Protein AF-0000000081068276 (afdb_homodimer)

Foldseek 3Di:
DDDCPPPPPPDDDDDDPPPPPPPPPPPPPPPPPCPVPPVPPPPPDDDFDWDAFDPPRAIATWDAPVVLVVVPWDFGDADPVRRTTGTAAEDEFPEEDQDFFHKYWYPPPVDWAQDFDKGKYKYWYNDQQFWKKKKFWQWWAFDFDDFLLEPDFKWKWKDKPVDDDTFIHGGTQHGFMFMDTYDGDTIIMMIIIGGHGRPDITITIMTMGTDGPPDPPDDDPQAGAEAEDQKDKDFDGQFDPDWFRRHHAPDWGKHFYDDDPQFQKKKKDFPWAAFFFAQPDDADKDFACVVAPAWWKFWDAADPVRHDDDGGTIHHGHDDMGMGRDPDGMIITHHHSGHDPRGTGHRTTMMIMHTHGD/DDPPDCPPPPDDDDPPDPPPPPPDPPPPPPPPPCVVPPVPPPVPPDDFDWDAFDPPRAIATWDAPVVLVVVPWDFGDADPVRRTTGTAAEDEFPEEDQDFFHKYWYPPPVDWAQDFDKGKYKYWYNDQQFWKKKKFWQWWAFDFDDFLLEPDFKWKWKDKPVDDPTFIHGGTQHGFMFMDTYDGDTIIMMIIIGGHGRPDITITMMTMGTDGPPDPPDDPPQAGAEAEDQKDKDFDGQFDPDWFARHHAPDWGKHFYDDDPQFQKKKKDFPWAAFFFAQPDDADKDFACVVAPAWWKFWDAADPVRHDDGGGTIHHGHDDMGMGRDPDGMIITHHHSGHDPRGTGHRTTMMIMHTHGD

Structure (mmCIF, N/CA/C/O backbone):
data_AF-0000000081068276-model_v1
#
loop_
_entity.id
_entity.type
_entity.pdbx_description
1 polymer 'CUB domain-containing protein'
#
loop_
_atom_site.group_PDB
_atom_site.id
_atom_site.type_symbol
_atom_site.label_atom_id
_atom_site.label_alt_id
_atom_site.label_comp_id
_atom_site.label_asym_id
_atom_site.label_entity_id
_atom_site.label_seq_id
_atom_site.pdbx_PDB_ins_code
_atom_site.Cartn_x
_atom_site.Cartn_y
_atom_site.Cartn_z
_atom_site.occupancy
_atom_site.B_iso_or_equiv
_atom_site.auth_seq_id
_atom_site.auth_comp_id
_atom_site.auth_asym_id
_atom_site.auth_atom_id
_atom_site.pdbx_PDB_model_num
ATOM 1 N N . MET A 1 1 ? 150.875 10.547 0.98 1 24.5 1 MET A N 1
ATOM 2 C CA . MET A 1 1 ? 150.25 11.836 1.148 1 24.5 1 MET A CA 1
ATOM 3 C C . MET A 1 1 ? 148.75 11.648 1.406 1 24.5 1 MET A C 1
ATOM 5 O O . MET A 1 1 ? 147.875 11.484 0.467 1 24.5 1 MET A O 1
ATOM 9 N N . SER A 1 2 ? 148.125 10.672 2.242 1 27.42 2 SER A N 1
ATOM 10 C CA . SER A 1 2 ? 147.125 9.594 2.189 1 27.42 2 SER A CA 1
ATOM 11 C C . SER A 1 2 ? 145.75 10.094 2.582 1 27.42 2 SER A C 1
ATOM 13 O O . SER A 1 2 ? 145.5 10.719 3.629 1 27.42 2 SER A O 1
ATOM 15 N N . CYS A 1 3 ? 144.75 10.383 1.639 1 28.75 3 CYS A N 1
ATOM 16 C CA . CYS A 1 3 ? 143.625 11.273 1.545 1 28.75 3 CYS A CA 1
ATOM 17 C C . CYS A 1 3 ? 142.5 10.805 2.455 1 28.75 3 CYS A C 1
ATOM 19 O O . CYS A 1 3 ? 142 9.672 2.342 1 28.75 3 CYS A O 1
ATOM 21 N N . VAL A 1 4 ? 142.375 11.305 3.719 1 28.2 4 VAL A N 1
ATOM 22 C CA . VAL A 1 4 ? 141.75 10.875 4.992 1 28.2 4 VAL A CA 1
ATOM 23 C C . VAL A 1 4 ? 140.25 10.938 4.918 1 28.2 4 VAL A C 1
ATOM 25 O O . VAL A 1 4 ? 139.625 12.016 4.824 1 28.2 4 VAL A O 1
ATOM 28 N N . LEU A 1 5 ? 139.5 9.969 4.172 1 25.59 5 LEU A N 1
ATOM 29 C CA . LEU A 1 5 ? 138.125 9.82 3.611 1 25.59 5 LEU A CA 1
ATOM 30 C C . LEU A 1 5 ? 137.125 9.789 4.715 1 25.59 5 LEU A C 1
ATOM 32 O O . LEU A 1 5 ? 137 8.836 5.492 1 25.59 5 LEU A O 1
ATOM 36 N N . GLU A 1 6 ? 136.875 10.938 5.465 1 26.67 6 GLU A N 1
ATOM 37 C CA . GLU A 1 6 ? 136.25 10.977 6.762 1 26.67 6 GLU A CA 1
ATOM 38 C C . GLU A 1 6 ? 134.75 10.648 6.625 1 26.67 6 GLU A C 1
ATOM 40 O O . GLU A 1 6 ? 134 11.266 5.828 1 26.67 6 GLU A O 1
ATOM 45 N N . SER A 1 7 ? 134.25 9.398 6.758 1 26.72 7 SER A N 1
ATOM 46 C CA . SER A 1 7 ? 133 8.648 6.445 1 26.72 7 SER A CA 1
ATOM 47 C C . SER A 1 7 ? 131.875 9.148 7.258 1 26.72 7 SER A C 1
ATOM 49 O O . SER A 1 7 ? 131.875 9.016 8.484 1 26.72 7 SER A O 1
ATOM 51 N N . SER A 1 8 ? 131.25 10.375 6.863 1 25.45 8 SER A N 1
ATOM 52 C CA . SER A 1 8 ? 130.25 11.273 7.531 1 25.45 8 SER A CA 1
ATOM 53 C C . SER A 1 8 ? 129 10.586 7.824 1 25.45 8 SER A C 1
ATOM 55 O O . SER A 1 8 ? 128.375 10.055 6.918 1 25.45 8 SER A O 1
ATOM 57 N N . LEU A 1 9 ? 128.75 10.008 9.016 1 26.67 9 LEU A N 1
ATOM 58 C CA . LEU A 1 9 ? 127.688 9.125 9.625 1 26.67 9 LEU A CA 1
ATOM 59 C C . LEU A 1 9 ? 126.312 9.773 9.641 1 26.67 9 LEU A C 1
ATOM 61 O O . LEU A 1 9 ? 126.125 10.742 10.367 1 26.67 9 LEU A O 1
ATOM 65 N N . ALA A 1 10 ? 125.625 9.914 8.438 1 26.08 10 ALA A N 1
ATOM 66 C CA . ALA A 1 10 ? 124.438 10.672 8.078 1 26.08 10 ALA A CA 1
ATOM 67 C C . ALA A 1 10 ? 123.25 10.203 8.875 1 26.08 10 ALA A C 1
ATOM 69 O O . ALA A 1 10 ? 122.875 9.016 8.891 1 26.08 10 ALA A O 1
ATOM 70 N N . ILE A 1 11 ? 122.875 10.883 9.969 1 30 11 ILE A N 1
ATOM 71 C CA . ILE A 1 11 ? 121.875 10.516 11 1 30 11 ILE A CA 1
ATOM 72 C C . ILE A 1 11 ? 120.5 10.438 10.398 1 30 11 ILE A C 1
ATOM 74 O O . ILE A 1 11 ? 120.125 11.312 9.617 1 30 11 ILE A O 1
ATOM 78 N N . PRO A 1 12 ? 119.688 9.258 10.445 1 30.5 12 PRO A N 1
ATOM 79 C CA . PRO A 1 12 ? 118.562 8.875 9.617 1 30.5 12 PRO A CA 1
ATOM 80 C C . PRO A 1 12 ? 117.312 9.75 9.875 1 30.5 12 PRO A C 1
ATOM 82 O O . PRO A 1 12 ? 117.125 10.227 11 1 30.5 12 PRO A O 1
ATOM 85 N N . PRO A 1 13 ? 116.875 10.633 8.969 1 29.12 13 PRO A N 1
ATOM 86 C CA . PRO A 1 13 ? 115.938 11.758 9.18 1 29.12 13 PRO A CA 1
ATOM 87 C C . PRO A 1 13 ? 114.562 11.32 9.742 1 29.12 13 PRO A C 1
ATOM 89 O O . PRO A 1 13 ? 114.188 10.172 9.555 1 29.12 13 PRO A O 1
ATOM 92 N N . PRO A 1 14 ? 114.062 11.906 10.789 1 27.25 14 PRO A N 1
ATOM 93 C CA . PRO A 1 14 ? 112.938 11.477 11.609 1 27.25 14 PRO A CA 1
ATOM 94 C C . PRO A 1 14 ? 111.625 11.328 10.805 1 27.25 14 PRO A C 1
ATOM 96 O O . PRO A 1 14 ? 111.438 12.047 9.828 1 27.25 14 PRO A O 1
ATOM 99 N N . ARG A 1 15 ? 110.938 10.156 10.641 1 25.23 15 ARG A N 1
ATOM 100 C CA . ARG A 1 15 ? 109.875 9.695 9.812 1 25.23 15 ARG A CA 1
ATOM 101 C C . ARG A 1 15 ? 108.625 10.531 10.062 1 25.23 15 ARG A C 1
ATOM 103 O O . ARG A 1 15 ? 108.25 10.812 11.211 1 25.23 15 ARG A O 1
ATOM 110 N N . HIS A 1 16 ? 108.25 11.484 9.227 1 23.62 16 HIS A N 1
ATOM 111 C CA . HIS A 1 16 ? 107.188 12.445 9.234 1 23.62 16 HIS A CA 1
ATOM 112 C C . HIS A 1 16 ? 105.812 11.742 9.367 1 23.62 16 HIS A C 1
ATOM 114 O O . HIS A 1 16 ? 105.562 10.789 8.641 1 23.62 16 HIS A O 1
ATOM 120 N N . HIS A 1 17 ? 105.25 11.555 10.578 1 25.14 17 HIS A N 1
ATOM 121 C CA . HIS A 1 17 ? 104 10.867 10.906 1 25.14 17 HIS A CA 1
ATOM 122 C C . HIS A 1 17 ? 102.812 11.43 10.109 1 25.14 17 HIS A C 1
ATOM 124 O O . HIS A 1 17 ? 102.5 12.625 10.211 1 25.14 17 HIS A O 1
ATOM 130 N N . LEU A 1 18 ? 102.625 11.086 8.844 1 24.8 18 LEU A N 1
ATOM 131 C CA . LEU A 1 18 ? 101.625 11.648 7.965 1 24.8 18 LEU A CA 1
ATOM 132 C C . LEU A 1 18 ? 100.25 11.461 8.562 1 24.8 18 LEU A C 1
ATOM 134 O O . LEU A 1 18 ? 99.875 10.352 8.953 1 24.8 18 LEU A O 1
ATOM 138 N N . THR A 1 19 ? 99.75 12.445 9.344 1 23.39 19 THR A N 1
ATOM 139 C CA . THR A 1 19 ? 98.438 12.453 9.977 1 23.39 19 THR A CA 1
ATOM 140 C C . THR A 1 19 ? 97.312 12.211 8.945 1 23.39 19 THR A C 1
ATOM 142 O O . THR A 1 19 ? 97.188 12.945 7.957 1 23.39 19 THR A O 1
ATOM 145 N N . ALA A 1 20 ? 96.938 10.945 8.656 1 25.69 20 ALA A N 1
ATOM 146 C CA . ALA A 1 20 ? 95.938 10.453 7.668 1 25.69 20 ALA A CA 1
ATOM 147 C C . ALA A 1 20 ? 94.625 11.133 7.832 1 25.69 20 ALA A C 1
ATOM 149 O O . ALA A 1 20 ? 93.938 11.031 8.883 1 25.69 20 ALA A O 1
ATOM 150 N N . THR A 1 21 ? 94.438 12.375 7.285 1 25.52 21 THR A N 1
ATOM 151 C CA . THR A 1 21 ? 93.188 13.102 7.336 1 25.52 21 THR A CA 1
ATOM 152 C C . THR A 1 21 ? 92.062 12.242 6.785 1 25.52 21 THR A C 1
ATOM 154 O O . THR A 1 21 ? 92.125 11.75 5.656 1 25.52 21 THR A O 1
ATOM 157 N N . ASN A 1 22 ? 91.375 11.422 7.582 1 26.22 22 ASN A N 1
ATOM 158 C CA . ASN A 1 22 ? 90.312 10.492 7.238 1 26.22 22 ASN A CA 1
ATOM 159 C C . ASN A 1 22 ? 89.25 11.164 6.418 1 26.22 22 ASN A C 1
ATOM 161 O O . ASN A 1 22 ? 88.688 12.164 6.844 1 26.22 22 ASN A O 1
ATOM 165 N N . PRO A 1 23 ? 89.375 11.109 5.082 1 28.41 23 PRO A N 1
ATOM 166 C CA . PRO A 1 23 ? 88.438 11.836 4.234 1 28.41 23 PRO A CA 1
ATOM 167 C C . PRO A 1 23 ? 86.938 11.562 4.602 1 28.41 23 PRO A C 1
ATOM 169 O O . PRO A 1 23 ? 86.625 10.469 5.055 1 28.41 23 PRO A O 1
ATOM 172 N N . THR A 1 24 ? 86.312 12.5 5.262 1 29.14 24 THR A N 1
ATOM 173 C CA . THR A 1 24 ? 84.875 12.43 5.66 1 29.14 24 THR A CA 1
ATOM 174 C C . THR A 1 24 ? 84.062 11.922 4.512 1 29.14 24 THR A C 1
ATOM 176 O O . THR A 1 24 ? 84.125 12.445 3.396 1 29.14 24 THR A O 1
ATOM 179 N N . PRO A 1 25 ? 83.688 10.594 4.473 1 30.2 25 PRO A N 1
ATOM 180 C CA . PRO A 1 25 ? 82.938 9.984 3.365 1 30.2 25 PRO A CA 1
ATOM 181 C C . PRO A 1 25 ? 81.75 10.852 2.895 1 30.2 25 PRO A C 1
ATOM 183 O O . PRO A 1 25 ? 81.125 11.578 3.695 1 30.2 25 PRO A O 1
ATOM 186 N N . GLY A 1 26 ? 81.875 11.438 1.692 1 28.42 26 GLY A N 1
ATOM 187 C CA . GLY A 1 26 ? 80.875 12.25 1.02 1 28.42 26 GLY A CA 1
ATOM 188 C C . GLY A 1 26 ? 79.438 11.68 1.106 1 28.42 26 GLY A C 1
ATOM 189 O O . GLY A 1 26 ? 79.25 10.477 0.946 1 28.42 26 GLY A O 1
ATOM 190 N N . ILE A 1 27 ? 78.625 12.188 1.985 1 29 27 ILE A N 1
ATOM 191 C CA . ILE A 1 27 ? 77.25 11.844 2.113 1 29 27 ILE A CA 1
ATOM 192 C C . ILE A 1 27 ? 76.562 11.797 0.731 1 29 27 ILE A C 1
ATOM 194 O O . ILE A 1 27 ? 76.625 12.789 -0.001 1 29 27 ILE A O 1
ATOM 198 N N . ARG A 1 28 ? 76.688 10.656 -0.015 1 27.94 28 ARG A N 1
ATOM 199 C CA . ARG A 1 28 ? 76 10.477 -1.28 1 27.94 28 ARG A CA 1
ATOM 200 C C . ARG A 1 28 ? 74.562 11.023 -1.197 1 27.94 28 ARG A C 1
ATOM 202 O O . ARG A 1 28 ? 73.875 10.781 -0.218 1 27.94 28 ARG A O 1
ATOM 209 N N . ASP A 1 29 ? 74.312 12.141 -1.756 1 30.14 29 ASP A N 1
ATOM 210 C CA . ASP A 1 29 ? 73 12.695 -1.988 1 30.14 29 ASP A CA 1
ATOM 211 C C . ASP A 1 29 ? 72.062 11.625 -2.512 1 30.14 29 ASP A C 1
ATOM 213 O O . ASP A 1 29 ? 72.312 10.969 -3.518 1 30.14 29 ASP A O 1
ATOM 217 N N . PRO A 1 30 ? 71.312 10.844 -1.732 1 27.66 30 PRO A N 1
ATOM 218 C CA . PRO A 1 30 ? 70.438 9.859 -2.336 1 27.66 30 PRO A CA 1
ATOM 219 C C . PRO A 1 30 ? 69.625 10.422 -3.512 1 27.66 30 PRO A C 1
ATOM 221 O O . PRO A 1 30 ? 68.938 11.438 -3.365 1 27.66 30 PRO A O 1
ATOM 224 N N . LYS A 1 31 ? 70.125 10.547 -4.711 1 29.19 31 LYS A N 1
ATOM 225 C CA . LYS A 1 31 ? 69.375 10.797 -5.906 1 29.19 31 LYS A CA 1
ATOM 226 C C . LYS A 1 31 ? 68 10.102 -5.82 1 29.19 31 LYS A C 1
ATOM 228 O O . LYS A 1 31 ? 67.938 8.938 -5.414 1 29.19 31 LYS A O 1
ATOM 233 N N . PHE A 1 32 ? 67 10.906 -5.738 1 30.03 32 PHE A N 1
ATOM 234 C CA . PHE A 1 32 ? 65.562 10.586 -5.867 1 30.03 32 PHE A CA 1
ATOM 235 C C . PHE A 1 32 ? 65.375 9.539 -6.949 1 30.03 32 PHE A C 1
ATOM 237 O O . PHE A 1 32 ? 65.75 9.734 -8.102 1 30.03 32 PHE A O 1
ATOM 244 N N . LEU A 1 33 ? 65.625 8.289 -6.703 1 32.12 33 LEU A N 1
ATOM 245 C CA . LEU A 1 33 ? 65.062 7.301 -7.605 1 32.12 33 LEU A CA 1
ATOM 246 C C . LEU A 1 33 ? 63.719 7.801 -8.18 1 32.12 33 LEU A C 1
ATOM 248 O O . LEU A 1 33 ? 62.781 8.008 -7.445 1 32.12 33 LEU A O 1
ATOM 252 N N . ASN A 1 34 ? 63.812 8.68 -9.203 1 31.53 34 ASN A N 1
ATOM 253 C CA . ASN A 1 34 ? 62.656 8.844 -10.086 1 31.53 34 ASN A CA 1
ATOM 254 C C . ASN A 1 34 ? 62.031 7.5 -10.422 1 31.53 34 ASN A C 1
ATOM 256 O O . ASN A 1 34 ? 62.469 6.816 -11.352 1 31.53 34 ASN A O 1
ATOM 260 N N . LEU A 1 35 ? 61.844 6.648 -9.469 1 33.12 35 LEU A N 1
ATOM 261 C CA . LEU A 1 35 ? 61 5.52 -9.844 1 33.12 35 LEU A CA 1
ATOM 262 C C . LEU A 1 35 ? 59.781 5.992 -10.633 1 33.12 35 LEU A C 1
ATOM 264 O O . LEU A 1 35 ? 58.906 6.664 -10.094 1 33.12 35 LEU A O 1
ATOM 268 N N . PRO A 1 36 ? 60.031 6.309 -11.914 1 38.34 36 PRO A N 1
ATOM 269 C CA . PRO A 1 36 ? 58.875 6.672 -12.75 1 38.34 36 PRO A CA 1
ATOM 270 C C . PRO A 1 36 ? 57.625 5.852 -12.438 1 38.34 36 PRO A C 1
ATOM 272 O O . PRO A 1 36 ? 56.5 6.297 -12.703 1 38.34 36 PRO A O 1
ATOM 275 N N . PHE A 1 37 ? 57.906 4.527 -12.406 1 36.84 37 PHE A N 1
ATOM 276 C CA . PHE A 1 37 ? 56.719 3.709 -12.586 1 36.84 37 PHE A CA 1
ATOM 277 C C . PHE A 1 37 ? 55.875 3.693 -11.312 1 36.84 37 PHE A C 1
ATOM 279 O O . PHE A 1 37 ? 55.812 2.674 -10.625 1 36.84 37 PHE A O 1
ATOM 286 N N . LEU A 1 38 ? 56 4.586 -10.445 1 38.81 38 LEU A N 1
ATOM 287 C CA . LEU A 1 38 ? 54.781 4.508 -9.625 1 38.81 38 LEU A CA 1
ATOM 288 C C . LEU A 1 38 ? 53.531 4.344 -10.484 1 38.81 38 LEU A C 1
ATOM 290 O O . LEU A 1 38 ? 53.062 5.309 -11.086 1 38.81 38 LEU A O 1
ATOM 294 N N . GLN A 1 39 ? 53.469 3.172 -11.195 1 35.78 39 GLN A N 1
ATOM 295 C CA . GLN A 1 39 ? 52.156 2.836 -11.727 1 35.78 39 GLN A CA 1
ATOM 296 C C . GLN A 1 39 ? 51.031 3.236 -10.758 1 35.78 39 GLN A C 1
ATOM 298 O O . GLN A 1 39 ? 51.031 2.805 -9.602 1 35.78 39 GLN A O 1
ATOM 303 N N . THR A 1 40 ? 50.562 4.355 -10.703 1 39.41 40 THR A N 1
ATOM 304 C CA . THR A 1 40 ? 49.281 4.68 -10.07 1 39.41 40 THR A CA 1
ATOM 305 C C . THR A 1 40 ? 48.312 3.521 -10.219 1 39.41 40 THR A C 1
ATOM 307 O O . THR A 1 40 ? 47.875 3.197 -11.328 1 39.41 40 THR A O 1
ATOM 310 N N . PHE A 1 41 ? 48.469 2.496 -9.445 1 44.03 41 PHE A N 1
ATOM 311 C CA . PHE A 1 41 ? 47.375 1.562 -9.359 1 44.03 41 PHE A CA 1
ATOM 312 C C . PHE A 1 41 ? 46.031 2.307 -9.18 1 44.03 41 PHE A C 1
ATOM 314 O O . PHE A 1 41 ? 45.844 3.012 -8.188 1 44.03 41 PHE A O 1
ATOM 321 N N . VAL A 1 42 ? 45.562 2.9 -10.195 1 41.78 42 VAL A N 1
ATOM 322 C CA . VAL A 1 42 ? 44.188 3.334 -10.141 1 41.78 42 VAL A CA 1
ATOM 323 C C . VAL A 1 42 ? 43.281 2.139 -9.844 1 41.78 42 VAL A C 1
ATOM 325 O O . VAL A 1 42 ? 43.188 1.205 -10.641 1 41.78 42 VAL A O 1
ATOM 328 N N . THR A 1 43 ? 43.125 1.781 -8.648 1 52.34 43 THR A N 1
ATOM 329 C CA . THR A 1 43 ? 42.062 0.834 -8.328 1 52.34 43 THR A CA 1
ATOM 330 C C . THR A 1 43 ? 40.719 1.322 -8.867 1 52.34 43 THR A C 1
ATOM 332 O O . THR A 1 43 ? 40.219 2.367 -8.445 1 52.34 43 THR A O 1
ATOM 335 N N . VAL A 1 44 ? 40.469 1.004 -10.125 1 54.12 44 VAL A N 1
ATOM 336 C CA . VAL A 1 44 ? 39.125 1.332 -10.664 1 54.12 44 VAL A CA 1
ATOM 337 C C . VAL A 1 44 ? 38.062 0.563 -9.898 1 54.12 44 VAL A C 1
ATOM 339 O O . VAL A 1 44 ? 38.062 -0.669 -9.867 1 54.12 44 VAL A O 1
ATOM 342 N N . HIS A 1 45 ? 37.469 1.169 -8.969 1 66.06 45 HIS A N 1
ATOM 343 C CA . HIS A 1 45 ? 36.281 0.606 -8.312 1 66.06 45 HIS A CA 1
ATOM 344 C C . HIS A 1 45 ? 35.094 0.536 -9.266 1 66.06 45 HIS A C 1
ATOM 346 O O . HIS A 1 45 ? 34.688 1.557 -9.82 1 66.06 45 HIS A O 1
ATOM 352 N N . VAL A 1 46 ? 34.812 -0.724 -9.727 1 67.62 46 VAL A N 1
ATOM 353 C CA . VAL A 1 46 ? 33.656 -0.937 -10.57 1 67.62 46 VAL A CA 1
ATOM 354 C C . VAL A 1 46 ? 32.406 -0.996 -9.711 1 67.62 46 VAL A C 1
ATOM 356 O O . VAL A 1 46 ? 32.312 -1.821 -8.797 1 67.62 46 VAL A O 1
ATOM 359 N N . GLU A 1 47 ? 31.609 -0.045 -9.883 1 71.31 47 GLU A N 1
ATOM 360 C CA . GLU A 1 47 ? 30.344 -0.042 -9.156 1 71.31 47 GLU A CA 1
ATOM 361 C C . GLU A 1 47 ? 29.406 -1.125 -9.68 1 71.31 47 GLU A C 1
ATOM 363 O O . GLU A 1 47 ? 29.266 -1.3 -10.891 1 71.31 47 GLU A O 1
ATOM 368 N N . PRO A 1 48 ? 28.922 -1.927 -8.75 1 75.69 48 PRO A N 1
ATOM 369 C CA . PRO A 1 48 ? 28 -2.992 -9.172 1 75.69 48 PRO A CA 1
ATOM 370 C C . PRO A 1 48 ? 26.703 -2.455 -9.766 1 75.69 48 PRO A C 1
ATOM 372 O O . PRO A 1 48 ? 25.859 -1.922 -9.039 1 75.69 48 PRO A O 1
ATOM 375 N N . GLU A 1 49 ? 26.766 -2.301 -11.125 1 79.31 49 GLU A N 1
ATOM 376 C CA . GLU A 1 49 ? 25.562 -1.874 -11.852 1 79.31 49 GLU A CA 1
ATOM 377 C C . GLU A 1 49 ? 25.031 -2.992 -12.734 1 79.31 49 GLU A C 1
ATOM 379 O O . GLU A 1 49 ? 25.766 -3.916 -13.094 1 79.31 49 GLU A O 1
ATOM 384 N N . SER A 1 50 ? 23.828 -2.859 -12.938 1 84.31 50 SER A N 1
ATOM 385 C CA . SER A 1 50 ? 23.234 -3.846 -13.828 1 84.31 50 SER A CA 1
ATOM 386 C C . SER A 1 50 ? 23.797 -3.742 -15.242 1 84.31 50 SER A C 1
ATOM 388 O O . SER A 1 50 ? 24.141 -2.648 -15.703 1 84.31 50 SER A O 1
ATOM 390 N N . CYS A 1 51 ? 24.078 -4.812 -15.859 1 86.12 51 CYS A N 1
ATOM 391 C CA . CYS A 1 51 ? 24.547 -4.887 -17.234 1 86.12 51 CYS A CA 1
ATOM 392 C C . CYS A 1 51 ? 23.875 -6.031 -17.984 1 86.12 51 CYS A C 1
ATOM 394 O O . CYS A 1 51 ? 23.141 -6.82 -17.391 1 86.12 51 CYS A O 1
ATOM 396 N N . THR A 1 52 ? 24.031 -5.945 -19.234 1 88.31 52 THR A N 1
ATOM 397 C CA . THR A 1 52 ? 23.469 -7 -20.078 1 88.31 52 THR A CA 1
ATOM 398 C C . THR A 1 52 ? 24.578 -7.773 -20.781 1 88.31 52 THR A C 1
ATOM 400 O O . THR A 1 52 ? 25.5 -7.176 -21.344 1 88.31 52 THR A O 1
ATOM 403 N N . THR A 1 53 ? 24.484 -9.039 -20.641 1 87.19 53 THR A N 1
ATOM 404 C CA . THR A 1 53 ? 25.469 -9.883 -21.312 1 87.19 53 THR A CA 1
ATOM 405 C C . THR A 1 53 ? 25.344 -9.773 -22.828 1 87.19 53 THR A C 1
ATOM 407 O O . THR A 1 53 ? 24.25 -9.586 -23.359 1 87.19 53 THR A O 1
ATOM 410 N N . THR A 1 54 ? 26.406 -9.898 -23.438 1 84.94 54 THR A N 1
ATOM 411 C CA . THR A 1 54 ? 26.453 -9.727 -24.891 1 84.94 54 THR A CA 1
ATOM 412 C C . THR A 1 54 ? 25.922 -10.969 -25.594 1 84.94 54 THR A C 1
ATOM 414 O O . THR A 1 54 ? 25.297 -10.867 -26.641 1 84.94 54 THR A O 1
ATOM 417 N N . THR A 1 55 ? 26.156 -12.117 -25.062 1 80.38 55 THR A N 1
ATOM 418 C CA . THR A 1 55 ? 25.875 -13.375 -25.75 1 80.38 55 THR A CA 1
ATOM 419 C C . THR A 1 55 ? 24.391 -13.711 -25.672 1 80.38 55 THR A C 1
ATOM 421 O O . THR A 1 55 ? 23.781 -14.094 -26.672 1 80.38 55 THR A O 1
ATOM 424 N N . ASP A 1 56 ? 23.812 -13.57 -24.469 1 78.69 56 ASP A N 1
ATOM 425 C CA . ASP A 1 56 ? 22.469 -14.102 -24.281 1 78.69 56 ASP A CA 1
ATOM 426 C C . ASP A 1 56 ? 21.5 -13.016 -23.797 1 78.69 56 ASP A C 1
ATOM 428 O O . ASP A 1 56 ? 20.312 -13.273 -23.578 1 78.69 56 ASP A O 1
ATOM 432 N N . GLY A 1 57 ? 21.953 -11.852 -23.641 1 81.38 57 GLY A N 1
ATOM 433 C CA . GLY A 1 57 ? 21.109 -10.734 -23.281 1 81.38 57 GLY A CA 1
ATOM 434 C C . GLY A 1 57 ? 20.578 -10.828 -21.859 1 81.38 57 GLY A C 1
ATOM 435 O O . GLY A 1 57 ? 19.516 -10.273 -21.547 1 81.38 57 GLY A O 1
ATOM 436 N N . LEU A 1 58 ? 21.281 -11.547 -21.094 1 84.75 58 LEU A N 1
ATOM 437 C CA . LEU A 1 58 ? 20.859 -11.703 -19.703 1 84.75 58 LEU A CA 1
ATOM 438 C C . LEU A 1 58 ? 21.391 -10.555 -18.844 1 84.75 58 LEU A C 1
ATOM 440 O O . LEU A 1 58 ? 22.359 -9.883 -19.219 1 84.75 58 LEU A O 1
ATOM 444 N N . ILE A 1 59 ? 20.672 -10.383 -17.797 1 86.62 59 ILE A N 1
ATOM 445 C CA . ILE A 1 59 ? 21.047 -9.289 -16.906 1 86.62 59 ILE A CA 1
ATOM 446 C C . ILE A 1 59 ? 22.078 -9.781 -15.891 1 86.62 59 ILE A C 1
ATOM 448 O O . ILE A 1 59 ? 21.844 -10.781 -15.211 1 86.62 59 ILE A O 1
ATOM 452 N N . GLY A 1 60 ? 23.188 -9.055 -15.859 1 88.5 60 GLY A N 1
ATOM 453 C CA . GLY A 1 60 ? 24.219 -9.344 -14.891 1 88.5 60 GLY A CA 1
ATOM 454 C C . GLY A 1 60 ? 24.641 -8.133 -14.07 1 88.5 60 GLY A C 1
ATOM 455 O O . GLY A 1 60 ? 23.859 -7.18 -13.938 1 88.5 60 GLY A O 1
ATOM 456 N N . VAL A 1 61 ? 25.766 -8.367 -13.43 1 87.38 61 VAL A N 1
ATOM 457 C CA . VAL A 1 61 ? 26.297 -7.301 -12.594 1 87.38 61 VAL A CA 1
ATOM 458 C C . VAL A 1 61 ? 27.719 -6.945 -13.039 1 87.38 61 VAL A C 1
ATOM 460 O O . VAL A 1 61 ? 28.547 -7.832 -13.258 1 87.38 61 VAL A O 1
ATOM 463 N N . CYS A 1 62 ? 27.891 -5.645 -13.211 1 89 62 CYS A N 1
ATOM 464 C CA . CYS A 1 62 ? 29.234 -5.207 -13.578 1 89 62 CYS A CA 1
ATOM 465 C C . CYS A 1 62 ? 30.219 -5.426 -12.438 1 89 62 CYS A C 1
ATOM 467 O O . CYS A 1 62 ? 29.953 -5.039 -11.297 1 89 62 CYS A O 1
ATOM 469 N N . SER A 1 63 ? 31.234 -6.07 -12.734 1 87.56 63 SER A N 1
ATOM 470 C CA . SER A 1 63 ? 32.281 -6.375 -11.742 1 87.56 63 SER A CA 1
ATOM 471 C C . SER A 1 63 ? 33.625 -6.574 -12.406 1 87.56 63 SER A C 1
ATOM 473 O O . SER A 1 63 ? 33.719 -6.602 -13.633 1 87.56 63 SER A O 1
ATOM 475 N N . SER A 1 64 ? 34.594 -6.613 -11.508 1 87.06 64 SER A N 1
ATOM 476 C CA . SER A 1 64 ? 35.875 -6.992 -12.055 1 87.06 64 SER A CA 1
ATOM 477 C C . SER A 1 64 ? 35.906 -8.461 -12.445 1 87.06 64 SER A C 1
ATOM 479 O O . SER A 1 64 ? 35.188 -9.281 -11.867 1 87.06 64 SER A O 1
ATOM 481 N N . SER A 1 65 ? 36.781 -8.703 -13.445 1 86.06 65 SER A N 1
ATOM 482 C CA . SER A 1 65 ? 36.875 -10.086 -13.898 1 86.06 65 SER A CA 1
ATOM 483 C C . SER A 1 65 ? 37.312 -11.016 -12.766 1 86.06 65 SER A C 1
ATOM 485 O O . SER A 1 65 ? 36.781 -12.125 -12.648 1 86.06 65 SER A O 1
ATOM 487 N N . LEU A 1 66 ? 38.156 -10.492 -11.922 1 86.25 66 LEU A N 1
ATOM 488 C CA . LEU A 1 66 ? 38.625 -11.297 -10.805 1 86.25 66 LEU A CA 1
ATOM 489 C C . LEU A 1 66 ? 37.5 -11.547 -9.797 1 86.25 66 LEU A C 1
ATOM 491 O O . LEU A 1 66 ? 37.281 -12.688 -9.359 1 86.25 66 LEU A O 1
ATOM 495 N N . ASP A 1 67 ? 36.844 -10.562 -9.523 1 85.5 67 ASP A N 1
ATOM 496 C CA . ASP A 1 67 ? 35.75 -10.695 -8.562 1 85.5 67 ASP A CA 1
ATOM 497 C C . ASP A 1 67 ? 34.656 -11.594 -9.102 1 85.5 67 ASP A C 1
ATOM 499 O O . ASP A 1 67 ? 34.062 -12.398 -8.367 1 85.5 67 ASP A O 1
ATOM 503 N N . CYS A 1 68 ? 34.375 -11.422 -10.359 1 88 68 CYS A N 1
ATOM 504 C CA . CYS A 1 68 ? 33.344 -12.25 -11.016 1 88 68 CYS A CA 1
ATOM 505 C C . CYS A 1 68 ? 33.719 -13.734 -10.914 1 88 68 CYS A C 1
ATOM 507 O O . CYS A 1 68 ? 32.875 -14.539 -10.477 1 88 68 CYS A O 1
ATOM 509 N N . SER A 1 69 ? 34.938 -14 -11.156 1 87.19 69 SER A N 1
ATOM 510 C CA . SER A 1 69 ? 35.406 -15.391 -11.125 1 87.19 69 SER A CA 1
ATOM 511 C C . SER A 1 69 ? 35.406 -15.938 -9.703 1 87.19 69 SER A C 1
ATOM 513 O O . SER A 1 69 ? 35.031 -17.078 -9.469 1 87.19 69 SER A O 1
ATOM 515 N N . ASN A 1 70 ? 35.812 -15.125 -8.805 1 84.12 70 ASN A N 1
ATOM 516 C CA . ASN A 1 70 ? 35.906 -15.547 -7.414 1 84.12 70 ASN A CA 1
ATOM 517 C C . ASN A 1 70 ? 34.531 -15.875 -6.832 1 84.12 70 ASN A C 1
ATOM 519 O O . ASN A 1 70 ? 34.406 -16.719 -5.949 1 84.12 70 ASN A O 1
ATOM 523 N N . GLN A 1 71 ? 33.625 -15.297 -7.469 1 81.81 71 GLN A N 1
ATOM 524 C CA . GLN A 1 71 ? 32.281 -15.492 -6.93 1 81.81 71 GLN A CA 1
ATOM 525 C C . GLN A 1 71 ? 31.484 -16.5 -7.758 1 81.81 71 GLN A C 1
ATOM 527 O O . GLN A 1 71 ? 30.281 -16.672 -7.566 1 81.81 71 GLN A O 1
ATOM 532 N N . GLY A 1 72 ? 32.156 -17.078 -8.656 1 81 72 GLY A N 1
ATOM 533 C CA . GLY A 1 72 ? 31.562 -18.156 -9.43 1 81 72 GLY A CA 1
ATOM 534 C C . GLY A 1 72 ? 30.703 -17.672 -10.578 1 81 72 GLY A C 1
ATOM 535 O O . GLY A 1 72 ? 29.797 -18.359 -11.031 1 81 72 GLY A O 1
ATOM 536 N N . GLY A 1 73 ? 31.062 -16.469 -11.055 1 88.38 73 GLY A N 1
ATOM 537 C CA . GLY A 1 73 ? 30.281 -15.898 -12.148 1 88.38 73 GLY A CA 1
ATOM 538 C C . GLY A 1 73 ? 30.906 -16.141 -13.508 1 88.38 73 GLY A C 1
ATOM 539 O O . GLY A 1 73 ? 32.062 -16.562 -13.602 1 88.38 73 GLY A O 1
ATOM 540 N N . ARG A 1 74 ? 30.031 -15.969 -14.453 1 88.31 74 ARG A N 1
ATOM 541 C CA . ARG A 1 74 ? 30.5 -16.016 -15.836 1 88.31 74 ARG A CA 1
ATOM 542 C C . ARG A 1 74 ? 30.578 -14.617 -16.438 1 88.31 74 ARG A C 1
ATOM 544 O O . ARG A 1 74 ? 29.609 -13.859 -16.406 1 88.31 74 ARG A O 1
ATOM 551 N N . SER A 1 75 ? 31.75 -14.344 -16.953 1 89.31 75 SER A N 1
ATOM 552 C CA . SER A 1 75 ? 31.922 -13.031 -17.578 1 89.31 75 SER A CA 1
ATOM 553 C C . SER A 1 75 ? 31.453 -13.047 -19.031 1 89.31 75 SER A C 1
ATOM 555 O O . SER A 1 75 ? 31.688 -14.008 -19.766 1 89.31 75 SER A O 1
ATOM 557 N N . ASP A 1 76 ? 30.641 -12.047 -19.297 1 89.12 76 ASP A N 1
ATOM 558 C CA . ASP A 1 76 ? 30.172 -11.938 -20.672 1 89.12 76 ASP A CA 1
ATOM 559 C C . ASP A 1 76 ? 30.016 -10.469 -21.078 1 89.12 76 ASP A C 1
ATOM 561 O O . ASP A 1 76 ? 29 -9.836 -20.75 1 89.12 76 ASP A O 1
ATOM 565 N N . GLY A 1 77 ? 30.953 -9.984 -21.859 1 89.38 77 GLY A N 1
ATOM 566 C CA . GLY A 1 77 ? 30.922 -8.594 -22.281 1 89.38 77 GLY A CA 1
ATOM 567 C C . GLY A 1 77 ? 31.688 -7.676 -21.344 1 89.38 77 GLY A C 1
ATOM 568 O O . GLY A 1 77 ? 32.344 -8.141 -20.406 1 89.38 77 GLY A O 1
ATOM 569 N N . THR A 1 78 ? 31.734 -6.352 -21.672 1 87.38 78 THR A N 1
ATOM 570 C CA . THR A 1 78 ? 32.438 -5.363 -20.859 1 87.38 78 THR A CA 1
ATOM 571 C C . THR A 1 78 ? 31.469 -4.305 -20.344 1 87.38 78 THR A C 1
ATOM 573 O O . THR A 1 78 ? 30.375 -4.125 -20.906 1 87.38 78 THR A O 1
ATOM 576 N N . CYS A 1 79 ? 31.703 -3.867 -19.203 1 87.69 79 CYS A N 1
ATOM 577 C CA . CYS A 1 79 ? 30.938 -2.773 -18.609 1 87.69 79 CYS A CA 1
ATOM 578 C C . CYS A 1 79 ? 31.859 -1.736 -17.984 1 87.69 79 CYS A C 1
ATOM 580 O O . CYS A 1 79 ? 33.094 -1.861 -18.047 1 87.69 79 CYS A O 1
ATOM 582 N N . SER A 1 80 ? 31.203 -0.628 -17.469 1 85.38 80 SER A N 1
ATOM 583 C CA . SER A 1 80 ? 31.953 0.452 -16.828 1 85.38 80 SER A CA 1
ATOM 584 C C . SER A 1 80 ? 33.062 0.959 -17.734 1 85.38 80 SER A C 1
ATOM 586 O O . SER A 1 80 ? 34.25 1.014 -17.328 1 85.38 80 SER A O 1
ATOM 588 N N . ASN A 1 81 ? 32.719 1.221 -18.938 1 81.31 81 ASN A N 1
ATOM 589 C CA . ASN A 1 81 ? 33.594 1.793 -19.938 1 81.31 81 ASN A CA 1
ATOM 590 C C . ASN A 1 81 ? 34.812 0.896 -20.203 1 81.31 81 ASN A C 1
ATOM 592 O O . ASN A 1 81 ? 35.906 1.385 -20.359 1 81.31 81 ASN A O 1
ATOM 596 N N . GLY A 1 82 ? 34.531 -0.413 -20.031 1 81.94 82 GLY A N 1
ATOM 597 C CA . GLY A 1 82 ? 35.562 -1.371 -20.406 1 81.94 82 GLY A CA 1
ATOM 598 C C . GLY A 1 82 ? 36.406 -1.821 -19.219 1 81.94 82 GLY A C 1
ATOM 599 O O . GLY A 1 82 ? 37.219 -2.727 -19.344 1 81.94 82 GLY A O 1
ATOM 600 N N . PHE A 1 83 ? 36.188 -1.177 -18.031 1 83.81 83 PHE A N 1
ATOM 601 C CA . PHE A 1 83 ? 37 -1.505 -16.859 1 83.81 83 PHE A CA 1
ATOM 602 C C . PHE A 1 83 ? 36.406 -2.682 -16.109 1 83.81 83 PHE A C 1
ATOM 604 O O . PHE A 1 83 ? 37.031 -3.244 -15.211 1 83.81 83 PHE A O 1
ATOM 611 N N . GLY A 1 84 ? 35.25 -3.037 -16.516 1 90.06 84 GLY A N 1
ATOM 612 C CA . GLY A 1 84 ? 34.594 -4.168 -15.867 1 90.06 84 GLY A CA 1
ATOM 613 C C . GLY A 1 84 ? 34 -5.156 -16.844 1 90.06 84 GLY A C 1
ATOM 614 O O . GLY A 1 84 ? 34.094 -4.965 -18.062 1 90.06 84 GLY A O 1
ATOM 615 N N . VAL A 1 85 ? 33.625 -6.293 -16.297 1 91.12 85 VAL A N 1
ATOM 616 C CA . VAL A 1 85 ? 32.906 -7.301 -17.078 1 91.12 85 VAL A CA 1
ATOM 617 C C . VAL A 1 85 ? 31.484 -7.457 -16.547 1 91.12 85 VAL A C 1
ATOM 619 O O . VAL A 1 85 ? 31.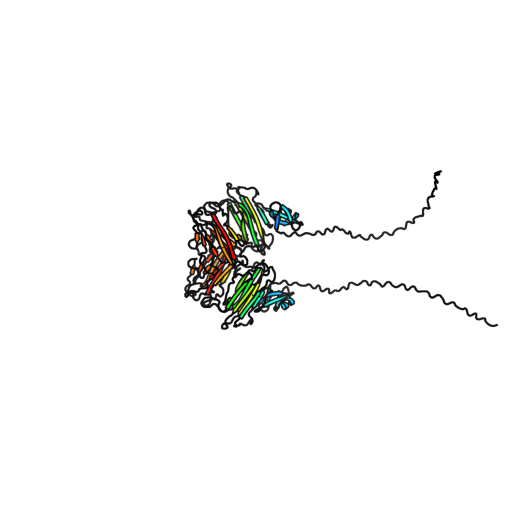203 -7.172 -15.383 1 91.12 85 VAL A O 1
ATOM 622 N N . CYS A 1 86 ? 30.609 -7.82 -17.516 1 90.69 86 CYS A N 1
ATOM 623 C CA . CYS A 1 86 ? 29.266 -8.188 -17.078 1 90.69 86 CYS A CA 1
ATOM 624 C C . CYS A 1 86 ? 29.25 -9.609 -16.516 1 90.69 86 CYS A C 1
ATOM 626 O O . CYS A 1 86 ? 29.406 -10.578 -17.266 1 90.69 86 CYS A O 1
ATOM 628 N N . CYS A 1 87 ? 29.141 -9.68 -15.305 1 89.75 87 CYS A N 1
ATOM 629 C CA . CYS A 1 87 ? 29.219 -10.961 -14.602 1 89.75 87 CYS A CA 1
ATOM 630 C C . CYS A 1 87 ? 27.828 -11.562 -14.406 1 89.75 87 CYS A C 1
ATOM 632 O O . CYS A 1 87 ? 26.938 -10.898 -13.891 1 89.75 87 CYS A O 1
ATOM 634 N N . LEU A 1 88 ? 27.719 -12.766 -14.891 1 90.5 88 LEU A N 1
ATOM 635 C CA . LEU A 1 88 ? 26.469 -13.516 -14.703 1 90.5 88 LEU A CA 1
ATOM 636 C C . LEU A 1 88 ? 26.625 -14.57 -13.617 1 90.5 88 LEU A C 1
ATOM 638 O O . LEU A 1 88 ? 27.562 -15.383 -13.656 1 90.5 88 LEU A O 1
ATOM 642 N N . TYR A 1 89 ? 25.719 -14.477 -12.648 1 91 89 TYR A N 1
ATOM 643 C CA . TYR A 1 89 ? 25.734 -15.453 -11.562 1 91 89 TYR A CA 1
ATOM 644 C C . TYR A 1 89 ? 24.578 -16.438 -11.688 1 91 89 TYR A C 1
ATOM 646 O O . TYR A 1 89 ? 23.422 -16.016 -11.836 1 91 89 TYR A O 1
ATOM 654 N N . GLU A 1 90 ? 24.922 -17.656 -11.688 1 92.06 90 GLU A N 1
ATOM 655 C CA . GLU A 1 90 ? 23.938 -18.75 -11.703 1 92.06 90 GLU A CA 1
ATOM 656 C C . GLU A 1 90 ? 24.156 -19.703 -10.539 1 92.06 90 GLU A C 1
ATOM 658 O O . GLU A 1 90 ? 25.297 -20.109 -10.266 1 92.06 90 GLU A O 1
ATOM 663 N N . LYS A 1 91 ? 23.078 -19.969 -9.883 1 94 91 LYS A N 1
ATOM 664 C CA . LYS A 1 91 ? 23.172 -20.859 -8.727 1 94 91 LYS A CA 1
ATOM 665 C C . LYS A 1 91 ? 22.234 -22.062 -8.875 1 94 91 LYS A C 1
ATOM 667 O O . LYS A 1 91 ? 21.188 -21.969 -9.516 1 94 91 LYS A O 1
ATOM 672 N N . LYS A 1 92 ? 22.719 -23.109 -8.312 1 93.25 92 LYS A N 1
ATOM 673 C CA . LYS A 1 92 ? 21.953 -24.344 -8.352 1 93.25 92 LYS A CA 1
ATOM 674 C C . LYS A 1 92 ? 21.438 -24.719 -6.965 1 93.25 92 LYS A C 1
ATOM 676 O O . LYS A 1 92 ? 21.703 -24.016 -5.988 1 93.25 92 LYS A O 1
ATOM 681 N N . CYS A 1 93 ? 20.703 -25.812 -7.004 1 93.06 93 CYS A N 1
ATOM 682 C CA . CYS A 1 93 ? 20.062 -26.25 -5.773 1 93.06 93 CYS A CA 1
ATOM 683 C C . CYS A 1 93 ? 21.078 -26.391 -4.645 1 93.06 93 CYS A C 1
ATOM 685 O O . CYS A 1 93 ? 22.172 -26.938 -4.844 1 93.06 93 CYS A O 1
ATOM 687 N N . GLY A 1 94 ? 20.703 -25.812 -3.471 1 93.25 94 GLY A N 1
ATOM 688 C CA . GLY A 1 94 ? 21.562 -25.922 -2.299 1 93.25 94 GLY A CA 1
ATOM 689 C C . GLY A 1 94 ? 22.469 -24.719 -2.115 1 93.25 94 GLY A C 1
ATOM 690 O O . GLY A 1 94 ? 23.047 -24.531 -1.043 1 93.25 94 GLY A O 1
ATOM 691 N N . ASP A 1 95 ? 22.5 -23.906 -3.082 1 92.94 95 ASP A N 1
ATOM 692 C CA . ASP A 1 95 ? 23.469 -22.797 -3.055 1 92.94 95 ASP A CA 1
ATOM 693 C C . ASP A 1 95 ? 22.906 -21.625 -2.256 1 92.94 95 ASP A C 1
ATOM 695 O O . ASP A 1 95 ? 21.703 -21.516 -2.041 1 92.94 95 ASP A O 1
ATOM 699 N N . THR A 1 96 ? 23.859 -20.828 -1.855 1 92.5 96 THR A N 1
ATOM 700 C CA . THR A 1 96 ? 23.578 -19.578 -1.169 1 92.5 96 THR A CA 1
ATOM 701 C C . THR A 1 96 ? 23.875 -18.375 -2.072 1 92.5 96 THR A C 1
ATOM 703 O O . THR A 1 96 ? 24.922 -18.344 -2.732 1 92.5 96 THR A O 1
ATOM 706 N N . ILE A 1 97 ? 22.922 -17.5 -2.07 1 91 97 ILE A N 1
ATOM 707 C CA . ILE A 1 97 ? 23.047 -16.312 -2.895 1 91 97 ILE A CA 1
ATOM 708 C C . ILE A 1 97 ? 23.484 -15.125 -2.027 1 91 97 ILE A C 1
ATOM 710 O O . ILE A 1 97 ? 22.875 -14.836 -1.003 1 91 97 ILE A O 1
ATOM 714 N N . ARG A 1 98 ? 24.547 -14.398 -2.535 1 86.44 98 ARG A N 1
ATOM 715 C CA . ARG A 1 98 ? 25.031 -13.211 -1.837 1 86.44 98 ARG A CA 1
ATOM 716 C C . ARG A 1 98 ? 25.266 -12.062 -2.812 1 86.44 98 ARG A C 1
ATOM 718 O O . ARG A 1 98 ? 25.859 -11.047 -2.449 1 86.44 98 ARG A O 1
ATOM 725 N N . THR A 1 99 ? 24.906 -12.352 -4.023 1 85.56 99 THR A N 1
ATOM 726 C CA . THR A 1 99 ? 25.078 -11.336 -5.059 1 85.56 99 THR A CA 1
ATOM 727 C C . THR A 1 99 ? 23.734 -10.977 -5.691 1 85.56 99 THR A C 1
ATOM 729 O O . THR A 1 99 ? 22.828 -11.805 -5.758 1 85.56 99 THR A O 1
ATOM 732 N N . ASN A 1 100 ? 23.719 -9.742 -6.168 1 88.19 100 ASN A N 1
ATOM 733 C CA . ASN A 1 100 ? 22.5 -9.297 -6.812 1 88.19 100 ASN A CA 1
ATOM 734 C C . ASN A 1 100 ? 22.391 -9.805 -8.25 1 88.19 100 ASN A C 1
ATOM 736 O O . ASN A 1 100 ? 23.406 -10.203 -8.836 1 88.19 100 ASN A O 1
ATOM 740 N N . SER A 1 101 ? 21.188 -9.867 -8.75 1 89.75 101 SER A N 1
ATOM 741 C CA . SER A 1 101 ? 20.891 -10.297 -10.117 1 89.75 101 SER A CA 1
ATOM 742 C C . SER A 1 101 ? 21.422 -11.703 -10.375 1 89.75 101 SER A C 1
ATOM 744 O O . SER A 1 101 ? 22.125 -11.93 -11.359 1 89.75 101 SER A O 1
ATOM 746 N N . THR A 1 102 ? 21.141 -12.555 -9.469 1 92.81 102 THR A N 1
ATOM 747 C CA . THR A 1 102 ? 21.547 -13.953 -9.562 1 92.81 102 THR A CA 1
ATOM 748 C C . THR A 1 102 ? 20.406 -14.812 -10.102 1 92.81 102 THR A C 1
ATOM 750 O O . THR A 1 102 ? 19.25 -14.609 -9.742 1 92.81 102 THR A O 1
ATOM 753 N N . TYR A 1 103 ? 20.844 -15.789 -10.938 1 95.25 103 TYR A N 1
ATOM 754 C CA . TYR A 1 103 ? 19.844 -16.688 -11.484 1 95.25 103 TYR A CA 1
ATOM 755 C C . TYR A 1 103 ? 19.828 -18.016 -10.734 1 95.25 103 TYR A C 1
ATOM 757 O O . TYR A 1 103 ? 20.891 -18.641 -10.547 1 95.25 103 TYR A O 1
ATOM 765 N N . LEU A 1 104 ? 18.625 -18.406 -10.328 1 97.12 104 LEU A N 1
ATOM 766 C CA . LEU A 1 104 ? 18.406 -19.75 -9.805 1 97.12 104 LEU A CA 1
ATOM 767 C C . LEU A 1 104 ? 17.953 -20.688 -10.922 1 97.12 104 LEU A C 1
ATOM 769 O O . LEU A 1 104 ? 16.969 -20.438 -11.602 1 97.12 104 LEU A O 1
ATOM 773 N N . VAL A 1 105 ? 18.719 -21.75 -11.055 1 95.44 105 VAL A N 1
ATOM 774 C CA . VAL A 1 105 ? 18.375 -22.688 -12.133 1 95.44 105 VAL A CA 1
ATOM 775 C C . VAL A 1 105 ? 18.312 -24.109 -11.586 1 95.44 105 VAL A C 1
ATOM 777 O O . VAL A 1 105 ? 18.875 -24.406 -10.531 1 95.44 105 VAL A O 1
ATOM 780 N N . ASN A 1 106 ? 17.547 -24.906 -12.312 1 94.62 106 ASN A N 1
ATOM 781 C CA . ASN A 1 106 ? 17.531 -26.312 -11.922 1 94.62 106 ASN A CA 1
ATOM 782 C C . ASN A 1 1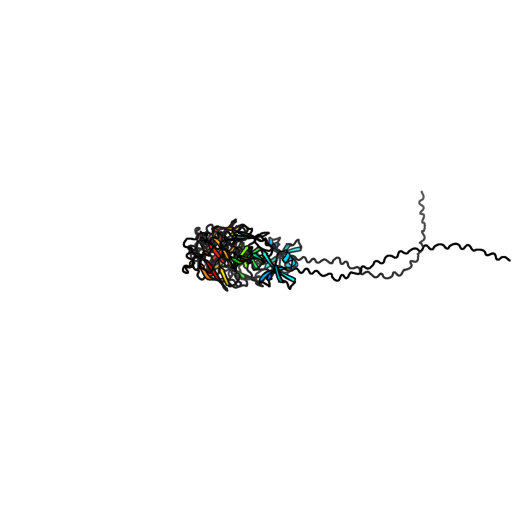06 ? 18.875 -26.984 -12.188 1 94.62 106 ASN A C 1
ATOM 784 O O . ASN A 1 106 ? 19.703 -26.469 -12.938 1 94.62 106 ASN A O 1
ATOM 788 N N . LYS A 1 107 ? 19.062 -28.109 -11.625 1 87.19 107 LYS A N 1
ATOM 789 C CA . LYS A 1 107 ? 20.344 -28.812 -11.609 1 87.19 107 LYS A CA 1
ATOM 790 C C . LYS A 1 107 ? 20.828 -29.094 -13.031 1 87.19 107 LYS A C 1
ATOM 792 O O . LYS A 1 107 ? 22 -28.938 -13.336 1 87.19 107 LYS A O 1
ATOM 797 N N . GLU A 1 108 ? 19.984 -29.438 -13.945 1 87.12 108 GLU A N 1
ATOM 798 C CA . GLU A 1 108 ? 20.344 -29.859 -15.297 1 87.12 108 GLU A CA 1
ATOM 799 C C . GLU A 1 108 ? 20.172 -28.719 -16.297 1 87.12 108 GLU A C 1
ATOM 801 O O . GLU A 1 108 ? 20.203 -28.938 -17.516 1 87.12 108 GLU A O 1
ATOM 806 N N . TYR A 1 109 ? 20.031 -27.641 -15.828 1 87.75 109 TYR A N 1
ATOM 807 C CA . TYR A 1 109 ? 19.75 -26.516 -16.719 1 87.75 109 TYR A CA 1
ATOM 808 C C . TYR A 1 109 ? 20.859 -26.359 -17.75 1 87.75 109 TYR A C 1
ATOM 810 O O . TYR A 1 109 ? 22.047 -26.453 -17.406 1 87.75 109 TYR A O 1
ATOM 818 N N . PRO A 1 110 ? 20.562 -26.031 -18.875 1 90.06 110 PRO A N 1
ATOM 819 C CA . PRO A 1 110 ? 19.281 -25.609 -19.453 1 90.06 110 PRO A CA 1
ATOM 820 C C . PRO A 1 110 ? 18.359 -26.781 -19.766 1 90.06 110 PRO A C 1
ATOM 822 O O . PRO A 1 110 ? 17.234 -26.578 -20.234 1 90.06 110 PRO A O 1
ATOM 825 N N . ASP A 1 111 ? 18.797 -27.953 -19.438 1 92 111 ASP A N 1
ATOM 826 C CA . ASP A 1 111 ? 17.953 -29.125 -19.688 1 92 111 ASP A CA 1
ATOM 827 C C . ASP A 1 111 ? 16.859 -29.234 -18.625 1 92 111 ASP A C 1
ATOM 829 O O . ASP A 1 111 ? 16.984 -28.719 -17.531 1 92 111 ASP A O 1
ATOM 833 N N . THR A 1 112 ? 15.852 -29.922 -19.031 1 94.31 112 THR A N 1
ATOM 834 C CA . THR A 1 112 ? 14.781 -30.25 -18.094 1 94.31 112 THR A CA 1
ATOM 835 C C . THR A 1 112 ? 15.156 -31.438 -17.234 1 94.31 112 THR A C 1
ATOM 837 O O . THR A 1 112 ? 16.172 -32.094 -17.484 1 94.31 112 THR A O 1
ATOM 840 N N . PHE A 1 113 ? 14.312 -31.609 -16.156 1 92.88 113 PHE A N 1
ATOM 841 C CA . PHE A 1 113 ? 14.523 -32.781 -15.289 1 92.88 113 PHE A CA 1
ATOM 842 C C . PHE A 1 113 ? 13.203 -33.281 -14.727 1 92.88 113 PHE A C 1
ATOM 844 O O . PHE A 1 113 ? 12.188 -32.594 -14.797 1 92.88 113 PHE A O 1
ATOM 851 N N . ASN A 1 114 ? 13.133 -34.5 -14.227 1 94.5 114 ASN A N 1
ATOM 852 C CA . ASN A 1 114 ? 11.898 -35.062 -13.695 1 94.5 114 ASN A CA 1
ATOM 853 C C . ASN A 1 114 ? 12.133 -35.781 -12.367 1 94.5 114 ASN A C 1
ATOM 855 O O . ASN A 1 114 ? 11.258 -36.5 -11.883 1 94.5 114 ASN A O 1
ATOM 859 N N . ASP A 1 115 ? 13.164 -35.531 -11.703 1 92 115 ASP A N 1
ATOM 860 C CA . ASP A 1 115 ? 13.508 -36.281 -10.484 1 92 115 ASP A CA 1
ATOM 861 C C . ASP A 1 115 ? 12.742 -35.75 -9.281 1 92 115 ASP A C 1
ATOM 863 O O . ASP A 1 115 ? 12.266 -34.594 -9.305 1 92 115 ASP A O 1
ATOM 867 N N . ILE A 1 116 ? 12.531 -36.625 -8.32 1 93.31 116 ILE A N 1
ATOM 868 C CA . ILE A 1 116 ? 12.039 -36.25 -7.004 1 93.31 116 ILE A CA 1
ATOM 869 C C . ILE A 1 116 ? 13.156 -35.531 -6.23 1 93.31 116 ILE A C 1
ATOM 871 O O . ILE A 1 116 ? 14.258 -36.062 -6.098 1 93.31 116 ILE A O 1
ATOM 875 N N . ASP A 1 117 ? 12.836 -34.312 -5.82 1 92.31 117 ASP A N 1
ATOM 876 C CA . ASP A 1 117 ? 13.867 -33.531 -5.164 1 92.31 117 ASP A CA 1
ATOM 877 C C . ASP A 1 117 ? 13.25 -32.438 -4.273 1 92.31 117 ASP A C 1
ATOM 879 O O . ASP A 1 117 ? 12.047 -32.188 -4.344 1 92.31 117 ASP A O 1
ATOM 883 N N . ASN A 1 118 ? 14.008 -32.031 -3.303 1 95.38 118 ASN A N 1
ATOM 884 C CA . ASN A 1 118 ? 13.711 -30.844 -2.496 1 95.38 118 ASN A CA 1
ATOM 885 C C . ASN A 1 118 ? 14.812 -29.797 -2.611 1 95.38 118 ASN A C 1
ATOM 887 O O . ASN A 1 118 ? 15.766 -29.797 -1.823 1 95.38 118 ASN A O 1
ATOM 891 N N . CYS A 1 119 ? 14.578 -28.906 -3.492 1 95.94 119 CYS A N 1
ATOM 892 C CA . CYS A 1 119 ? 15.578 -27.906 -3.826 1 95.94 119 CYS A CA 1
ATOM 893 C C . CYS A 1 119 ? 15.391 -26.641 -2.982 1 95.94 119 CYS A C 1
ATOM 895 O O . CYS A 1 119 ? 14.289 -26.094 -2.906 1 95.94 119 CYS A O 1
ATOM 897 N N . GLN A 1 120 ? 16.469 -26.203 -2.412 1 95.56 120 GLN A N 1
ATOM 898 C CA . GLN A 1 120 ? 16.422 -25 -1.585 1 95.56 120 GLN A CA 1
ATOM 899 C C . GLN A 1 120 ? 17.531 -24.031 -1.963 1 95.56 120 GLN A C 1
ATOM 901 O O . GLN A 1 120 ? 18.672 -24.438 -2.209 1 95.56 120 GLN A O 1
ATOM 906 N N . TYR A 1 121 ? 17.109 -22.812 -2.1 1 96.06 121 TYR A N 1
ATOM 907 C CA . TYR A 1 121 ? 18.078 -21.719 -2.242 1 96.06 121 TYR A CA 1
ATOM 908 C C . TYR A 1 121 ? 18.016 -20.781 -1.039 1 96.06 121 TYR A C 1
ATOM 910 O O . TYR A 1 121 ? 16.938 -20.406 -0.58 1 96.06 121 TYR A O 1
ATOM 918 N N . SER A 1 122 ? 19.172 -20.406 -0.544 1 94.25 122 SER A N 1
ATOM 919 C CA . SER A 1 122 ? 19.25 -19.438 0.533 1 94.25 122 SER A CA 1
ATOM 920 C C . SER A 1 122 ? 19.734 -18.078 0.016 1 94.25 122 SER A C 1
ATOM 922 O O . SER A 1 122 ? 20.734 -18 -0.697 1 94.25 122 SER A O 1
ATOM 924 N N . ILE A 1 123 ? 18.984 -17.109 0.373 1 93.94 123 ILE A N 1
ATOM 925 C CA . ILE A 1 123 ? 19.312 -15.758 -0.088 1 93.94 123 ILE A CA 1
ATOM 926 C C . ILE A 1 123 ? 19.656 -14.867 1.107 1 93.94 123 ILE A C 1
ATOM 928 O O . ILE A 1 123 ? 18.844 -14.703 2.014 1 93.94 123 ILE A O 1
ATOM 932 N N . TYR A 1 124 ? 20.812 -14.289 1.031 1 91.44 124 TYR A N 1
ATOM 933 C CA . TYR A 1 124 ? 21.219 -13.328 2.049 1 91.44 124 TYR A CA 1
ATOM 934 C C . TYR A 1 124 ? 21.391 -11.938 1.448 1 91.44 124 TYR A C 1
ATOM 936 O O . TYR A 1 124 ? 21.781 -11.797 0.284 1 91.44 124 TYR A O 1
ATOM 944 N N . LYS A 1 125 ? 21.188 -10.984 2.277 1 89.94 125 LYS A N 1
ATOM 945 C CA . LYS A 1 125 ? 21.328 -9.602 1.827 1 89.94 125 LYS A CA 1
ATOM 946 C C . LYS A 1 125 ? 22.766 -9.305 1.398 1 89.94 125 LYS A C 1
ATOM 948 O O . LYS A 1 125 ? 23.719 -9.695 2.078 1 89.94 125 LYS A O 1
ATOM 953 N N . VAL A 1 126 ? 22.891 -8.586 0.302 1 87.19 126 VAL A N 1
ATOM 954 C CA . VAL A 1 126 ? 24.203 -8.156 -0.141 1 87.19 126 VAL A CA 1
ATOM 955 C C . VAL A 1 126 ? 24.734 -7.074 0.799 1 87.19 126 VAL A C 1
ATOM 957 O O . VAL A 1 126 ? 25.938 -6.977 1.023 1 87.19 126 VAL A O 1
ATOM 960 N N . ASN A 1 127 ? 23.844 -6.34 1.266 1 86.75 127 ASN A N 1
ATOM 961 C CA . ASN A 1 127 ? 24.141 -5.324 2.268 1 86.75 127 ASN A CA 1
ATOM 962 C C . ASN A 1 127 ? 22.906 -4.926 3.062 1 86.75 127 ASN A C 1
ATOM 964 O O . ASN A 1 127 ? 21.797 -5.387 2.77 1 86.75 127 ASN A O 1
ATOM 968 N N . ASN A 1 128 ? 23.094 -4.051 3.98 1 84.12 128 ASN A N 1
ATOM 969 C CA . ASN A 1 128 ? 22.031 -3.73 4.922 1 84.12 128 ASN A CA 1
ATOM 970 C C . ASN A 1 128 ? 21.031 -2.748 4.32 1 84.12 128 ASN A C 1
ATOM 972 O O . ASN A 1 128 ? 19.969 -2.486 4.91 1 84.12 128 ASN A O 1
ATOM 976 N N . GLU A 1 129 ? 21.266 -2.312 3.119 1 84.38 129 GLU A N 1
ATOM 977 C CA . GLU A 1 129 ? 20.375 -1.345 2.496 1 84.38 129 GLU A CA 1
ATOM 978 C C . GLU A 1 129 ? 19.266 -2.045 1.713 1 84.38 129 GLU A C 1
ATOM 980 O O . GLU A 1 129 ? 18.344 -1.395 1.218 1 84.38 129 GLU A O 1
ATOM 985 N N . VAL A 1 130 ? 19.344 -3.324 1.692 1 89.38 130 VAL A N 1
ATOM 986 C CA . VAL A 1 130 ? 18.344 -4.094 0.971 1 89.38 130 VAL A CA 1
ATOM 987 C C . VAL A 1 130 ? 17.109 -4.277 1.849 1 89.38 130 VAL A C 1
ATOM 989 O O . VAL A 1 130 ? 17.219 -4.711 2.998 1 89.38 130 VAL A O 1
ATOM 992 N N . CYS A 1 131 ? 15.945 -4.008 1.221 1 87.31 131 CYS A N 1
ATOM 993 C CA . CYS A 1 131 ? 14.727 -4.098 2.014 1 87.31 131 CYS A CA 1
ATOM 994 C C . CYS A 1 131 ? 13.703 -5.008 1.34 1 87.31 131 CYS A C 1
ATOM 996 O O . CYS A 1 131 ? 12.688 -5.352 1.939 1 87.31 131 CYS A O 1
ATOM 998 N N . GLN A 1 132 ? 13.992 -5.406 0.127 1 91.75 132 GLN A N 1
ATOM 999 C CA . GLN A 1 132 ? 13.023 -6.223 -0.589 1 91.75 132 GLN A CA 1
ATOM 1000 C C . GLN A 1 132 ? 13.703 -7.105 -1.633 1 91.75 132 GLN A C 1
ATOM 1002 O O . GLN A 1 132 ? 14.773 -6.77 -2.131 1 91.75 132 GLN A O 1
ATOM 1007 N N . LEU A 1 133 ? 13.117 -8.242 -1.873 1 94.31 133 LEU A N 1
ATOM 1008 C CA . LEU A 1 133 ? 13.555 -9.125 -2.947 1 94.31 133 LEU A CA 1
ATOM 1009 C C . LEU A 1 133 ? 12.469 -9.25 -4.016 1 94.31 133 LEU A C 1
ATOM 1011 O O . LEU A 1 133 ? 11.281 -9.227 -3.705 1 94.31 133 LEU A O 1
ATOM 1015 N N . ARG A 1 134 ? 12.938 -9.352 -5.211 1 96.31 134 ARG A N 1
ATOM 1016 C CA . ARG A 1 134 ? 12.055 -9.648 -6.332 1 96.31 134 ARG A CA 1
ATOM 1017 C C . ARG A 1 134 ? 12.547 -10.875 -7.098 1 96.31 134 ARG A C 1
ATOM 1019 O O . ARG A 1 134 ? 13.727 -10.992 -7.41 1 96.31 134 ARG A O 1
ATOM 1026 N N . LEU A 1 135 ? 11.68 -11.758 -7.281 1 97.69 135 LEU A N 1
ATOM 1027 C CA . LEU A 1 135 ? 11.922 -12.875 -8.188 1 97.69 135 LEU A CA 1
ATOM 1028 C C . LEU A 1 135 ? 11.242 -12.641 -9.531 1 97.69 135 LEU A C 1
ATOM 1030 O O . LEU A 1 135 ? 10.055 -12.32 -9.586 1 97.69 135 LEU A O 1
ATOM 1034 N N . ASP A 1 136 ? 12.023 -12.75 -10.562 1 97.75 136 ASP A N 1
ATOM 1035 C CA . ASP A 1 136 ? 11.461 -12.812 -11.906 1 97.75 136 ASP A CA 1
ATOM 1036 C C . ASP A 1 136 ? 11.516 -14.242 -12.453 1 97.75 136 ASP A C 1
ATOM 1038 O O . ASP A 1 136 ? 12.594 -14.82 -12.586 1 97.75 136 ASP A O 1
ATOM 1042 N N . PHE A 1 137 ? 10.312 -14.703 -12.727 1 98.38 137 PHE A N 1
ATOM 1043 C CA . PHE A 1 137 ? 10.242 -16.047 -13.297 1 98.38 137 PHE A CA 1
ATOM 1044 C C . PHE A 1 137 ? 10.414 -16 -14.805 1 98.38 137 PHE A C 1
ATOM 1046 O O . PHE A 1 137 ? 9.43 -16.031 -15.547 1 98.38 137 PHE A O 1
ATOM 1053 N N . GLU A 1 138 ? 11.617 -16.062 -15.211 1 96.69 138 GLU A N 1
ATOM 1054 C CA . GLU A 1 138 ? 11.812 -16.156 -16.656 1 96.69 138 GLU A CA 1
ATOM 1055 C C . GLU A 1 138 ? 11.234 -17.469 -17.203 1 96.69 138 GLU A C 1
ATOM 1057 O O . GLU A 1 138 ? 10.578 -17.469 -18.25 1 96.69 138 GLU A O 1
ATOM 1062 N N . THR A 1 139 ? 11.641 -18.453 -16.484 1 97.19 139 THR A N 1
ATOM 1063 C CA . THR A 1 139 ? 10.984 -19.75 -16.641 1 97.19 139 THR A CA 1
ATOM 1064 C C . THR A 1 139 ? 10.68 -20.375 -15.289 1 97.19 139 THR A C 1
ATOM 1066 O O . THR A 1 139 ? 11.523 -20.359 -14.391 1 97.19 139 THR A O 1
ATOM 1069 N N . LEU A 1 140 ? 9.469 -20.844 -15.156 1 98.19 140 LEU A N 1
ATOM 1070 C CA . LEU A 1 140 ? 9.078 -21.656 -14 1 98.19 140 LEU A CA 1
ATOM 1071 C C . LEU A 1 140 ? 7.969 -22.625 -14.375 1 98.19 140 LEU A C 1
ATOM 1073 O O . LEU A 1 140 ? 6.789 -22.281 -14.312 1 98.19 140 LEU A O 1
ATOM 1077 N N . ARG A 1 141 ? 8.43 -23.766 -14.695 1 97.75 141 ARG A N 1
ATOM 1078 C CA . ARG A 1 141 ? 7.504 -24.812 -15.117 1 97.75 141 ARG A CA 1
ATOM 1079 C C . ARG A 1 141 ? 7.547 -26 -14.156 1 97.75 141 ARG A C 1
ATOM 1081 O O . ARG A 1 141 ? 8.531 -26.734 -14.133 1 97.75 141 ARG A O 1
ATOM 1088 N N . LEU A 1 142 ? 6.512 -26.141 -13.398 1 97.69 142 LEU A N 1
ATOM 1089 C CA . LEU A 1 142 ? 6.281 -27.234 -12.461 1 97.69 142 LEU A CA 1
ATOM 1090 C C . LEU A 1 142 ? 4.977 -27.953 -12.773 1 97.69 142 LEU A C 1
ATOM 1092 O O . LEU A 1 142 ? 4.191 -27.484 -13.609 1 97.69 142 LEU A O 1
ATOM 1096 N N . LEU A 1 143 ? 4.844 -29.062 -12.109 1 96.94 143 LEU A N 1
ATOM 1097 C CA . LEU A 1 143 ? 3.566 -29.75 -12.25 1 96.94 143 LEU A CA 1
ATOM 1098 C C . LEU A 1 143 ? 2.438 -28.938 -11.633 1 96.94 143 LEU A C 1
ATOM 1100 O O . LEU A 1 143 ? 2.58 -28.406 -10.531 1 96.94 143 LEU A O 1
ATOM 1104 N N . GLY A 1 144 ? 1.322 -28.859 -12.336 1 94.62 144 GLY A N 1
ATOM 1105 C CA . GLY A 1 144 ? 0.181 -28.078 -11.891 1 94.62 144 GLY A CA 1
ATOM 1106 C C . GLY A 1 144 ? -0.568 -28.719 -10.734 1 94.62 144 GLY A C 1
ATOM 1107 O O . GLY A 1 144 ? -0.141 -29.75 -10.211 1 94.62 144 GLY A O 1
ATOM 1108 N N . PRO A 1 145 ? -1.649 -28.031 -10.367 1 92.75 145 PRO A N 1
ATOM 1109 C CA . PRO A 1 145 ? -2.432 -28.531 -9.227 1 92.75 145 PRO A CA 1
ATOM 1110 C C . PRO A 1 145 ? -3.197 -29.812 -9.555 1 92.75 145 PRO A C 1
ATOM 1112 O O . PRO A 1 145 ? -3.4 -30.125 -10.727 1 92.75 145 PRO A O 1
ATOM 1115 N N . ASP A 1 146 ? -3.627 -30.484 -8.438 1 88.38 146 ASP A N 1
ATOM 1116 C CA . ASP A 1 146 ? -4.477 -31.656 -8.609 1 88.38 146 ASP A CA 1
ATOM 1117 C C . ASP A 1 146 ? -5.945 -31.25 -8.75 1 88.38 146 ASP A C 1
ATOM 1119 O O . ASP A 1 146 ? -6.258 -30.078 -8.922 1 88.38 146 ASP A O 1
ATOM 1123 N N . ASN A 1 147 ? -6.824 -32.156 -8.664 1 79.88 147 ASN A N 1
ATOM 1124 C CA . ASN A 1 147 ? -8.242 -31.922 -8.906 1 79.88 147 ASN A CA 1
ATOM 1125 C C . ASN A 1 147 ? -8.867 -31.094 -7.789 1 79.88 147 ASN A C 1
ATOM 1127 O O . ASN A 1 147 ? -9.977 -30.578 -7.941 1 79.88 147 ASN A O 1
ATOM 1131 N N . THR A 1 148 ? -8.164 -30.922 -6.68 1 76.94 148 THR A N 1
ATOM 1132 C CA . THR A 1 148 ? -8.648 -30.094 -5.566 1 76.94 148 THR A CA 1
ATOM 1133 C C . THR A 1 148 ? -8.016 -28.703 -5.609 1 76.94 148 THR A C 1
ATOM 1135 O O . THR A 1 148 ? -8.086 -27.969 -4.633 1 76.94 148 THR A O 1
ATOM 1138 N N . THR A 1 149 ? -7.301 -28.422 -6.746 1 82.88 149 THR A N 1
ATOM 1139 C CA . THR A 1 149 ? -6.664 -27.125 -6.988 1 82.88 149 THR A CA 1
ATOM 1140 C C . THR A 1 149 ? -5.473 -26.922 -6.051 1 82.88 149 THR A C 1
ATOM 1142 O O . THR A 1 149 ? -4.992 -25.812 -5.879 1 82.88 149 THR A O 1
ATOM 1145 N N . SER A 1 150 ? -4.984 -28.047 -5.461 1 88.69 150 SER A N 1
ATOM 1146 C CA . SER A 1 150 ? -3.877 -27.969 -4.516 1 88.69 150 SER A CA 1
ATOM 1147 C C . SER A 1 150 ? -2.562 -28.391 -5.164 1 88.69 150 SER A C 1
ATOM 1149 O O . SER A 1 150 ? -2.537 -29.297 -6.004 1 88.69 150 SER A O 1
ATOM 1151 N N . CYS A 1 151 ? -1.54 -27.719 -4.746 1 93.88 151 CYS A N 1
ATOM 1152 C CA . CYS A 1 151 ? -0.193 -28.094 -5.168 1 93.88 151 CYS A CA 1
ATOM 1153 C C . CYS A 1 151 ? 0.338 -29.25 -4.34 1 93.88 151 CYS A C 1
ATOM 1155 O O . CYS A 1 151 ? 1.117 -29.047 -3.406 1 93.88 151 CYS A O 1
ATOM 1157 N N . THR A 1 152 ? 0.021 -30.453 -4.73 1 93.19 152 THR A N 1
ATOM 1158 C CA . THR A 1 152 ? 0.325 -31.609 -3.891 1 93.19 152 THR A CA 1
ATOM 1159 C C . THR A 1 152 ? 1.628 -32.281 -4.332 1 93.19 152 THR A C 1
ATOM 1161 O O . THR A 1 152 ? 2.314 -32.906 -3.521 1 93.19 152 THR A O 1
ATOM 1164 N N . GLN A 1 153 ? 1.957 -32.219 -5.574 1 95.94 153 GLN A N 1
ATOM 1165 C CA . GLN A 1 153 ? 3.123 -32.938 -6.078 1 95.94 153 GLN A CA 1
ATOM 1166 C C . GLN A 1 153 ? 4.32 -32 -6.234 1 95.94 153 GLN A C 1
ATOM 1168 O O . GLN A 1 153 ? 5.426 -32.312 -5.801 1 95.94 153 GLN A O 1
ATOM 1173 N N . ASP A 1 154 ? 4.121 -30.906 -6.93 1 97.5 154 ASP A N 1
ATOM 1174 C CA . ASP A 1 154 ? 5.148 -29.875 -7.012 1 97.5 154 ASP A CA 1
ATOM 1175 C C . ASP A 1 154 ? 4.738 -28.641 -6.227 1 97.5 154 ASP A C 1
ATOM 1177 O O . ASP A 1 154 ? 3.57 -28.234 -6.242 1 97.5 154 ASP A O 1
ATOM 1181 N N . THR A 1 155 ? 5.715 -28.062 -5.531 1 97.5 155 THR A N 1
ATOM 1182 C CA . THR A 1 155 ? 5.438 -26.844 -4.789 1 97.5 155 THR A CA 1
ATOM 1183 C C . THR A 1 155 ? 6.594 -25.859 -4.918 1 97.5 155 THR A C 1
ATOM 1185 O O . THR A 1 155 ? 7.758 -26.266 -4.969 1 97.5 155 THR A O 1
ATOM 1188 N N . PHE A 1 156 ? 6.207 -24.609 -5.047 1 97.56 156 PHE A N 1
ATOM 1189 C CA . PHE A 1 156 ? 7.137 -23.484 -4.973 1 97.56 156 PHE A CA 1
ATOM 1190 C C . PHE A 1 156 ? 6.75 -22.531 -3.85 1 97.56 156 PHE A C 1
ATOM 1192 O O . PHE A 1 156 ? 5.586 -22.156 -3.725 1 97.56 156 PHE A O 1
ATOM 1199 N N . SER A 1 157 ? 7.711 -22.156 -3.035 1 95.81 157 SER A N 1
ATOM 1200 C CA . SER A 1 157 ? 7.449 -21.156 -2 1 95.81 157 SER A CA 1
ATOM 1201 C C . SER A 1 157 ? 8.633 -20.219 -1.826 1 95.81 157 SER A C 1
ATOM 1203 O O . SER A 1 157 ? 9.781 -20.594 -2.062 1 95.81 157 SER A O 1
ATOM 1205 N N . PHE A 1 158 ? 8.359 -19.031 -1.581 1 94.75 158 PHE A N 1
ATOM 1206 C CA . PHE A 1 158 ? 9.281 -17.922 -1.324 1 94.75 158 PHE A CA 1
ATOM 1207 C C . PHE A 1 158 ? 9.039 -17.328 0.057 1 94.75 158 PHE A C 1
ATOM 1209 O O . PHE A 1 158 ? 8.031 -16.656 0.282 1 94.75 158 PHE A O 1
ATOM 1216 N N . VAL A 1 159 ? 10.016 -17.609 1.039 1 89.19 159 VAL A N 1
ATOM 1217 C CA . VAL A 1 159 ? 9.719 -17.312 2.436 1 89.19 159 VAL A CA 1
ATOM 1218 C C . VAL A 1 159 ? 10.828 -16.438 3.02 1 89.19 159 VAL A C 1
ATOM 1220 O O . VAL A 1 159 ? 12.008 -16.656 2.73 1 89.19 159 VAL A O 1
ATOM 1223 N N . GLY A 1 160 ? 10.375 -15.43 3.725 1 84.19 160 GLY A N 1
ATOM 1224 C CA . GLY A 1 160 ? 11.328 -14.633 4.477 1 84.19 160 GLY A CA 1
ATOM 1225 C C . GLY A 1 160 ? 11.539 -15.125 5.895 1 84.19 160 GLY A C 1
ATOM 1226 O O . GLY A 1 160 ? 10.828 -16.031 6.352 1 84.19 160 GLY A O 1
ATOM 1227 N N . THR A 1 161 ? 12.547 -14.664 6.484 1 68.38 161 THR A N 1
ATOM 1228 C CA . THR A 1 161 ? 12.875 -15.102 7.836 1 68.38 161 THR A CA 1
ATOM 1229 C C . THR A 1 161 ? 11.82 -14.633 8.828 1 68.38 161 THR A C 1
ATOM 1231 O O . THR A 1 161 ? 11.688 -15.203 9.914 1 68.38 161 THR A O 1
ATOM 1234 N N . ALA A 1 162 ? 11.141 -13.617 8.492 1 59.12 162 ALA A N 1
ATOM 1235 C CA . ALA A 1 162 ? 10.227 -13.055 9.484 1 59.12 162 ALA A CA 1
ATOM 1236 C C . ALA A 1 162 ? 8.938 -13.875 9.57 1 59.12 162 ALA A C 1
ATOM 1238 O O . ALA A 1 162 ? 8.062 -13.578 10.391 1 59.12 162 ALA A O 1
ATOM 1239 N N . GLY A 1 163 ? 8.797 -15.039 9.102 1 58.28 163 GLY A N 1
ATOM 1240 C CA . GLY A 1 163 ? 7.789 -16.031 9.438 1 58.28 163 GLY A CA 1
ATOM 1241 C C . GLY A 1 163 ? 6.477 -15.82 8.711 1 58.28 163 GLY A C 1
ATOM 1242 O O . GLY A 1 163 ? 5.426 -16.266 9.164 1 58.28 163 GLY A O 1
ATOM 1243 N N . ALA A 1 164 ? 6.285 -15.094 7.777 1 61.44 164 ALA A N 1
ATOM 1244 C CA . ALA A 1 164 ? 4.945 -15 7.203 1 61.44 164 ALA A CA 1
ATOM 1245 C C . ALA A 1 164 ? 4.629 -16.234 6.359 1 61.44 164 ALA A C 1
ATOM 1247 O O . ALA A 1 164 ? 5.535 -16.906 5.859 1 61.44 164 ALA A O 1
ATOM 1248 N N . ASN A 1 165 ? 3.338 -16.812 6.637 1 61.19 165 ASN A N 1
ATOM 1249 C CA . ASN A 1 165 ? 2.904 -17.906 5.781 1 61.19 165 ASN A CA 1
ATOM 1250 C C . ASN A 1 165 ? 3.074 -17.578 4.305 1 61.19 165 ASN A C 1
ATOM 1252 O O . ASN A 1 165 ? 2.408 -16.672 3.785 1 61.19 165 ASN A O 1
ATOM 1256 N N . PRO A 1 166 ? 3.893 -18.328 3.76 1 74.81 166 PRO A N 1
ATOM 1257 C CA . PRO A 1 166 ? 4.18 -17.969 2.369 1 74.81 166 PRO A CA 1
ATOM 1258 C C . PRO A 1 166 ? 3.107 -18.453 1.398 1 74.81 166 PRO A C 1
ATOM 1260 O O . PRO A 1 166 ? 2.398 -19.422 1.688 1 74.81 166 PRO A O 1
ATOM 1263 N N . THR A 1 167 ? 2.898 -17.797 0.374 1 86.94 167 THR A N 1
ATOM 1264 C CA . THR A 1 167 ? 2.113 -18.25 -0.77 1 86.94 167 THR A CA 1
ATOM 1265 C C . THR A 1 167 ? 2.799 -19.422 -1.462 1 86.94 167 THR A C 1
ATOM 1267 O O . THR A 1 167 ? 3.979 -19.344 -1.813 1 86.94 167 THR A O 1
ATOM 1270 N N . VAL A 1 168 ? 2.092 -20.531 -1.51 1 94.12 168 VAL A N 1
ATOM 1271 C CA . VAL A 1 168 ? 2.598 -21.719 -2.201 1 94.12 168 VAL A CA 1
ATOM 1272 C C . VAL A 1 168 ? 1.963 -21.812 -3.586 1 94.12 168 VAL A C 1
ATOM 1274 O O . VAL A 1 168 ? 0.738 -21.781 -3.719 1 94.12 168 VAL A O 1
ATOM 1277 N N . ILE A 1 169 ? 2.826 -21.922 -4.59 1 97.5 169 ILE A N 1
ATOM 1278 C CA . ILE A 1 169 ? 2.287 -22.031 -5.945 1 97.5 169 ILE A CA 1
ATOM 1279 C C . ILE A 1 169 ? 2.857 -23.266 -6.641 1 97.5 169 ILE A C 1
ATOM 1281 O O . ILE A 1 169 ? 3.783 -23.891 -6.129 1 97.5 169 ILE A O 1
ATOM 1285 N N . CYS A 1 170 ? 2.26 -23.641 -7.723 1 97.88 170 CYS A N 1
ATOM 1286 C CA . CYS A 1 170 ? 2.725 -24.688 -8.625 1 97.88 170 CYS A CA 1
ATOM 1287 C C . CYS A 1 170 ? 2.293 -24.406 -10.062 1 97.88 170 CYS A C 1
ATOM 1289 O O . CYS A 1 170 ? 1.82 -23.312 -10.367 1 97.88 170 CYS A O 1
ATOM 1291 N N . GLY A 1 171 ? 2.668 -25.25 -10.922 1 97.44 171 GLY A N 1
ATOM 1292 C CA . GLY A 1 171 ? 2.281 -25.094 -12.32 1 97.44 171 GLY A CA 1
ATOM 1293 C C . GLY A 1 171 ? 3.24 -24.219 -13.109 1 97.44 171 GLY A C 1
ATOM 1294 O O . GLY A 1 171 ? 4.43 -24.156 -12.797 1 97.44 171 GLY A O 1
ATOM 1295 N N . ASP A 1 172 ? 2.684 -23.688 -14.227 1 97.81 172 ASP A N 1
ATOM 1296 C CA . ASP A 1 172 ? 3.486 -22.844 -15.102 1 97.81 172 ASP A CA 1
ATOM 1297 C C . ASP A 1 172 ? 3.32 -21.359 -14.75 1 97.81 172 ASP A C 1
ATOM 1299 O O . ASP A 1 172 ? 2.25 -20.797 -14.953 1 97.81 172 ASP A O 1
ATOM 1303 N N . ASN A 1 173 ? 4.332 -20.797 -14.305 1 98.5 173 ASN A N 1
ATOM 1304 C CA . ASN A 1 173 ? 4.301 -19.391 -13.891 1 98.5 173 ASN A CA 1
ATOM 1305 C C . ASN A 1 173 ? 5.344 -18.562 -14.633 1 98.5 173 ASN A C 1
ATOM 1307 O O . ASN A 1 173 ? 5.793 -17.531 -14.133 1 98.5 173 ASN A O 1
ATOM 1311 N N . THR A 1 174 ? 5.695 -19.031 -15.758 1 97.88 174 THR A N 1
ATOM 1312 C CA . THR A 1 174 ? 6.652 -18.312 -16.609 1 97.88 174 THR A CA 1
ATOM 1313 C C . THR A 1 174 ? 6.18 -16.891 -16.875 1 97.88 174 THR A C 1
ATOM 1315 O O . THR A 1 174 ? 4.996 -16.672 -17.141 1 97.88 174 THR A O 1
ATOM 1318 N N . ASP A 1 175 ? 7.102 -15.922 -16.688 1 97.06 175 ASP A N 1
ATOM 1319 C CA . ASP A 1 175 ? 6.902 -14.508 -16.969 1 97.06 175 ASP A CA 1
ATOM 1320 C C . ASP A 1 175 ? 6.156 -13.82 -15.82 1 97.06 175 ASP A C 1
ATOM 1322 O O . ASP A 1 175 ? 5.695 -12.688 -15.969 1 97.06 175 ASP A O 1
ATOM 1326 N N . HIS A 1 176 ? 5.98 -14.508 -14.688 1 98.38 176 HIS A N 1
ATOM 1327 C CA . HIS A 1 176 ? 5.469 -13.883 -13.477 1 98.38 176 HIS A CA 1
ATOM 1328 C C . HIS A 1 176 ? 6.605 -13.336 -12.617 1 98.38 176 HIS A C 1
ATOM 1330 O O . HIS A 1 176 ? 7.781 -13.555 -12.922 1 98.38 176 HIS A O 1
ATOM 1336 N N . HIS A 1 177 ? 6.242 -12.602 -11.594 1 98.12 177 HIS A N 1
ATOM 1337 C CA . HIS A 1 177 ? 7.207 -12.148 -10.602 1 98.12 177 HIS A CA 1
ATOM 1338 C C . HIS A 1 177 ? 6.621 -12.195 -9.195 1 98.12 177 HIS A C 1
ATOM 1340 O O . HIS A 1 177 ? 5.41 -12.375 -9.031 1 98.12 177 HIS A O 1
ATOM 1346 N N . MET A 1 178 ? 7.484 -12.117 -8.242 1 97.56 178 MET A N 1
ATOM 1347 C CA . MET A 1 178 ? 7.086 -12.172 -6.836 1 97.56 178 MET A CA 1
ATOM 1348 C C . MET A 1 178 ? 7.969 -11.266 -5.988 1 97.56 178 MET A C 1
ATOM 1350 O O . MET A 1 178 ? 9.195 -11.258 -6.145 1 97.56 178 MET A O 1
ATOM 1354 N N . TYR A 1 179 ? 7.305 -10.516 -5.16 1 96 179 TYR A N 1
ATOM 1355 C CA . TYR A 1 179 ? 8.039 -9.664 -4.227 1 96 179 TYR A CA 1
ATOM 1356 C C . TYR A 1 179 ? 8 -10.242 -2.818 1 96 179 TYR A C 1
ATOM 1358 O O . TYR A 1 179 ? 7.043 -10.922 -2.439 1 96 179 TYR A O 1
ATOM 1366 N N . LEU A 1 180 ? 9.047 -9.984 -2.064 1 93.44 180 LEU A N 1
ATOM 1367 C CA . LEU A 1 180 ? 9.133 -10.336 -0.651 1 93.44 180 LEU A CA 1
ATOM 1368 C C . LEU A 1 180 ? 9.82 -9.227 0.143 1 93.44 180 LEU A C 1
ATOM 1370 O O . LEU A 1 180 ? 10.945 -8.828 -0.181 1 93.44 180 LEU A O 1
ATOM 1374 N N . ASP A 1 181 ? 9.148 -8.781 1.133 1 89.56 181 ASP A N 1
ATOM 1375 C CA . ASP A 1 181 ? 9.734 -7.781 2.02 1 89.56 181 ASP A CA 1
ATOM 1376 C C . ASP A 1 181 ? 10.695 -8.422 3.016 1 89.56 181 ASP A C 1
ATOM 1378 O O . ASP A 1 181 ? 10.406 -9.492 3.561 1 89.56 181 ASP A O 1
ATOM 1382 N N . LEU A 1 182 ? 11.789 -7.684 3.174 1 87.44 182 LEU A N 1
ATOM 1383 C CA . LEU A 1 182 ? 12.758 -8.148 4.164 1 87.44 182 LEU A CA 1
ATOM 1384 C C . LEU A 1 182 ? 12.781 -7.223 5.375 1 87.44 182 LEU A C 1
ATOM 1386 O O . LEU A 1 182 ? 12.648 -6.004 5.234 1 87.44 182 LEU A O 1
ATOM 1390 N N . GLY A 1 183 ? 12.766 -7.781 6.539 1 74.5 183 GLY A N 1
ATOM 1391 C CA . GLY A 1 183 ? 12.875 -6.984 7.754 1 74.5 183 GLY A CA 1
ATOM 1392 C C . GLY A 1 183 ? 14.234 -6.34 7.926 1 74.5 183 GLY A C 1
ATOM 1393 O O . GLY A 1 183 ? 15.133 -6.539 7.109 1 74.5 183 GLY A O 1
ATOM 1394 N N . ALA A 1 184 ? 14.258 -5.441 8.992 1 64.94 184 ALA A N 1
ATOM 1395 C CA . ALA A 1 184 ? 15.523 -4.801 9.336 1 64.94 184 ALA A CA 1
ATOM 1396 C C . ALA A 1 184 ? 16.531 -5.824 9.844 1 64.94 184 ALA A C 1
ATOM 1398 O O . ALA A 1 184 ? 16.156 -6.875 10.367 1 64.94 184 ALA A O 1
ATOM 1399 N N . GLY A 1 185 ? 17.781 -5.648 9.523 1 63.84 185 GLY A N 1
ATOM 1400 C CA . GLY A 1 185 ? 18.859 -6.504 10.008 1 63.84 185 GLY A CA 1
ATOM 1401 C C . GLY A 1 185 ? 19.312 -7.523 8.984 1 63.84 185 GLY A C 1
ATOM 1402 O O . GLY A 1 185 ? 19.391 -7.219 7.789 1 63.84 185 GLY A O 1
ATOM 1403 N N . ASN A 1 186 ? 19.688 -8.719 9.562 1 62.81 186 ASN A N 1
ATOM 1404 C CA . ASN A 1 186 ? 20.328 -9.75 8.75 1 62.81 186 ASN A CA 1
ATOM 1405 C C . ASN A 1 186 ? 19.312 -10.734 8.195 1 62.81 186 ASN A C 1
ATOM 1407 O O . ASN A 1 186 ? 19.609 -11.922 8.016 1 62.81 186 ASN A O 1
ATOM 1411 N N . GLY A 1 187 ? 18.156 -10.141 7.902 1 69 187 GLY A N 1
ATOM 1412 C CA . GLY A 1 187 ? 17.141 -11.078 7.449 1 69 187 GLY A CA 1
ATOM 1413 C C . GLY A 1 187 ? 17.406 -11.609 6.055 1 69 187 GLY A C 1
ATOM 1414 O O . GLY A 1 187 ? 18.078 -10.961 5.25 1 69 187 GLY A O 1
ATOM 1415 N N . GLY A 1 188 ? 17.25 -12.906 5.816 1 82.75 188 GLY A N 1
ATOM 1416 C CA . GLY A 1 188 ? 17.359 -13.586 4.539 1 82.75 188 GLY A CA 1
ATOM 1417 C C . GLY A 1 188 ? 16.062 -14.203 4.066 1 82.75 188 GLY A C 1
ATOM 1418 O O . GLY A 1 188 ? 14.984 -13.844 4.547 1 82.75 188 GLY A O 1
ATOM 1419 N N . ALA A 1 189 ? 16.141 -14.766 2.912 1 92 189 ALA A N 1
ATOM 1420 C CA . ALA A 1 189 ? 14.992 -15.461 2.33 1 92 189 ALA A CA 1
ATOM 1421 C C . ALA A 1 189 ? 15.398 -16.828 1.772 1 92 189 ALA A C 1
ATOM 1423 O O . ALA A 1 189 ? 16.578 -17.141 1.692 1 92 189 ALA A O 1
ATOM 1424 N N . ARG A 1 190 ? 14.391 -17.578 1.62 1 93.06 190 ARG A N 1
ATOM 1425 C CA . ARG A 1 190 ? 14.609 -18.906 1.036 1 93.06 190 ARG A CA 1
ATOM 1426 C C . ARG A 1 190 ? 13.586 -19.188 -0.054 1 93.06 190 ARG A C 1
ATOM 1428 O O . ARG A 1 190 ? 12.414 -18.812 0.068 1 93.06 190 ARG A O 1
ATOM 1435 N N . VAL A 1 191 ? 14.125 -19.797 -1.041 1 96.25 191 VAL A N 1
ATOM 1436 C CA . VAL A 1 191 ? 13.266 -20.375 -2.07 1 96.25 191 VAL A CA 1
ATOM 1437 C C . VAL A 1 191 ? 13.258 -21.891 -1.953 1 96.25 191 VAL A C 1
ATOM 1439 O O . VAL A 1 191 ? 14.32 -22.516 -1.903 1 96.25 191 VAL A O 1
ATOM 1442 N N . ASN A 1 192 ? 12.102 -22.406 -1.88 1 95.88 192 ASN A N 1
ATOM 1443 C CA . ASN A 1 192 ? 11.938 -23.844 -1.796 1 95.88 192 ASN A CA 1
ATOM 1444 C C . ASN A 1 192 ? 11.141 -24.391 -2.977 1 95.88 192 ASN A C 1
ATOM 1446 O O . ASN A 1 192 ? 10.055 -23.891 -3.279 1 95.88 192 ASN A O 1
ATOM 1450 N N . ILE A 1 193 ? 11.688 -25.391 -3.59 1 97.31 193 ILE A N 1
ATOM 1451 C CA . ILE A 1 193 ? 10.992 -26.094 -4.656 1 97.31 193 ILE A CA 1
ATOM 1452 C C . ILE A 1 193 ? 11.008 -27.594 -4.371 1 97.31 193 ILE A C 1
ATOM 1454 O O . ILE A 1 193 ? 12.078 -28.219 -4.32 1 97.31 193 ILE A O 1
ATOM 1458 N N . ALA A 1 194 ? 9.859 -28.078 -4.211 1 97.31 194 ALA A N 1
ATOM 1459 C CA . ALA A 1 194 ? 9.727 -29.516 -3.943 1 97.31 194 ALA A CA 1
ATOM 1460 C C . ALA A 1 194 ? 9.055 -30.234 -5.109 1 97.31 194 ALA A C 1
ATOM 1462 O O . ALA A 1 194 ? 8.039 -29.75 -5.633 1 97.31 194 ALA A O 1
ATOM 1463 N N . THR A 1 195 ? 9.625 -31.312 -5.512 1 96.44 195 THR A N 1
ATOM 1464 C CA . THR A 1 195 ? 9.078 -32.156 -6.555 1 96.44 195 THR A CA 1
ATOM 1465 C C . THR A 1 195 ? 8.93 -33.594 -6.047 1 96.44 195 THR A C 1
ATOM 1467 O O . THR A 1 195 ? 9.867 -34.156 -5.488 1 96.44 195 THR A O 1
ATOM 1470 N N . THR A 1 196 ? 7.727 -34.188 -6.297 1 95.56 196 THR A N 1
ATOM 1471 C CA . THR A 1 196 ? 7.496 -35.469 -5.621 1 95.56 196 THR A CA 1
ATOM 1472 C C . THR A 1 196 ? 7.082 -36.531 -6.621 1 95.56 196 THR A C 1
ATOM 1474 O O . THR A 1 196 ? 6.66 -37.625 -6.23 1 95.56 196 THR A O 1
ATOM 1477 N N . THR A 1 197 ? 7.098 -36.281 -7.867 1 95.5 197 THR A N 1
ATOM 1478 C CA . THR A 1 197 ? 6.777 -37.281 -8.875 1 95.5 197 THR A CA 1
ATOM 1479 C C . THR A 1 197 ? 7.766 -37.219 -10.039 1 95.5 197 THR A C 1
ATOM 1481 O O . THR A 1 197 ? 8.406 -36.188 -10.25 1 95.5 197 THR A O 1
ATOM 1484 N N . ARG A 1 198 ? 7.898 -38.281 -10.773 1 95.19 198 ARG A N 1
ATOM 1485 C CA . ARG A 1 198 ? 8.797 -38.344 -11.922 1 95.19 198 ARG A CA 1
ATOM 1486 C C . ARG A 1 198 ? 8.023 -38.25 -13.234 1 95.19 198 ARG A C 1
ATOM 1488 O O . ARG A 1 198 ? 8.617 -38.312 -14.312 1 95.19 198 ARG A O 1
ATOM 1495 N N . ASN A 1 199 ? 6.762 -38.062 -13.188 1 93.81 199 ASN A N 1
ATOM 1496 C CA . ASN A 1 199 ? 5.902 -38.156 -14.359 1 93.81 199 ASN A CA 1
ATOM 1497 C C . ASN A 1 199 ? 5.75 -36.812 -15.047 1 93.81 199 ASN A C 1
ATOM 1499 O O . ASN A 1 199 ? 4.84 -36.625 -15.852 1 93.81 199 ASN A O 1
ATOM 1503 N N . PHE A 1 200 ? 6.551 -35.906 -14.711 1 95.44 200 PHE A N 1
ATOM 1504 C CA . PHE A 1 200 ? 6.473 -34.562 -15.289 1 95.44 200 PHE A CA 1
ATOM 1505 C C . PHE A 1 200 ? 7.863 -33.938 -15.43 1 95.44 200 PHE A C 1
ATOM 1507 O O . PHE A 1 200 ? 8.695 -34.094 -14.531 1 95.44 200 PHE A O 1
ATOM 1514 N N . THR A 1 201 ? 8.109 -33.281 -16.547 1 95.69 201 THR A N 1
ATOM 1515 C CA . THR A 1 201 ? 9.391 -32.625 -16.797 1 95.69 201 THR A CA 1
ATOM 1516 C C . THR A 1 201 ? 9.336 -31.172 -16.328 1 95.69 201 THR A C 1
ATOM 1518 O O . THR A 1 201 ? 8.406 -30.438 -16.688 1 95.69 201 THR A O 1
ATOM 1521 N N . ARG A 1 202 ? 10.375 -30.781 -15.633 1 96.94 202 ARG A N 1
ATOM 1522 C CA . ARG A 1 202 ? 10.391 -29.453 -15.016 1 96.94 202 ARG A CA 1
ATOM 1523 C C . ARG A 1 202 ? 11.578 -28.641 -15.508 1 96.94 202 ARG A C 1
ATOM 1525 O O . ARG A 1 202 ? 12.586 -29.203 -15.953 1 96.94 202 ARG A O 1
ATOM 1532 N N . SER A 1 203 ? 11.43 -27.328 -15.414 1 96.94 203 SER A N 1
ATOM 1533 C CA . SER A 1 203 ? 12.516 -26.391 -15.688 1 96.94 203 SER A CA 1
ATOM 1534 C C . SER A 1 203 ? 12.234 -25.016 -15.07 1 96.94 203 SER A C 1
ATOM 1536 O O . SER A 1 203 ? 11.094 -24.547 -15.094 1 96.94 203 SER A O 1
ATOM 1538 N N . TRP A 1 204 ? 13.328 -24.469 -14.508 1 97.62 204 TRP A N 1
ATOM 1539 C CA . TRP A 1 204 ? 13.133 -23.094 -14.023 1 97.62 204 TRP A CA 1
ATOM 1540 C C . TRP A 1 204 ? 14.414 -22.281 -14.172 1 97.62 204 TRP A C 1
ATOM 1542 O O . TRP A 1 204 ? 15.516 -22.828 -14.164 1 97.62 204 TRP A O 1
ATOM 1552 N N . ARG A 1 205 ? 14.234 -21.094 -14.383 1 96.88 205 ARG A N 1
ATOM 1553 C CA . ARG A 1 205 ? 15.219 -20.016 -14.336 1 96.88 205 ARG A CA 1
ATOM 1554 C C . ARG A 1 205 ? 14.625 -18.766 -13.695 1 96.88 205 ARG A C 1
ATOM 1556 O O . ARG A 1 205 ? 13.758 -18.125 -14.281 1 96.88 205 ARG A O 1
ATOM 1563 N N . ILE A 1 206 ? 15.094 -18.453 -12.492 1 97.81 206 ILE A N 1
ATOM 1564 C CA . ILE A 1 206 ? 14.516 -17.391 -11.672 1 97.81 206 ILE A CA 1
ATOM 1565 C C . ILE A 1 206 ? 15.586 -16.344 -11.367 1 97.81 206 ILE A C 1
ATOM 1567 O O . ILE A 1 206 ? 16.641 -16.656 -10.812 1 97.81 206 ILE A O 1
ATOM 1571 N N . ARG A 1 207 ? 15.305 -15.18 -11.711 1 96.81 207 ARG A N 1
ATOM 1572 C CA . ARG A 1 207 ? 16.234 -14.102 -11.398 1 96.81 207 ARG A CA 1
ATOM 1573 C C . ARG A 1 207 ? 15.914 -13.461 -10.055 1 96.81 207 ARG A C 1
ATOM 1575 O O . ARG A 1 207 ? 14.773 -13.07 -9.805 1 96.81 207 ARG A O 1
ATOM 1582 N N . VAL A 1 208 ? 16.938 -13.359 -9.219 1 96.38 208 VAL A N 1
ATOM 1583 C CA . VAL A 1 208 ? 16.781 -12.734 -7.906 1 96.38 208 VAL A CA 1
ATOM 1584 C C . VAL A 1 208 ? 17.359 -11.312 -7.945 1 96.38 208 VAL A C 1
ATOM 1586 O O . VAL A 1 208 ? 18.531 -11.117 -8.25 1 96.38 208 VAL A O 1
ATOM 1589 N N . THR A 1 209 ? 16.547 -10.414 -7.648 1 94.75 209 THR A N 1
ATOM 1590 C CA . THR A 1 209 ? 16.953 -9.023 -7.543 1 94.75 209 THR A CA 1
ATOM 1591 C C . THR A 1 209 ? 16.781 -8.508 -6.117 1 94.75 209 THR A C 1
ATOM 1593 O O . THR A 1 209 ? 15.719 -8.672 -5.52 1 94.75 209 THR A O 1
ATOM 1596 N N . GLN A 1 210 ? 17.797 -7.996 -5.574 1 93.06 210 GLN A N 1
ATOM 1597 C CA . GLN A 1 210 ? 17.734 -7.363 -4.258 1 93.06 210 GLN A CA 1
ATOM 1598 C C . GLN A 1 210 ? 17.5 -5.859 -4.375 1 93.06 210 GLN A C 1
ATOM 1600 O O . GLN A 1 210 ? 18.297 -5.152 -5.004 1 93.06 210 GLN A O 1
ATOM 1605 N N . ILE A 1 211 ? 16.469 -5.414 -3.74 1 91.56 211 ILE A N 1
ATOM 1606 C CA . ILE A 1 211 ? 16.016 -4.039 -3.932 1 91.56 211 ILE A CA 1
ATOM 1607 C C . ILE A 1 211 ? 16.328 -3.215 -2.689 1 91.56 211 ILE A C 1
ATOM 1609 O O . ILE A 1 211 ? 15.867 -3.527 -1.59 1 91.56 211 ILE A O 1
ATOM 1613 N N . PRO A 1 212 ? 17.094 -2.195 -2.928 1 88.5 212 PRO A N 1
ATOM 1614 C CA . PRO A 1 212 ? 17.359 -1.31 -1.795 1 88.5 212 PRO A CA 1
ATOM 1615 C C . PRO A 1 212 ? 16.109 -0.596 -1.285 1 88.5 212 PRO A C 1
ATOM 1617 O O . PRO A 1 212 ? 15.156 -0.406 -2.039 1 88.5 212 PRO A O 1
ATOM 1620 N N . CYS A 1 213 ? 16.203 -0.134 -0.125 1 82.38 213 CYS A N 1
ATOM 1621 C CA . CYS A 1 213 ? 15.102 0.563 0.522 1 82.38 213 CYS A CA 1
ATOM 1622 C C . CYS A 1 213 ? 14.758 1.85 -0.22 1 82.38 213 CYS A C 1
ATOM 1624 O O . CYS A 1 213 ? 13.602 2.266 -0.249 1 82.38 213 CYS A O 1
ATOM 1626 N N . SER A 1 214 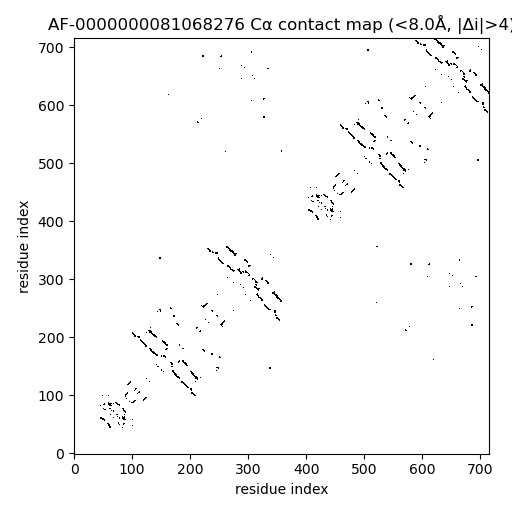? 15.703 2.42 -0.853 1 80.25 214 SER A N 1
ATOM 1627 C CA . SER A 1 214 ? 15.523 3.727 -1.481 1 80.25 214 SER A CA 1
ATOM 1628 C C . SER A 1 214 ? 15.07 3.588 -2.93 1 80.25 214 SER A C 1
ATOM 1630 O O . SER A 1 214 ? 14.797 4.586 -3.6 1 80.25 214 SER A O 1
ATOM 1632 N N . SER A 1 215 ? 14.938 2.424 -3.32 1 84.25 215 SER A N 1
ATOM 1633 C CA . SER A 1 215 ? 14.664 2.205 -4.734 1 84.25 215 SER A CA 1
ATOM 1634 C C . SER A 1 215 ? 13.219 2.559 -5.078 1 84.25 215 SER A C 1
ATOM 1636 O O . SER A 1 215 ? 12.297 2.229 -4.328 1 84.25 215 SER A O 1
ATOM 1638 N N . SER A 1 216 ? 12.992 3.186 -6.262 1 78.12 216 SER A N 1
ATOM 1639 C CA . SER A 1 216 ? 11.656 3.502 -6.754 1 78.12 216 SER A CA 1
ATOM 1640 C C . SER A 1 216 ? 10.953 2.256 -7.281 1 78.12 216 SER A C 1
ATOM 1642 O O . SER A 1 216 ? 9.742 2.273 -7.512 1 78.12 216 SER A O 1
ATOM 1644 N N . SER A 1 217 ? 11.734 1.229 -7.414 1 82.69 217 SER A N 1
ATOM 1645 C CA . SER A 1 217 ? 11.148 0.003 -7.945 1 82.69 217 SER A CA 1
ATOM 1646 C C . SER A 1 217 ? 10.602 -0.879 -6.828 1 82.69 217 SER A C 1
ATOM 1648 O O . SER A 1 217 ? 10.031 -1.94 -7.09 1 82.69 217 SER A O 1
ATOM 1650 N N . ARG A 1 218 ? 10.797 -0.395 -5.664 1 90.44 218 ARG A N 1
ATOM 1651 C CA . ARG A 1 218 ? 10.273 -1.158 -4.535 1 90.44 218 ARG A CA 1
ATOM 1652 C C . ARG A 1 218 ? 8.75 -1.202 -4.555 1 90.44 218 ARG A C 1
ATOM 1654 O O . ARG A 1 218 ? 8.102 -0.19 -4.816 1 90.44 218 ARG A O 1
ATOM 1661 N N . ALA A 1 219 ? 8.227 -2.379 -4.336 1 94.31 219 ALA A N 1
ATOM 1662 C CA . ALA A 1 219 ? 6.781 -2.533 -4.215 1 94.31 219 ALA A CA 1
ATOM 1663 C C . ALA A 1 219 ? 6.301 -2.135 -2.826 1 94.31 219 ALA A C 1
ATOM 1665 O O . ALA A 1 219 ? 7.055 -2.213 -1.854 1 94.31 219 ALA A O 1
ATOM 1666 N N . PRO A 1 220 ? 5.012 -1.631 -2.812 1 93.75 220 PRO A N 1
ATOM 1667 C CA . PRO A 1 220 ? 4.465 -1.448 -1.465 1 93.75 220 PRO A CA 1
ATOM 1668 C C . PRO A 1 220 ? 4.52 -2.725 -0.628 1 93.75 220 PRO A C 1
ATOM 1670 O O . PRO A 1 220 ? 4.434 -3.828 -1.173 1 93.75 220 PRO A O 1
ATOM 1673 N N . PRO A 1 221 ? 4.668 -2.527 0.673 1 91.75 221 PRO A N 1
ATOM 1674 C CA . PRO A 1 221 ? 4.754 -3.721 1.518 1 91.75 221 PRO A CA 1
ATOM 1675 C C . PRO A 1 221 ? 3.547 -4.645 1.361 1 91.75 221 PRO A C 1
ATOM 1677 O O . PRO A 1 221 ? 2.416 -4.168 1.238 1 91.75 221 PRO A O 1
ATOM 1680 N N . ASN A 1 222 ? 3.846 -5.941 1.287 1 92.81 222 ASN A N 1
ATOM 1681 C CA . ASN A 1 222 ? 2.859 -7.02 1.28 1 92.81 222 ASN A CA 1
ATOM 1682 C C . ASN A 1 222 ? 2.184 -7.148 -0.081 1 92.81 222 ASN A C 1
ATOM 1684 O O . ASN A 1 222 ? 1.179 -7.852 -0.214 1 92.81 222 ASN A O 1
ATOM 1688 N N . CYS A 1 223 ? 2.676 -6.465 -1.049 1 95.88 223 CYS A N 1
ATOM 1689 C CA . CYS A 1 223 ? 2.273 -6.75 -2.422 1 95.88 223 CYS A CA 1
ATOM 1690 C C . CYS A 1 223 ? 3.113 -7.875 -3.016 1 95.88 223 CYS A C 1
ATOM 1692 O O . CYS A 1 223 ? 4.328 -7.738 -3.158 1 95.88 223 CYS A O 1
ATOM 1694 N N . LEU A 1 224 ? 2.451 -8.898 -3.352 1 96.94 224 LEU A N 1
ATOM 1695 C CA . LEU A 1 224 ? 3.17 -10.047 -3.895 1 96.94 224 LEU A CA 1
ATOM 1696 C C . LEU A 1 224 ? 3.598 -9.789 -5.336 1 96.94 224 LEU A C 1
ATOM 1698 O O . LEU A 1 224 ? 4.637 -10.281 -5.777 1 96.94 224 LEU A O 1
ATOM 1702 N N . GLN A 1 225 ? 2.785 -9.109 -6.051 1 97.75 225 GLN A N 1
ATOM 1703 C CA . GLN A 1 225 ? 3.088 -8.609 -7.391 1 97.75 225 GLN A CA 1
ATOM 1704 C C . GLN A 1 225 ? 2.896 -7.098 -7.473 1 97.75 225 GLN A C 1
ATOM 1706 O O . GLN A 1 225 ? 2.094 -6.527 -6.734 1 97.75 225 GLN A O 1
ATOM 1711 N N . TYR A 1 226 ? 3.725 -6.543 -8.336 1 98.06 226 TYR A N 1
ATOM 1712 C CA . TYR A 1 226 ? 3.652 -5.094 -8.477 1 98.06 226 TYR A CA 1
ATOM 1713 C C . TYR A 1 226 ? 3.881 -4.676 -9.93 1 98.06 226 TYR A C 1
ATOM 1715 O O . TYR A 1 226 ? 4.918 -4.988 -10.516 1 98.06 226 TYR A O 1
ATOM 1723 N N . HIS A 1 227 ? 2.854 -3.992 -10.484 1 98.19 227 HIS A N 1
ATOM 1724 C CA . HIS A 1 227 ? 2.91 -3.49 -11.852 1 98.19 227 HIS A CA 1
ATOM 1725 C C . HIS A 1 227 ? 3.033 -1.972 -11.883 1 98.19 227 HIS A C 1
ATOM 1727 O O . HIS A 1 227 ? 2.277 -1.271 -11.203 1 98.19 227 HIS A O 1
ATOM 1733 N N . THR A 1 228 ? 3.961 -1.467 -12.656 1 95.44 228 THR A N 1
ATOM 1734 C CA . THR A 1 228 ? 4.27 -0.044 -12.547 1 95.44 228 THR A CA 1
ATOM 1735 C C . THR A 1 228 ? 3.912 0.685 -13.844 1 95.44 228 THR A C 1
ATOM 1737 O O . THR A 1 228 ? 4.008 1.911 -13.914 1 95.44 228 THR A O 1
ATOM 1740 N N . GLU A 1 229 ? 3.48 -0.066 -14.844 1 95.5 229 GLU A N 1
ATOM 1741 C CA . GLU A 1 229 ? 3.158 0.55 -16.125 1 95.5 229 GLU A CA 1
ATOM 1742 C C . GLU A 1 229 ? 1.765 1.17 -16.109 1 95.5 229 GLU A C 1
ATOM 1744 O O . GLU A 1 229 ? 0.93 0.81 -15.273 1 95.5 229 GLU A O 1
ATOM 1749 N N . TYR A 1 230 ? 1.534 2.068 -17.031 1 95.31 230 TYR A N 1
ATOM 1750 C CA . TYR A 1 230 ? 0.242 2.729 -17.188 1 95.31 230 TYR A CA 1
ATOM 1751 C C . TYR A 1 230 ? -0.849 1.721 -17.531 1 95.31 230 TYR A C 1
ATOM 1753 O O . TYR A 1 230 ? -2.014 1.911 -17.172 1 95.31 230 TYR A O 1
ATOM 1761 N N . SER A 1 231 ? -0.465 0.837 -18.281 1 98.06 231 SER A N 1
ATOM 1762 C CA . SER A 1 231 ? -1.353 -0.261 -18.641 1 98.06 231 SER A CA 1
ATOM 1763 C C . SER A 1 231 ? -0.607 -1.591 -18.672 1 98.06 231 SER A C 1
ATOM 1765 O O . SER A 1 231 ? 0.622 -1.619 -18.766 1 98.06 231 SER A O 1
ATOM 1767 N N . GLY A 1 232 ? -1.352 -2.627 -18.484 1 98.12 232 GLY A N 1
ATOM 1768 C CA . GLY A 1 232 ? -0.762 -3.955 -18.469 1 98.12 232 GLY A CA 1
ATOM 1769 C C . GLY A 1 232 ? -1.771 -5.051 -18.188 1 98.12 232 GLY A C 1
ATOM 1770 O O . GLY A 1 232 ? -2.98 -4.812 -18.219 1 98.12 232 GLY A O 1
ATOM 1771 N N . THR A 1 233 ? -1.249 -6.25 -18.062 1 98.31 233 THR A N 1
ATOM 1772 C CA . THR A 1 233 ? -2.088 -7.41 -17.781 1 98.31 233 THR A CA 1
ATOM 1773 C C . THR A 1 233 ? -1.662 -8.086 -16.484 1 98.31 233 THR A C 1
ATOM 1775 O O . THR A 1 233 ? -0.474 -8.336 -16.266 1 98.31 233 THR A O 1
ATOM 1778 N N . ILE A 1 234 ? -2.633 -8.32 -15.602 1 98.19 234 ILE A N 1
ATOM 1779 C CA . ILE A 1 234 ? -2.408 -9.062 -14.359 1 98.19 234 ILE A CA 1
ATOM 1780 C C . ILE A 1 234 ? -3.02 -10.461 -14.477 1 98.19 234 ILE A C 1
ATOM 1782 O O . ILE A 1 234 ? -4.152 -10.609 -14.938 1 98.19 234 ILE A O 1
ATOM 1786 N N . ARG A 1 235 ? -2.266 -11.422 -14.094 1 98.19 235 ARG A N 1
ATOM 1787 C CA . ARG A 1 235 ? -2.736 -12.797 -14.125 1 98.19 235 ARG A CA 1
ATOM 1788 C C . ARG A 1 235 ? -2.525 -13.484 -12.781 1 98.19 235 ARG A C 1
ATOM 1790 O O . ARG A 1 235 ? -1.547 -13.203 -12.086 1 98.19 235 ARG A O 1
ATOM 1797 N N . SER A 1 236 ? -3.475 -14.336 -12.477 1 97.81 236 SER A N 1
ATOM 1798 C CA . SER A 1 236 ? -3.221 -15.188 -11.32 1 97.81 236 SER A CA 1
ATOM 1799 C C . SER A 1 236 ? -2.094 -16.172 -11.602 1 97.81 236 SER A C 1
ATOM 1801 O O . SER A 1 236 ? -1.809 -16.484 -12.766 1 97.81 236 SER A O 1
ATOM 1803 N N . TYR A 1 237 ? -1.42 -16.594 -10.578 1 98.06 237 TYR A N 1
ATOM 1804 C CA . TYR A 1 237 ? -0.379 -17.594 -10.773 1 98.06 237 TYR A CA 1
ATOM 1805 C C . TYR A 1 237 ? -0.952 -18.859 -11.398 1 98.06 237 TYR A C 1
ATOM 1807 O O . TYR A 1 237 ? -2.053 -19.297 -11.039 1 98.06 237 TYR A O 1
ATOM 1815 N N . ASN A 1 238 ? -0.232 -19.406 -12.336 1 97.69 238 ASN A N 1
ATOM 1816 C CA . ASN A 1 238 ? -0.515 -20.641 -13.07 1 97.69 238 ASN A CA 1
ATOM 1817 C C . ASN A 1 238 ? -1.685 -20.469 -14.039 1 97.69 238 ASN A C 1
ATOM 1819 O O . ASN A 1 238 ? -2.254 -21.438 -14.516 1 97.69 238 ASN A O 1
ATOM 1823 N N . TYR A 1 239 ? -2.15 -19.281 -14.18 1 96.75 239 TYR A N 1
ATOM 1824 C CA . TYR A 1 239 ? -3.117 -19.062 -15.25 1 96.75 239 TYR A CA 1
ATOM 1825 C C . TYR A 1 239 ? -2.562 -19.531 -16.594 1 96.75 239 TYR A C 1
ATOM 1827 O O . TYR A 1 239 ? -1.399 -19.266 -16.906 1 96.75 239 TYR A O 1
ATOM 1835 N N . GLN A 1 240 ? -3.41 -20.156 -17.359 1 92.56 240 GLN A N 1
ATOM 1836 C CA . GLN A 1 240 ? -3.098 -20.547 -18.734 1 92.56 240 GLN A CA 1
ATOM 1837 C C . GLN A 1 240 ? -4.285 -20.297 -19.656 1 92.56 240 GLN A C 1
ATOM 1839 O O . GLN A 1 240 ? -5.438 -20.406 -19.234 1 92.56 240 GLN A O 1
ATOM 1844 N N . ASN A 1 241 ? -3.953 -20.047 -20.891 1 89.56 241 ASN A N 1
ATOM 1845 C CA . ASN A 1 241 ? -5.004 -19.797 -21.875 1 89.56 241 ASN A CA 1
ATOM 1846 C C . ASN A 1 241 ? -5.574 -21.094 -22.422 1 89.56 241 ASN A C 1
ATOM 1848 O O . ASN A 1 241 ? -6.543 -21.078 -23.188 1 89.56 241 ASN A O 1
ATOM 1852 N N . THR A 1 242 ? -5.176 -22.125 -21.969 1 87.19 242 THR A N 1
ATOM 1853 C CA . THR A 1 242 ? -5.691 -23.422 -22.406 1 87.19 242 THR A CA 1
ATOM 1854 C C . THR A 1 242 ? -6.727 -23.938 -21.406 1 87.19 242 THR A C 1
ATOM 1856 O O . THR A 1 242 ? -6.672 -23.625 -20.219 1 87.19 242 THR A O 1
ATOM 1859 N N . SER A 1 243 ? -7.547 -24.75 -21.938 1 82.44 243 SER A N 1
ATOM 1860 C CA . SER A 1 243 ? -8.578 -25.344 -21.078 1 82.44 243 SER A CA 1
ATOM 1861 C C . SER A 1 243 ? -7.965 -26.281 -20.062 1 82.44 243 SER A C 1
ATOM 1863 O O . SER A 1 243 ? -6.898 -26.859 -20.281 1 82.44 243 SER A O 1
ATOM 1865 N N . GLY A 1 244 ? -8.633 -26.328 -18.906 1 82.38 244 GLY A N 1
ATOM 1866 C CA . GLY A 1 244 ? -8.188 -27.188 -17.828 1 82.38 244 GLY A CA 1
ATOM 1867 C C . GLY A 1 244 ? -8.188 -26.5 -16.469 1 82.38 244 GLY A C 1
ATOM 1868 O O . GLY A 1 244 ? -8.531 -25.328 -16.375 1 82.38 244 GLY A O 1
ATOM 1869 N N . LEU A 1 245 ? -7.91 -27.344 -15.523 1 85.62 245 LEU A N 1
ATOM 1870 C CA . LEU A 1 245 ? -7.828 -26.828 -14.156 1 85.62 245 LEU A CA 1
ATOM 1871 C C . LEU A 1 245 ? -6.473 -26.188 -13.906 1 85.62 245 LEU A C 1
ATOM 1873 O O . LEU A 1 245 ? -5.457 -26.875 -13.805 1 85.62 245 LEU A O 1
ATOM 1877 N N . HIS A 1 246 ? -6.531 -24.812 -13.812 1 90.75 246 HIS A N 1
ATOM 1878 C CA . HIS A 1 246 ? -5.285 -24.078 -13.609 1 90.75 246 HIS A CA 1
ATOM 1879 C C . HIS A 1 246 ? -5.336 -23.234 -12.344 1 90.75 246 HIS A C 1
ATOM 1881 O O . HIS A 1 246 ? -4.293 -22.906 -11.773 1 90.75 246 HIS A O 1
ATOM 1887 N N . GLN A 1 247 ? -6.5 -22.938 -11.891 1 92.88 247 GLN A N 1
ATOM 1888 C CA . GLN A 1 247 ? -6.637 -22.109 -10.695 1 92.88 247 GLN A CA 1
ATOM 1889 C C . GLN A 1 247 ? -6.027 -22.812 -9.477 1 92.88 247 GLN A C 1
ATOM 1891 O O . GLN A 1 247 ? -6.23 -24 -9.273 1 92.88 247 GLN A O 1
ATOM 1896 N N . LEU A 1 248 ? -5.316 -22.031 -8.742 1 93.25 248 LEU A N 1
ATOM 1897 C CA . LEU A 1 248 ? -4.73 -22.578 -7.523 1 93.25 248 LEU A CA 1
ATOM 1898 C C . LEU A 1 248 ? -5.625 -22.297 -6.32 1 93.25 248 LEU A C 1
ATOM 1900 O O . LEU A 1 248 ? -6.16 -21.188 -6.176 1 93.25 248 LEU A O 1
ATOM 1904 N N . GLY A 1 249 ? -5.762 -23.359 -5.492 1 89.44 249 GLY A N 1
ATOM 1905 C CA . GLY A 1 249 ? -6.5 -23.203 -4.25 1 89.44 249 GLY A CA 1
ATOM 1906 C C . GLY A 1 249 ? -5.645 -22.703 -3.104 1 89.44 249 GLY A C 1
ATOM 1907 O O . GLY A 1 249 ? -4.414 -22.781 -3.162 1 89.44 249 GLY A O 1
ATOM 1908 N N . GLY A 1 250 ? -6.277 -22.109 -2.102 1 88.81 250 GLY A N 1
ATOM 1909 C CA . GLY A 1 250 ? -5.594 -21.672 -0.894 1 88.81 250 GLY A CA 1
ATOM 1910 C C . GLY A 1 250 ? -4.734 -20.438 -1.107 1 88.81 250 GLY A C 1
ATOM 1911 O O . GLY A 1 250 ? -3.686 -20.281 -0.475 1 88.81 250 GLY A O 1
ATOM 1912 N N . GLN A 1 251 ? -5.094 -19.656 -2.041 1 92.62 251 GLN A N 1
ATOM 1913 C CA . GLN A 1 251 ? -4.324 -18.453 -2.346 1 92.62 251 GLN A CA 1
ATOM 1914 C C . GLN A 1 251 ? -4.875 -17.25 -1.595 1 92.62 251 GLN A C 1
ATOM 1916 O O . GLN A 1 251 ? -6.09 -17.094 -1.465 1 92.62 251 GLN A O 1
ATOM 1921 N N . GLN A 1 252 ? -4 -16.5 -1.025 1 92.94 252 GLN A N 1
ATOM 1922 C CA . GLN A 1 252 ? -4.312 -15.203 -0.428 1 92.94 252 GLN A CA 1
ATOM 1923 C C . GLN A 1 252 ? -3.176 -14.211 -0.646 1 92.94 252 GLN A C 1
ATOM 1925 O O . GLN A 1 252 ? -2.209 -14.188 0.117 1 92.94 252 GLN A O 1
ATOM 1930 N N . TYR A 1 253 ? -3.373 -13.398 -1.651 1 94.81 253 TYR A N 1
ATOM 1931 C CA . TYR A 1 253 ? -2.32 -12.414 -1.893 1 94.81 253 TYR A CA 1
ATOM 1932 C C . TYR A 1 253 ? -2.865 -11.203 -2.643 1 94.81 253 TYR A C 1
ATOM 1934 O O . TYR A 1 253 ? -3.98 -11.242 -3.168 1 94.81 253 TYR A O 1
ATOM 1942 N N . THR A 1 254 ? -2.061 -10.156 -2.646 1 96.94 254 THR A N 1
ATOM 1943 C CA . THR A 1 254 ? -2.447 -8.891 -3.25 1 96.94 254 THR A CA 1
ATOM 1944 C C . THR A 1 254 ? -1.489 -8.508 -4.375 1 96.94 254 THR A C 1
ATOM 1946 O O . THR A 1 254 ? -0.271 -8.602 -4.215 1 96.94 254 THR A O 1
ATOM 1949 N N . THR A 1 255 ? -2.059 -8.203 -5.516 1 98.38 255 THR A N 1
ATOM 1950 C CA . THR A 1 255 ? -1.339 -7.559 -6.609 1 98.38 255 THR A CA 1
ATOM 1951 C C . THR A 1 255 ? -1.567 -6.047 -6.594 1 98.38 255 THR A C 1
ATOM 1953 O O . THR A 1 255 ? -2.711 -5.59 -6.598 1 98.38 255 THR A O 1
ATOM 1956 N N . CYS A 1 256 ? -0.454 -5.348 -6.586 1 98.25 256 CYS A N 1
ATOM 1957 C CA . CYS A 1 256 ? -0.554 -3.895 -6.531 1 98.25 256 CYS A CA 1
ATOM 1958 C C . CYS A 1 256 ? -0.179 -3.273 -7.871 1 98.25 256 CYS A C 1
ATOM 1960 O O . CYS A 1 256 ? 0.631 -3.83 -8.617 1 98.25 256 CYS A O 1
ATOM 1962 N N . ILE A 1 257 ? -0.794 -2.141 -8.141 1 98.12 257 ILE A N 1
ATOM 1963 C CA . ILE A 1 257 ? -0.489 -1.354 -9.328 1 98.12 257 ILE A CA 1
ATOM 1964 C C . ILE A 1 257 ? -0.099 0.065 -8.922 1 98.12 257 ILE A C 1
ATOM 1966 O O . ILE A 1 257 ? -0.844 0.74 -8.211 1 98.12 257 ILE A O 1
ATOM 1970 N N . ARG A 1 258 ? 1.021 0.458 -9.391 1 95.25 258 ARG A N 1
ATOM 1971 C CA . ARG A 1 258 ? 1.495 1.804 -9.086 1 95.25 258 ARG A CA 1
ATOM 1972 C C . ARG A 1 258 ? 0.618 2.859 -9.75 1 95.25 258 ARG A C 1
ATOM 1974 O O . ARG A 1 258 ? 0.386 2.809 -10.961 1 95.25 258 ARG A O 1
ATOM 1981 N N . THR A 1 259 ? 0.173 3.766 -8.953 1 92.38 259 THR A N 1
ATOM 1982 C CA . THR A 1 259 ? -0.537 4.902 -9.531 1 92.38 259 THR A CA 1
ATOM 1983 C C . THR A 1 259 ? 0.438 5.863 -10.203 1 92.38 259 THR A C 1
ATOM 1985 O O . THR A 1 259 ? 1.304 6.441 -9.547 1 92.38 259 THR A O 1
ATOM 1988 N N . ARG A 1 260 ? 0.247 6.062 -11.406 1 89.31 260 ARG A N 1
ATOM 1989 C CA . ARG A 1 260 ? 1.112 6.992 -12.125 1 89.31 260 ARG A CA 1
ATOM 1990 C C . ARG A 1 260 ? 0.712 8.438 -11.852 1 89.31 260 ARG A C 1
ATOM 1992 O O . ARG A 1 260 ? -0.463 8.734 -11.625 1 89.31 260 ARG A O 1
ATOM 1999 N N . GLU A 1 261 ? 1.773 9.258 -11.938 1 83.75 261 GLU A N 1
ATOM 2000 C CA . GLU A 1 261 ? 1.5 10.68 -11.758 1 83.75 261 GLU A CA 1
ATOM 2001 C C . GLU A 1 261 ? 0.495 11.18 -12.789 1 83.75 261 GLU A C 1
ATOM 2003 O O . GLU A 1 261 ? 0.604 10.867 -13.977 1 83.75 261 GLU A O 1
ATOM 2008 N N . GLY A 1 262 ? -0.458 11.922 -12.281 1 84.06 262 GLY A N 1
ATOM 2009 C CA . GLY A 1 262 ? -1.452 12.5 -13.172 1 84.06 262 GLY A CA 1
ATOM 2010 C C . GLY A 1 262 ? -2.619 11.562 -13.438 1 84.06 262 GLY A C 1
ATOM 2011 O O . GLY A 1 262 ? -3.555 11.922 -14.156 1 84.06 262 GLY A O 1
ATOM 2012 N N . PHE A 1 263 ? -2.582 10.438 -12.953 1 90.25 263 PHE A N 1
ATOM 2013 C CA . PHE A 1 263 ? -3.666 9.477 -13.141 1 90.25 263 PHE A CA 1
ATOM 2014 C C . PHE A 1 263 ? -4.441 9.281 -11.844 1 90.25 263 PHE A C 1
ATOM 2016 O O . PHE A 1 263 ? -3.855 9.25 -10.758 1 90.25 263 PHE A O 1
ATOM 2023 N N . CYS A 1 264 ? -5.844 9.07 -11.938 1 90.44 264 CYS A N 1
ATOM 2024 C CA . CYS A 1 264 ? -6.652 9.047 -10.719 1 90.44 264 CYS A CA 1
ATOM 2025 C C . CYS A 1 264 ? -7.566 7.828 -10.695 1 90.44 264 CYS A C 1
ATOM 2027 O O . CYS A 1 264 ? -8.117 7.477 -9.656 1 90.44 264 CYS A O 1
ATOM 2029 N N . GLY A 1 265 ? -7.766 7.262 -11.812 1 94.44 265 GLY A N 1
ATOM 2030 C CA . GLY A 1 265 ? -8.617 6.086 -11.898 1 94.44 265 GLY A CA 1
ATOM 2031 C C . GLY A 1 265 ? -7.977 4.934 -12.648 1 94.44 265 GLY A C 1
ATOM 2032 O O . GLY A 1 265 ? -6.883 5.074 -13.195 1 94.44 265 GLY A O 1
ATOM 2033 N N . ILE A 1 266 ? -8.664 3.811 -12.664 1 97.56 266 ILE A N 1
ATOM 2034 C CA . ILE A 1 266 ? -8.164 2.623 -13.344 1 97.56 266 ILE A CA 1
ATOM 2035 C C . ILE A 1 266 ? -9.336 1.799 -13.875 1 97.56 266 ILE A C 1
ATOM 2037 O O . ILE A 1 266 ? -10.375 1.701 -13.219 1 97.56 266 ILE A O 1
ATOM 2041 N N . LYS A 1 267 ? -9.156 1.338 -15.039 1 98.38 267 LYS A N 1
ATOM 2042 C CA . LYS A 1 267 ? -10.133 0.472 -15.695 1 98.38 267 LYS A CA 1
ATOM 2043 C C . LYS A 1 267 ? -9.617 -0.961 -15.797 1 98.38 267 LYS A C 1
ATOM 2045 O O . LYS A 1 267 ? -8.453 -1.186 -16.141 1 98.38 267 LYS A O 1
ATOM 2050 N N . TYR A 1 268 ? -10.461 -1.938 -15.422 1 98.25 268 TYR A N 1
ATOM 2051 C CA . TYR A 1 268 ? -10.156 -3.355 -15.586 1 98.25 268 TYR A CA 1
ATOM 2052 C C . TYR A 1 268 ? -11.07 -3.996 -16.625 1 98.25 268 TYR A C 1
ATOM 2054 O O . TYR A 1 268 ? -12.281 -3.781 -16.609 1 98.25 268 TYR A O 1
ATOM 2062 N N . MET A 1 269 ? -10.492 -4.746 -17.438 1 97.81 269 MET A N 1
ATOM 2063 C CA . MET A 1 269 ? -11.203 -5.562 -18.422 1 97.81 269 MET A CA 1
ATOM 2064 C C . MET A 1 269 ? -10.688 -6.996 -18.406 1 97.81 269 MET A C 1
ATOM 2066 O O . MET A 1 269 ? -9.477 -7.223 -18.297 1 97.81 269 MET A O 1
ATOM 2070 N N . SER A 1 270 ? -11.633 -7.91 -18.562 1 94.75 270 SER A N 1
ATOM 2071 C CA . SER A 1 270 ? -11.211 -9.305 -18.5 1 94.75 270 SER A CA 1
ATOM 2072 C C . SER A 1 270 ? -10.812 -9.828 -19.875 1 94.75 270 SER A C 1
ATOM 2074 O O . SER A 1 270 ? -11.547 -9.633 -20.859 1 94.75 270 SER A O 1
ATOM 2076 N N . GLU A 1 271 ? -9.656 -10.359 -19.922 1 93.44 271 GLU A N 1
ATOM 2077 C CA . GLU A 1 271 ? -9.336 -11.242 -21.031 1 93.44 271 GLU A CA 1
ATOM 2078 C C . GLU A 1 271 ? -9.867 -12.656 -20.797 1 93.44 271 GLU A C 1
ATOM 2080 O O . GLU A 1 271 ? -10.305 -13.328 -21.734 1 93.44 271 GLU A O 1
ATOM 2085 N N . HIS A 1 272 ? -9.812 -13.023 -19.578 1 93.12 272 HIS A N 1
ATOM 2086 C CA . HIS A 1 272 ? -10.406 -14.266 -19.078 1 93.12 272 HIS A CA 1
ATOM 2087 C C . HIS A 1 272 ? -10.656 -14.195 -17.578 1 93.12 272 HIS A C 1
ATOM 2089 O O . HIS A 1 272 ? -9.883 -13.586 -16.844 1 93.12 272 HIS A O 1
ATOM 2095 N N . PHE A 1 273 ? -11.75 -14.883 -17.234 1 94.19 273 PHE A N 1
ATOM 2096 C CA . PHE A 1 273 ? -12.078 -14.914 -15.812 1 94.19 273 PHE A CA 1
ATOM 2097 C C . PHE A 1 273 ? -12.914 -16.141 -15.477 1 94.19 273 PHE A C 1
ATOM 2099 O O . PHE A 1 273 ? -14.031 -16.297 -15.969 1 94.19 273 PHE A O 1
ATOM 2106 N N . SER A 1 274 ? -12.32 -16.969 -14.633 1 92.31 274 SER A N 1
ATOM 2107 C CA . SER A 1 274 ? -13.055 -18.109 -14.109 1 92.31 274 SER A CA 1
ATOM 2108 C C . SER A 1 274 ? -12.523 -18.531 -12.742 1 92.31 274 SER A C 1
ATOM 2110 O O . SER A 1 274 ? -11.414 -19.062 -12.641 1 92.31 274 SER A O 1
ATOM 2112 N N . LEU A 1 275 ? -13.328 -18.312 -11.727 1 90.62 275 LEU A N 1
ATOM 2113 C CA . LEU A 1 275 ? -12.906 -18.641 -10.367 1 90.62 275 LEU A CA 1
ATOM 2114 C C . LEU A 1 275 ? -13.867 -19.625 -9.719 1 90.62 275 LEU A C 1
ATOM 2116 O O . LEU A 1 275 ? -13.469 -20.406 -8.852 1 90.62 275 LEU A O 1
ATOM 2120 N N . THR A 1 276 ? -15.047 -19.422 -9.961 1 82.75 276 THR A N 1
ATOM 2121 C CA . THR A 1 276 ? -16.047 -20.344 -9.453 1 82.75 276 THR A CA 1
ATOM 2122 C C . THR A 1 276 ? -16.984 -20.797 -10.57 1 82.75 276 THR A C 1
ATOM 2124 O O . THR A 1 276 ? -16.984 -20.219 -11.664 1 82.75 276 THR A O 1
ATOM 2127 N N . LYS A 1 277 ? -17.703 -21.797 -10.234 1 69.19 277 LYS A N 1
ATOM 2128 C CA . LYS A 1 277 ? -18.641 -22.391 -11.18 1 69.19 277 LYS A CA 1
ATOM 2129 C C . LYS A 1 277 ? -17.922 -22.969 -12.391 1 69.19 277 LYS A C 1
ATOM 2131 O O . LYS A 1 277 ? -16.688 -23.047 -12.398 1 69.19 277 LYS A O 1
ATOM 2136 N N . GLU A 1 278 ? -18.531 -23.422 -13.352 1 58.97 278 GLU A N 1
ATOM 2137 C CA . GLU A 1 278 ? -17.891 -24.109 -14.461 1 58.97 278 GLU A CA 1
ATOM 2138 C C . GLU A 1 278 ? -17.047 -23.156 -15.305 1 58.97 278 GLU A C 1
ATOM 2140 O O . GLU A 1 278 ? -17.547 -22.172 -15.82 1 58.97 278 GLU A O 1
ATOM 2145 N N . GLY A 1 279 ? -15.656 -23.203 -15.164 1 54.78 279 GLY A N 1
ATOM 2146 C CA . GLY A 1 279 ? -14.641 -22.391 -15.812 1 54.78 279 GLY A CA 1
ATOM 2147 C C . GLY A 1 279 ? -14.953 -22.094 -17.266 1 54.78 279 GLY A C 1
ATOM 2148 O O . GLY A 1 279 ? -14.68 -21 -17.766 1 54.78 279 GLY A O 1
ATOM 2149 N N . ASP A 1 280 ? -15.258 -23.094 -18.016 1 55.94 280 ASP A N 1
ATOM 2150 C CA . ASP A 1 280 ? -15.523 -22.953 -19.453 1 55.94 280 ASP A CA 1
ATOM 2151 C C . ASP A 1 280 ? -16.984 -22.625 -19.703 1 55.94 280 ASP A C 1
ATOM 2153 O O . ASP A 1 280 ? -17.453 -22.656 -20.844 1 55.94 280 ASP A O 1
ATOM 2157 N N . ALA A 1 281 ? -17.641 -22.531 -18.469 1 56.31 281 ALA A N 1
ATOM 2158 C CA . ALA A 1 281 ? -19.062 -22.234 -18.656 1 56.31 281 ALA A CA 1
ATOM 2159 C C . ALA A 1 281 ? -19.266 -20.812 -19.203 1 56.31 281 ALA A C 1
ATOM 2161 O O . ALA A 1 281 ? -18.328 -20.016 -19.203 1 56.31 281 ALA A O 1
ATOM 2162 N N . GLN A 1 282 ? -20.484 -20.531 -19.625 1 62.81 282 GLN A N 1
ATOM 2163 C CA . GLN A 1 282 ? -21 -19.266 -20.156 1 62.81 282 GLN A CA 1
ATOM 2164 C C . GLN A 1 282 ? -20.609 -18.094 -19.266 1 62.81 282 GLN A C 1
ATOM 2166 O O . GLN A 1 282 ? -20.516 -18.25 -18.047 1 62.81 282 GLN A O 1
ATOM 2171 N N . ASN A 1 283 ? -19.875 -17.094 -19.828 1 68.12 283 ASN A N 1
ATOM 2172 C CA . ASN A 1 283 ? -19.594 -15.781 -19.25 1 68.12 283 ASN A CA 1
ATOM 2173 C C . ASN A 1 283 ? -20.688 -15.359 -18.266 1 68.12 283 ASN A C 1
ATOM 2175 O O . ASN A 1 283 ? -21.688 -14.75 -18.656 1 68.12 283 ASN A O 1
ATOM 2179 N N . SER A 1 284 ? -20.562 -15.844 -17 1 85.56 284 SER A N 1
ATOM 2180 C CA . SER A 1 284 ? -21.516 -15.523 -15.938 1 85.56 284 SER A CA 1
ATOM 2181 C C . SER A 1 284 ? -20.844 -14.734 -14.812 1 85.56 284 SER A C 1
ATOM 2183 O O . SER A 1 284 ? -20.453 -15.312 -13.789 1 85.56 284 SER A O 1
ATOM 2185 N N . PRO A 1 285 ? -20.75 -13.492 -14.984 1 91.25 285 PRO A N 1
ATOM 2186 C CA . PRO A 1 285 ? -20.141 -12.664 -13.938 1 91.25 285 PRO A CA 1
ATOM 2187 C C . PRO A 1 285 ? -21.016 -12.578 -12.68 1 91.25 285 PRO A C 1
ATOM 2189 O O . PRO A 1 285 ? -22.234 -12.461 -12.773 1 91.25 285 PRO A O 1
ATOM 2192 N N . THR A 1 286 ? -20.422 -12.82 -11.562 1 91.88 286 THR A N 1
ATOM 2193 C CA . THR A 1 286 ? -21.062 -12.664 -10.258 1 91.88 286 THR A CA 1
ATOM 2194 C C . THR A 1 286 ? -20.234 -11.727 -9.367 1 91.88 286 THR A C 1
ATOM 2196 O O . THR A 1 286 ? -19.016 -11.695 -9.461 1 91.88 286 THR A O 1
ATOM 2199 N N . SER A 1 287 ? -20.984 -10.945 -8.516 1 93.25 287 SER A N 1
ATOM 2200 C CA . SER A 1 287 ? -20.281 -10.008 -7.645 1 93.25 287 SER A CA 1
ATOM 2201 C C . SER A 1 287 ? -21 -9.859 -6.305 1 93.25 287 SER A C 1
ATOM 2203 O O . SER A 1 287 ? -22.172 -10.242 -6.172 1 93.25 287 SER A O 1
ATOM 2205 N N . GLY A 1 288 ? -20.172 -9.391 -5.336 1 93.19 288 GLY A N 1
ATOM 2206 C CA . GLY A 1 288 ? -20.766 -9.062 -4.047 1 93.19 288 GLY A CA 1
ATOM 2207 C C . GLY A 1 288 ? -20.344 -10.016 -2.941 1 93.19 288 GLY A C 1
ATOM 2208 O O . GLY A 1 288 ? -20.031 -11.18 -3.203 1 93.19 288 GLY A O 1
ATOM 2209 N N . ASP A 1 289 ? -20.5 -9.578 -1.754 1 91.75 289 ASP A N 1
ATOM 2210 C CA . ASP A 1 289 ? -20.062 -10.32 -0.572 1 91.75 289 ASP A CA 1
ATOM 2211 C C . ASP A 1 289 ? -20.891 -11.594 -0.394 1 91.75 289 ASP A C 1
ATOM 2213 O O . ASP A 1 289 ? -20.359 -12.625 0.033 1 91.75 289 ASP A O 1
ATOM 2217 N N . GLN A 1 290 ? -22.125 -11.477 -0.71 1 87.44 290 GLN A N 1
ATOM 2218 C CA . GLN A 1 290 ? -23.031 -12.602 -0.459 1 87.44 290 GLN A CA 1
ATOM 2219 C C . GLN A 1 290 ? -22.781 -13.734 -1.45 1 87.44 290 GLN A C 1
ATOM 2221 O O . GLN A 1 290 ? -22.828 -14.906 -1.079 1 87.44 290 GLN A O 1
ATOM 2226 N N . ASP A 1 291 ? -22.516 -13.352 -2.613 1 89.19 291 ASP A N 1
ATOM 2227 C CA . ASP A 1 291 ? -22.438 -14.352 -3.672 1 89.19 291 ASP A CA 1
ATOM 2228 C C . ASP A 1 291 ? -21.016 -14.844 -3.859 1 89.19 291 ASP A C 1
ATOM 2230 O O . ASP A 1 291 ? -20.781 -15.922 -4.414 1 89.19 291 ASP A O 1
ATOM 2234 N N . CYS A 1 292 ? -20.047 -14.023 -3.494 1 90.94 292 CYS A N 1
ATOM 2235 C CA . CYS A 1 292 ? -18.641 -14.367 -3.654 1 90.94 292 CYS A CA 1
ATOM 2236 C C . CYS A 1 292 ? -17.969 -14.555 -2.301 1 90.94 292 CYS A C 1
ATOM 2238 O O . CYS A 1 292 ? -17.266 -13.664 -1.825 1 90.94 292 CYS A O 1
ATOM 2240 N N . ASP A 1 293 ? -18.062 -15.797 -1.744 1 88.12 293 ASP A N 1
ATOM 2241 C CA . ASP A 1 293 ? -17.562 -16.031 -0.395 1 88.12 293 ASP A CA 1
ATOM 2242 C C . ASP A 1 293 ? -16.562 -17.188 -0.37 1 88.12 293 ASP A C 1
ATOM 2244 O O . ASP A 1 293 ? -16.141 -17.625 0.701 1 88.12 293 ASP A O 1
ATOM 2248 N N . GLU A 1 294 ? -16.219 -17.703 -1.485 1 87.5 294 GLU A N 1
ATOM 2249 C CA . GLU A 1 294 ? -15.219 -18.766 -1.553 1 87.5 294 GLU A CA 1
ATOM 2250 C C . GLU A 1 294 ? -13.992 -18.328 -2.348 1 87.5 294 GLU A C 1
ATOM 2252 O O . GLU A 1 294 ? -12.992 -17.891 -1.769 1 87.5 294 GLU A O 1
ATOM 2257 N N . ASP A 1 295 ? -14.109 -18.406 -3.672 1 90.75 295 ASP A N 1
ATOM 2258 C CA . ASP A 1 295 ? -13.047 -17.922 -4.547 1 90.75 295 ASP A CA 1
ATOM 2259 C C . ASP A 1 295 ? -13.438 -16.609 -5.207 1 90.75 295 ASP A C 1
ATOM 2261 O O . ASP A 1 295 ? -14.43 -16.547 -5.941 1 90.75 295 ASP A O 1
ATOM 2265 N N . PHE A 1 296 ? -12.633 -15.57 -4.918 1 94.38 296 PHE A N 1
ATOM 2266 C CA . PHE A 1 296 ? -13.016 -14.281 -5.48 1 94.38 296 PHE A CA 1
ATOM 2267 C C . PHE A 1 296 ? -11.805 -13.359 -5.586 1 94.38 296 PHE A C 1
ATOM 2269 O O . PHE A 1 296 ? -10.758 -13.633 -5 1 94.38 296 PHE A O 1
ATOM 2276 N N . VAL A 1 297 ? -12 -12.375 -6.41 1 96.62 297 VAL A N 1
ATOM 2277 C CA . VAL A 1 297 ? -11.109 -11.219 -6.449 1 96.62 297 VAL A CA 1
ATOM 2278 C C . VAL A 1 297 ? -11.789 -10.016 -5.797 1 96.62 297 VAL A C 1
ATOM 2280 O O . VAL A 1 297 ? -12.977 -9.766 -6.031 1 96.62 297 VAL A O 1
ATOM 2283 N N . LEU A 1 298 ? -11.055 -9.406 -4.926 1 97.25 298 LEU A N 1
ATOM 2284 C CA . LEU A 1 298 ? -11.555 -8.18 -4.301 1 97.25 298 LEU A CA 1
ATOM 2285 C C . LEU A 1 298 ? -10.875 -6.953 -4.898 1 97.25 298 LEU A C 1
ATOM 2287 O O . LEU A 1 298 ? -9.648 -6.848 -4.887 1 97.25 298 LEU A O 1
ATOM 2291 N N . ILE A 1 299 ? -11.656 -6.027 -5.43 1 97.56 299 ILE A N 1
ATOM 2292 C CA . ILE A 1 299 ? -11.219 -4.73 -5.93 1 97.56 299 ILE A CA 1
ATOM 2293 C C . ILE A 1 299 ? -12.062 -3.623 -5.305 1 97.56 299 ILE A C 1
ATOM 2295 O O . ILE A 1 299 ? -13.242 -3.479 -5.629 1 97.56 299 ILE A O 1
ATOM 2299 N N . PRO A 1 300 ? -11.43 -2.891 -4.418 1 95.75 300 PRO A N 1
ATOM 2300 C CA . PRO A 1 300 ? -12.203 -1.768 -3.881 1 95.75 300 PRO A CA 1
ATOM 2301 C C . PRO A 1 300 ? -12.719 -0.831 -4.969 1 95.75 300 PRO A C 1
ATOM 2303 O O . PRO A 1 300 ? -11.953 -0.399 -5.832 1 95.75 300 PRO A O 1
ATOM 2306 N N . THR A 1 301 ? -14 -0.516 -4.875 1 93.56 301 THR A N 1
ATOM 2307 C CA . THR A 1 301 ? -14.57 0.204 -6.004 1 93.56 301 THR A CA 1
ATOM 2308 C C . THR A 1 301 ? -15.336 1.438 -5.531 1 93.56 301 THR A C 1
ATOM 2310 O O . THR A 1 301 ? -16.203 1.342 -4.656 1 93.56 301 THR A O 1
ATOM 2313 N N . VAL A 1 302 ? -14.984 2.535 -6.09 1 91.88 302 VAL A N 1
ATOM 2314 C CA . VAL A 1 302 ? -15.703 3.791 -5.902 1 91.88 302 VAL A CA 1
ATOM 2315 C C . VAL A 1 302 ? -15.656 4.613 -7.188 1 91.88 302 VAL A C 1
ATOM 2317 O O . VAL A 1 302 ? -14.688 4.527 -7.953 1 91.88 302 VAL A O 1
ATOM 2320 N N . ASP A 1 303 ? -16.672 5.32 -7.363 1 88.56 303 ASP A N 1
ATOM 2321 C CA . ASP A 1 303 ? -16.688 6.195 -8.531 1 88.56 303 ASP A CA 1
ATOM 2322 C C . ASP A 1 303 ? -15.859 7.457 -8.281 1 88.56 303 ASP A C 1
ATOM 2324 O O . ASP A 1 303 ? -15.359 7.672 -7.176 1 88.56 303 ASP A O 1
ATOM 2328 N N . LYS A 1 304 ? -15.742 8.211 -9.367 1 82.62 304 LYS A N 1
ATOM 2329 C CA . LYS A 1 304 ? -14.914 9.414 -9.32 1 82.62 304 LYS A CA 1
ATOM 2330 C C . LYS A 1 304 ? -15.406 10.375 -8.242 1 82.62 304 LYS A C 1
ATOM 2332 O O . LYS A 1 304 ? -14.602 11.055 -7.598 1 82.62 304 LYS A O 1
ATOM 2337 N N . ASN A 1 305 ? -16.688 10.383 -8.109 1 76.69 305 ASN A N 1
ATOM 2338 C CA . ASN A 1 305 ? -17.266 11.344 -7.172 1 76.69 305 ASN A CA 1
ATOM 2339 C C . ASN A 1 305 ? -17.469 10.719 -5.793 1 76.69 305 ASN A C 1
ATOM 2341 O O . ASN A 1 305 ? -18.141 11.305 -4.938 1 76.69 305 ASN A O 1
ATOM 2345 N N . GLY A 1 306 ? -17.031 9.516 -5.66 1 76.81 306 GLY A N 1
ATOM 2346 C CA . GLY A 1 306 ? -17.172 8.852 -4.371 1 76.81 306 GLY A CA 1
ATOM 2347 C C . GLY A 1 306 ? -18.438 8.023 -4.27 1 76.81 306 GLY A C 1
ATOM 2348 O O . GLY A 1 306 ? -18.703 7.398 -3.238 1 76.81 306 GLY A O 1
ATOM 2349 N N . ALA A 1 307 ? -19.141 8.078 -5.305 1 78.69 307 ALA A N 1
ATOM 2350 C CA . ALA A 1 307 ? -20.344 7.246 -5.316 1 78.69 307 ALA A CA 1
ATOM 2351 C C . ALA A 1 307 ? -19.984 5.773 -5.523 1 78.69 307 ALA A C 1
ATOM 2353 O O . ALA A 1 307 ? -18.984 5.453 -6.152 1 78.69 307 ALA A O 1
ATOM 2354 N N . VAL A 1 308 ? -20.828 4.98 -4.801 1 82.5 308 VAL A N 1
ATOM 2355 C CA . VAL A 1 308 ? -20.578 3.545 -4.887 1 82.5 308 VAL A CA 1
ATOM 2356 C C . VAL A 1 308 ? -21.734 2.865 -5.625 1 82.5 308 VAL A C 1
ATOM 2358 O O . VAL A 1 308 ? -22.859 2.834 -5.133 1 82.5 308 VAL A O 1
ATOM 2361 N N . THR A 1 309 ? -21.406 2.381 -6.828 1 79.06 309 THR A N 1
ATOM 2362 C CA . THR A 1 309 ? -22.453 1.729 -7.609 1 79.06 309 THR A CA 1
ATOM 2363 C C . THR A 1 309 ? -22.109 0.26 -7.848 1 79.06 309 THR A C 1
ATOM 2365 O O . THR A 1 309 ? -22.953 -0.514 -8.297 1 79.06 309 THR A O 1
ATOM 2368 N N . LYS A 1 310 ? -20.969 -0.067 -7.52 1 89.19 310 LYS A N 1
ATOM 2369 C CA . LYS A 1 310 ? -20.547 -1.438 -7.789 1 89.19 310 LYS A CA 1
ATOM 2370 C C . LYS A 1 310 ? -20.094 -2.133 -6.512 1 89.19 310 LYS A C 1
ATOM 2372 O O . LYS A 1 310 ? -19.906 -1.487 -5.477 1 89.19 310 LYS A O 1
ATOM 2377 N N . LYS A 1 311 ? -20.016 -3.418 -6.625 1 93.81 311 LYS A N 1
ATOM 2378 C CA . LYS A 1 311 ? -19.562 -4.254 -5.516 1 93.81 311 LYS A CA 1
ATOM 2379 C C . LYS A 1 311 ? -18.062 -4.461 -5.562 1 93.81 311 LYS A C 1
ATOM 2381 O O . LYS A 1 311 ? -17.391 -4.051 -6.52 1 93.81 311 LYS A O 1
ATOM 2386 N N . ASP A 1 312 ? -17.562 -5.133 -4.477 1 95.94 312 ASP A N 1
ATOM 2387 C CA . ASP A 1 312 ? -16.094 -5.184 -4.391 1 95.94 312 ASP A CA 1
ATOM 2388 C C . ASP A 1 312 ? -15.578 -6.586 -4.695 1 95.94 312 ASP A C 1
ATOM 2390 O O . ASP A 1 312 ? -14.445 -6.746 -5.156 1 95.94 312 ASP A O 1
ATOM 2394 N N . ARG A 1 313 ? -16.406 -7.617 -4.395 1 95.62 313 ARG A N 1
ATOM 2395 C CA . ARG A 1 313 ? -15.969 -8.977 -4.68 1 95.62 313 ARG A CA 1
ATOM 2396 C C . ARG A 1 313 ? -16.5 -9.453 -6.027 1 95.62 313 ARG A C 1
ATOM 2398 O O . ARG A 1 313 ? -17.672 -9.234 -6.355 1 95.62 313 ARG A O 1
ATOM 2405 N N . TYR A 1 314 ? -15.617 -10.125 -6.734 1 95.38 314 TYR A N 1
ATOM 2406 C CA . TYR A 1 314 ? -15.992 -10.672 -8.031 1 95.38 314 TYR A CA 1
ATOM 2407 C C . TYR A 1 314 ? -15.641 -12.156 -8.117 1 95.38 314 TYR A C 1
ATOM 2409 O O . TYR A 1 314 ? -14.547 -12.562 -7.711 1 95.38 314 TYR A O 1
ATOM 2417 N N . CYS A 1 315 ? -16.578 -12.93 -8.602 1 93.12 315 CYS A N 1
ATOM 2418 C CA . CYS A 1 315 ? -16.391 -14.367 -8.773 1 93.12 315 CYS A CA 1
ATOM 2419 C C . CYS A 1 315 ? -17.203 -14.875 -9.969 1 93.12 315 CYS A C 1
ATOM 2421 O O . CYS A 1 315 ? -17.688 -14.086 -10.773 1 93.12 315 CYS A O 1
ATOM 2423 N N . GLY A 1 316 ? -17.203 -16.156 -10.18 1 91.56 316 GLY A N 1
ATOM 2424 C CA . GLY A 1 316 ? -17.906 -16.734 -11.305 1 91.56 316 GLY A CA 1
ATOM 2425 C C . GLY A 1 316 ? -17.031 -16.969 -12.516 1 91.56 316 GLY A C 1
ATOM 2426 O O . GLY A 1 316 ? -15.82 -17.203 -12.375 1 91.56 316 GLY A O 1
ATOM 2427 N N . SER A 1 317 ? -17.641 -17.047 -13.68 1 89.62 317 SER A N 1
ATOM 2428 C CA . SER A 1 317 ? -16.922 -17.359 -14.906 1 89.62 317 SER A CA 1
ATOM 2429 C C . SER A 1 317 ? -16.891 -16.172 -15.852 1 89.62 317 SER A C 1
ATOM 2431 O O . SER A 1 317 ? -16.828 -16.328 -17.078 1 89.62 317 SER A O 1
ATOM 2433 N N . GLY A 1 318 ? -17 -15.023 -15.273 1 90.88 318 GLY A N 1
ATOM 2434 C CA . GLY A 1 318 ? -16.953 -13.781 -16.031 1 90.88 318 GLY A CA 1
ATOM 2435 C C . GLY A 1 318 ? -16.641 -12.57 -15.172 1 90.88 318 GLY A C 1
ATOM 2436 O O . GLY A 1 318 ? -16.781 -12.617 -13.953 1 90.88 318 GLY A O 1
ATOM 2437 N N . PHE A 1 319 ? -16.25 -11.602 -15.859 1 94.12 319 PHE A N 1
ATOM 2438 C CA . PHE A 1 319 ? -15.898 -10.336 -15.227 1 94.12 319 PHE A CA 1
ATOM 2439 C C . PHE A 1 319 ? -16.266 -9.164 -16.125 1 94.12 319 PHE A C 1
ATOM 2441 O O . PHE A 1 319 ? -15.781 -9.062 -17.25 1 94.12 319 PHE A O 1
ATOM 2448 N N . ASN A 1 320 ? -17.125 -8.32 -15.641 1 93.25 320 ASN A N 1
ATOM 2449 C CA . ASN A 1 320 ? -17.5 -7.129 -16.391 1 93.25 320 ASN A CA 1
ATOM 2450 C C . ASN A 1 320 ? -16.484 -6 -16.203 1 93.25 320 ASN A C 1
ATOM 2452 O O . ASN A 1 320 ? -15.836 -5.922 -15.156 1 93.25 320 ASN A O 1
ATOM 2456 N N . GLU A 1 321 ? -16.5 -5.195 -17.203 1 95.69 321 GLU A N 1
ATOM 2457 C CA . GLU A 1 321 ? -15.648 -4.016 -17.109 1 95.69 321 GLU A CA 1
ATOM 2458 C C . GLU A 1 321 ? -15.883 -3.262 -15.812 1 95.69 321 GLU A C 1
ATOM 2460 O O . GLU A 1 321 ? -17.031 -3.07 -15.398 1 95.69 321 GLU A O 1
ATOM 2465 N N . LEU A 1 322 ? -14.758 -2.883 -15.219 1 96.88 322 LEU A N 1
ATOM 2466 C CA . LEU A 1 322 ? -14.828 -2.193 -13.938 1 96.88 322 LEU A CA 1
ATOM 2467 C C . LEU A 1 322 ? -13.953 -0.947 -13.938 1 96.88 322 LEU A C 1
ATOM 2469 O O . LEU A 1 322 ? -12.781 -1.008 -14.328 1 96.88 322 LEU A O 1
ATOM 2473 N N . ILE A 1 323 ? -14.531 0.17 -13.594 1 96.94 323 ILE A N 1
ATOM 2474 C CA . ILE A 1 323 ? -13.797 1.411 -13.391 1 96.94 323 ILE A CA 1
ATOM 2475 C C . ILE A 1 323 ? -13.867 1.816 -11.914 1 96.94 323 ILE A C 1
ATOM 2477 O O . ILE A 1 323 ? -14.945 1.792 -11.312 1 96.94 323 ILE A O 1
ATOM 2481 N N . THR A 1 324 ? -12.695 2.137 -11.328 1 96.62 324 THR A N 1
ATOM 2482 C CA . THR A 1 324 ? -12.711 2.566 -9.938 1 96.62 324 THR A CA 1
ATOM 2483 C C . THR A 1 324 ? -11.672 3.664 -9.703 1 96.62 324 THR A C 1
ATOM 2485 O O . THR A 1 324 ? -10.711 3.783 -10.453 1 96.62 324 THR A O 1
ATOM 2488 N N . TYR A 1 325 ? -11.922 4.453 -8.703 1 92.88 325 TYR A N 1
ATOM 2489 C CA . TYR A 1 325 ? -11.031 5.539 -8.312 1 92.88 325 TYR A CA 1
ATOM 2490 C C . TYR A 1 325 ? -10.539 5.344 -6.883 1 92.88 325 TYR A C 1
ATOM 2492 O O . TYR A 1 325 ? -9.984 6.266 -6.277 1 92.88 325 TYR A O 1
ATOM 2500 N N . SER A 1 326 ? -10.742 4.168 -6.363 1 93.75 326 SER A N 1
ATOM 2501 C CA . SER A 1 326 ? -10.281 3.844 -5.02 1 93.75 326 SER A CA 1
ATOM 2502 C C . SER A 1 326 ? -8.797 3.5 -5.012 1 93.75 326 SER A C 1
ATOM 2504 O O . SER A 1 326 ? -8.383 2.486 -5.578 1 93.75 326 SER A O 1
ATOM 2506 N N . LYS A 1 327 ? -8.023 4.359 -4.328 1 93.69 327 LYS A N 1
ATOM 2507 C CA . LYS A 1 327 ? -6.586 4.121 -4.219 1 93.69 327 LYS A CA 1
ATOM 2508 C C . LYS A 1 327 ? -6.203 3.697 -2.805 1 93.69 327 LYS A C 1
ATOM 2510 O O . LYS A 1 327 ? -6.859 4.086 -1.836 1 93.69 327 LYS A O 1
ATOM 2515 N N . PRO A 1 328 ? -5.051 2.898 -2.758 1 95.81 328 PRO A N 1
ATOM 2516 C CA . PRO A 1 328 ? -4.172 2.369 -3.801 1 95.81 328 PRO A CA 1
ATOM 2517 C C . PRO A 1 328 ? -4.859 1.329 -4.684 1 95.81 328 PRO A C 1
ATOM 2519 O O . PRO A 1 328 ? -5.793 0.655 -4.234 1 95.81 328 PRO A O 1
ATOM 2522 N N . PHE A 1 329 ? -4.355 1.25 -5.938 1 97.62 329 PHE A N 1
ATOM 2523 C CA . PHE A 1 329 ? -4.906 0.259 -6.855 1 97.62 329 PHE A CA 1
ATOM 2524 C C . PHE A 1 329 ? -4.398 -1.137 -6.508 1 97.62 329 PHE A C 1
ATOM 2526 O O . PHE A 1 329 ? -3.191 -1.38 -6.496 1 97.62 329 PHE A O 1
ATOM 2533 N N . GLU A 1 330 ? -5.398 -2.012 -6.238 1 98 330 GLU A N 1
ATOM 2534 C CA . GLU A 1 330 ? -5.035 -3.365 -5.824 1 98 330 GLU A CA 1
ATOM 2535 C C . GLU A 1 330 ? -6.059 -4.383 -6.32 1 98 330 GLU A C 1
ATOM 2537 O O . GLU A 1 330 ? -7.238 -4.062 -6.48 1 98 330 GLU A O 1
ATOM 2542 N N . VAL A 1 331 ? -5.574 -5.531 -6.602 1 98.38 331 VAL A N 1
ATOM 2543 C CA . VAL A 1 331 ? -6.383 -6.719 -6.859 1 98.38 331 VAL A CA 1
ATOM 2544 C C . VAL A 1 331 ? -6.02 -7.816 -5.867 1 98.38 331 VAL A C 1
ATOM 2546 O O . VAL A 1 331 ? -4.898 -8.328 -5.879 1 98.38 331 VAL A O 1
ATOM 2549 N N . ARG A 1 332 ? -6.988 -8.164 -5.023 1 97 332 ARG A N 1
ATOM 2550 C CA . ARG A 1 332 ? -6.727 -9.18 -4.012 1 97 332 ARG A CA 1
ATOM 2551 C C . ARG A 1 332 ? -7.391 -10.508 -4.375 1 97 332 ARG A C 1
ATOM 2553 O O . ARG A 1 332 ? -8.609 -10.57 -4.547 1 97 332 ARG A O 1
ATOM 2560 N N . LEU A 1 333 ? -6.605 -11.516 -4.438 1 96.31 333 LEU A N 1
ATOM 2561 C CA . LEU A 1 333 ? -7.121 -12.844 -4.734 1 96.31 333 LEU A CA 1
ATOM 2562 C C . LEU A 1 333 ? -7.273 -13.664 -3.457 1 96.31 333 LEU A C 1
ATOM 2564 O O . LEU A 1 333 ? -6.363 -13.711 -2.629 1 96.31 333 LEU A O 1
ATOM 2568 N N . THR A 1 334 ? -8.43 -14.266 -3.316 1 93.75 334 THR A N 1
ATOM 2569 C CA . THR A 1 334 ? -8.68 -15.242 -2.26 1 93.75 334 THR A CA 1
ATOM 2570 C C . THR A 1 334 ? -9.32 -16.5 -2.832 1 93.75 334 THR A C 1
ATOM 2572 O O . THR A 1 334 ? -10.375 -16.438 -3.465 1 93.75 334 THR A O 1
ATOM 2575 N N . THR A 1 335 ? -8.664 -17.578 -2.646 1 91.25 335 THR A N 1
ATOM 2576 C CA . THR A 1 335 ? -9.25 -18.859 -2.986 1 91.25 335 THR A CA 1
ATOM 2577 C C . THR A 1 335 ? -9.188 -19.812 -1.795 1 91.25 335 THR A C 1
ATOM 2579 O O . THR A 1 335 ? -8.211 -19.812 -1.039 1 91.25 335 THR A O 1
ATOM 2582 N N . ASP A 1 336 ? -10.18 -20.562 -1.615 1 84.69 336 ASP A N 1
ATOM 2583 C CA . ASP A 1 336 ? -10.156 -21.547 -0.534 1 84.69 336 ASP A CA 1
ATOM 2584 C C . ASP A 1 336 ? -9.586 -22.875 -1.011 1 84.69 336 ASP A C 1
ATOM 2586 O O . ASP A 1 336 ? -9.125 -22.984 -2.152 1 84.69 336 ASP A O 1
ATOM 2590 N N . SER A 1 337 ? -9.516 -23.812 -0.096 1 77.88 337 SER A N 1
ATOM 2591 C CA . SER A 1 337 ? -8.867 -25.078 -0.409 1 77.88 337 SER A CA 1
ATOM 2592 C C . SER A 1 337 ? -9.891 -26.141 -0.784 1 77.88 337 SER A C 1
ATOM 2594 O O . SER A 1 337 ? -9.555 -27.328 -0.893 1 77.88 337 SER A O 1
ATOM 2596 N N . VAL A 1 338 ? -11.094 -25.719 -1.007 1 74.62 338 VAL A N 1
ATOM 2597 C CA . VAL A 1 338 ? -12.148 -26.688 -1.294 1 74.62 338 VAL A CA 1
ATOM 2598 C C . VAL A 1 338 ? -12.773 -26.375 -2.652 1 74.62 338 VAL A C 1
ATOM 2600 O O . VAL A 1 338 ? -13.219 -25.266 -2.898 1 74.62 338 VAL A O 1
ATOM 2603 N N . GLU A 1 339 ? -12.664 -27.297 -3.572 1 73.5 339 GLU A N 1
ATOM 2604 C CA . GLU A 1 339 ? -13.336 -27.125 -4.855 1 73.5 339 GLU A CA 1
ATOM 2605 C C . GLU A 1 339 ? -14.578 -27.984 -4.953 1 73.5 339 GLU A C 1
ATOM 2607 O O . GLU A 1 339 ? -14.484 -29.219 -5.031 1 73.5 339 GLU A O 1
ATOM 2612 N N . PRO A 1 340 ? -15.625 -27.234 -4.855 1 69.5 340 PRO A N 1
ATOM 2613 C CA . PRO A 1 340 ? -16.844 -28.047 -5.031 1 69.5 340 PRO A CA 1
ATOM 2614 C C . PRO A 1 340 ? -16.875 -28.766 -6.375 1 69.5 340 PRO A C 1
ATOM 2616 O O . PRO A 1 340 ? -16.125 -28.406 -7.293 1 69.5 340 PRO A O 1
ATOM 2619 N N . SER A 1 341 ? -17.703 -29.797 -6.449 1 65.19 341 SER A N 1
ATOM 2620 C CA . SER A 1 341 ? -17.781 -30.672 -7.617 1 65.19 341 SER A CA 1
ATOM 2621 C C . SER A 1 341 ? -18.109 -29.859 -8.875 1 65.19 341 SER A C 1
ATOM 2623 O O . SER A 1 341 ? -17.703 -30.234 -9.977 1 65.19 341 SER A O 1
ATOM 2625 N N . ASN A 1 342 ? -18.75 -28.734 -8.656 1 64.69 342 ASN A N 1
ATOM 2626 C CA . ASN A 1 342 ? -19.141 -27.938 -9.805 1 64.69 342 ASN A CA 1
ATOM 2627 C C . ASN A 1 342 ? -18.078 -26.922 -10.188 1 64.69 342 ASN A C 1
ATOM 2629 O O . ASN A 1 342 ? -18.172 -26.266 -11.219 1 64.69 342 ASN A O 1
ATOM 2633 N N . ASP A 1 343 ? -17.172 -26.766 -9.375 1 69.19 343 ASP A N 1
ATOM 2634 C CA . ASP A 1 343 ? -16.062 -25.875 -9.641 1 69.19 343 ASP A CA 1
ATOM 2635 C C . ASP A 1 343 ? -14.961 -26.578 -10.422 1 69.19 343 ASP A C 1
ATOM 2637 O O . ASP A 1 343 ? -14.016 -27.109 -9.828 1 69.19 343 ASP A O 1
ATOM 2641 N N . GLN A 1 344 ? -15.359 -26.75 -11.703 1 70.19 344 GLN A N 1
ATOM 2642 C CA . GLN A 1 344 ? -14.438 -27.531 -12.523 1 70.19 344 GLN A CA 1
ATOM 2643 C C . GLN A 1 344 ? -13.781 -26.656 -13.594 1 70.19 344 GLN A C 1
ATOM 2645 O O . GLN A 1 344 ? -14.406 -25.719 -14.109 1 70.19 344 GLN A O 1
ATOM 2650 N N . GLU A 1 345 ? -12.594 -26.812 -13.789 1 77.69 345 GLU A N 1
ATOM 2651 C CA . GLU A 1 345 ? -11.805 -26.312 -14.906 1 77.69 345 GLU A CA 1
ATOM 2652 C C . GLU A 1 345 ? -11.633 -24.797 -14.828 1 77.69 345 GLU A C 1
ATOM 2654 O O . GLU A 1 345 ? -11.68 -24.109 -15.844 1 77.69 345 GLU A O 1
ATOM 2659 N N . ASN A 1 346 ? -11.617 -24.344 -13.617 1 88.75 346 ASN A N 1
ATOM 2660 C CA . ASN A 1 346 ? -11.297 -22.922 -13.469 1 88.75 346 ASN A CA 1
ATOM 2661 C C . ASN A 1 346 ? -9.82 -22.641 -13.742 1 88.75 346 ASN A C 1
ATOM 2663 O O . ASN A 1 346 ? -8.953 -23.422 -13.344 1 88.75 346 ASN A O 1
ATOM 2667 N N . ARG A 1 347 ? -9.625 -21.484 -14.453 1 91.38 347 ARG A N 1
ATOM 2668 C CA . ARG A 1 347 ? -8.266 -21.203 -14.906 1 91.38 347 ARG A CA 1
ATOM 2669 C C . ARG A 1 347 ? -7.656 -20.062 -14.109 1 91.38 347 ARG A C 1
ATOM 2671 O O . ARG A 1 347 ? -6.453 -19.797 -14.195 1 91.38 347 ARG A O 1
ATOM 2678 N N . GLY A 1 348 ? -8.367 -19.375 -13.312 1 93.75 348 GLY A N 1
ATOM 2679 C CA . GLY A 1 348 ? -7.93 -18.109 -12.719 1 93.75 348 GLY A CA 1
ATOM 2680 C C . GLY A 1 348 ? -8.367 -16.891 -13.516 1 93.75 348 GLY A C 1
ATOM 2681 O O . GLY A 1 348 ? -9.484 -16.859 -14.023 1 93.75 348 GLY A O 1
ATOM 2682 N N . TYR A 1 349 ? -7.539 -15.93 -13.508 1 95.75 349 TYR A N 1
ATOM 2683 C CA . TYR A 1 349 ? -7.965 -14.734 -14.219 1 95.75 349 TYR A CA 1
ATOM 2684 C C . TYR A 1 349 ? -6.801 -14.109 -14.984 1 95.75 349 TYR A C 1
ATOM 2686 O O . TYR A 1 349 ? -5.637 -14.328 -14.641 1 95.75 349 TYR A O 1
ATOM 2694 N N . SER A 1 350 ? -7.129 -13.477 -16.031 1 96.81 350 SER A N 1
ATOM 2695 C CA . SER A 1 350 ? -6.312 -12.539 -16.797 1 96.81 350 SER A CA 1
ATOM 2696 C C . SER A 1 350 ? -7.035 -11.211 -17 1 96.81 350 SER A C 1
ATOM 2698 O O . SER A 1 350 ? -7.984 -11.133 -17.781 1 96.81 350 SER A O 1
ATOM 2700 N N . LEU A 1 351 ? -6.578 -10.172 -16.281 1 98.06 351 LEU A N 1
ATOM 2701 C CA . LEU A 1 351 ? -7.219 -8.867 -16.297 1 98.06 351 LEU A CA 1
ATOM 2702 C C . LEU A 1 351 ? -6.297 -7.816 -16.922 1 98.06 351 LEU A C 1
ATOM 2704 O O . LEU A 1 351 ? -5.145 -7.676 -16.5 1 98.06 351 LEU A O 1
ATOM 2708 N N . ARG A 1 352 ? -6.824 -7.148 -17.844 1 98.56 352 ARG A N 1
ATOM 2709 C CA . ARG A 1 352 ? -6.121 -5.984 -18.375 1 98.56 352 ARG A CA 1
ATOM 2710 C C . ARG A 1 352 ? -6.508 -4.719 -17.609 1 98.56 352 ARG A C 1
ATOM 2712 O O . ARG A 1 352 ? -7.695 -4.465 -17.375 1 98.56 352 ARG A O 1
ATOM 2719 N N . TYR A 1 353 ? -5.523 -3.979 -17.203 1 98.81 353 TYR A N 1
ATOM 2720 C CA . TYR A 1 353 ? -5.82 -2.705 -16.562 1 98.81 353 TYR A CA 1
ATOM 2721 C C . TYR A 1 353 ? -5.309 -1.537 -17.391 1 98.81 353 TYR A C 1
ATOM 2723 O O . TYR A 1 353 ? -4.324 -1.675 -18.125 1 98.81 353 TYR A O 1
ATOM 2731 N N . THR A 1 354 ? -5.984 -0.428 -17.359 1 98.75 354 THR A N 1
ATOM 2732 C CA . THR A 1 354 ? -5.586 0.85 -17.938 1 98.75 354 THR A CA 1
ATOM 2733 C C . THR A 1 354 ? -5.906 1.998 -16.984 1 98.75 354 THR A C 1
ATOM 2735 O O . THR A 1 3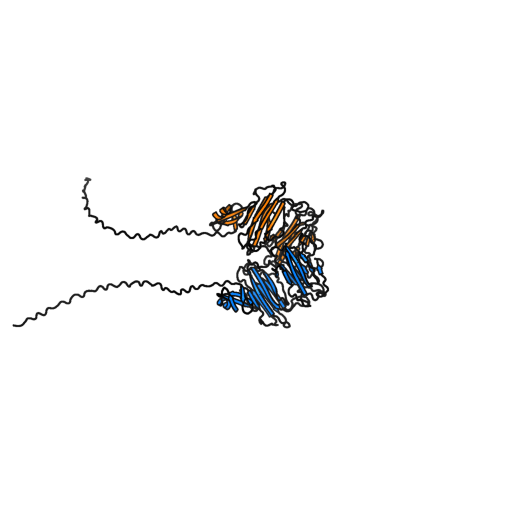54 ? -7.055 2.166 -16.562 1 98.75 354 THR A O 1
ATOM 2738 N N . GLN A 1 355 ? -4.918 2.74 -16.641 1 97.62 355 GLN A N 1
ATOM 2739 C CA . GLN A 1 355 ? -5.152 3.859 -15.742 1 97.62 355 GLN A CA 1
ATOM 2740 C C . GLN A 1 355 ? -5.828 5.02 -16.469 1 97.62 355 GLN A C 1
ATOM 2742 O O . GLN A 1 355 ? -5.645 5.199 -17.672 1 97.62 355 GLN A O 1
ATOM 2747 N N . ILE A 1 356 ? -6.578 5.742 -15.703 1 95.94 356 ILE A N 1
ATOM 2748 C CA . ILE A 1 356 ? -7.371 6.844 -16.234 1 95.94 356 ILE A CA 1
ATOM 2749 C C . ILE A 1 356 ? -6.828 8.172 -15.711 1 95.94 356 ILE A C 1
ATOM 2751 O O . ILE A 1 356 ? -6.68 8.352 -14.5 1 95.94 356 ILE A O 1
ATOM 2755 N N . PRO A 1 357 ? -6.547 9.117 -16.578 1 91.88 357 PRO A N 1
ATOM 2756 C CA . PRO A 1 357 ? -6.059 10.422 -16.125 1 91.88 357 PRO A CA 1
ATOM 2757 C C . PRO A 1 357 ? -7.066 11.148 -15.25 1 91.88 357 PRO A C 1
ATOM 2759 O O . PRO A 1 357 ? -8.273 10.883 -15.328 1 91.88 357 PRO A O 1
ATOM 2762 N N . CYS A 1 358 ? -6.539 12.008 -14.375 1 88.44 358 CYS A N 1
ATOM 2763 C CA . CYS A 1 358 ? -7.375 12.781 -13.469 1 88.44 358 CYS A CA 1
ATOM 2764 C C . CYS A 1 358 ? -8.25 13.773 -14.234 1 88.44 358 CYS A C 1
ATOM 2766 O O . CYS A 1 358 ? -7.812 14.344 -15.234 1 88.44 358 CYS A O 1
ATOM 2768 N N . MET B 1 1 ? 89.438 49.156 70.75 1 22.42 1 MET B N 1
ATOM 2769 C CA . MET B 1 1 ? 88.5 48.406 69.875 1 22.42 1 MET B CA 1
ATOM 2770 C C . MET B 1 1 ? 88.25 49.156 68.625 1 22.42 1 MET B C 1
ATOM 2772 O O . MET B 1 1 ? 87.25 48.969 67.938 1 22.42 1 MET B O 1
ATOM 2776 N N . SER B 1 2 ? 89.25 50.031 68.062 1 24.33 2 SER B N 1
ATOM 2777 C CA . SER B 1 2 ? 89.312 51.25 67.25 1 24.33 2 SER B CA 1
ATOM 2778 C C . SER B 1 2 ? 89.25 50.969 65.75 1 24.33 2 SER B C 1
ATOM 2780 O O . SER B 1 2 ? 90.062 50.156 65.25 1 24.33 2 SER B O 1
ATOM 2782 N N . CYS B 1 3 ? 88 51.188 65 1 22.88 3 CYS B N 1
ATOM 2783 C CA . CYS B 1 3 ? 87.188 51.031 63.812 1 22.88 3 CYS B CA 1
ATOM 2784 C C . CYS B 1 3 ? 87.812 51.781 62.625 1 22.88 3 CYS B C 1
ATOM 2786 O O . CYS B 1 3 ? 87.125 52.594 62 1 22.88 3 CYS B O 1
ATOM 2788 N N . VAL B 1 4 ? 89.125 51.969 62.625 1 25.81 4 VAL B N 1
ATOM 2789 C CA . VAL B 1 4 ? 89.625 53 61.688 1 25.81 4 VAL B CA 1
ATOM 2790 C C . VAL B 1 4 ? 89.438 52.531 60.25 1 25.81 4 VAL B C 1
ATOM 2792 O O . VAL B 1 4 ? 89.688 51.344 59.938 1 25.81 4 VAL B O 1
ATOM 2795 N N . LEU B 1 5 ? 88.625 53.25 59.344 1 22.78 5 LEU B N 1
ATOM 2796 C CA . LEU B 1 5 ? 87.938 53.375 58.062 1 22.78 5 LEU B CA 1
ATOM 2797 C C . LEU B 1 5 ? 88.938 53.344 56.906 1 22.78 5 LEU B C 1
ATOM 2799 O O . LEU B 1 5 ? 89.812 54.219 56.781 1 22.78 5 LEU B O 1
ATOM 2803 N N . GLU B 1 6 ? 89.562 52.125 56.562 1 23.34 6 GLU B N 1
ATOM 2804 C CA . GLU B 1 6 ? 90.625 51.969 55.594 1 23.34 6 GLU B CA 1
ATOM 2805 C C . GLU B 1 6 ? 90.188 52.219 54.188 1 23.34 6 GLU B C 1
ATOM 2807 O O . GLU B 1 6 ? 89.312 51.562 53.688 1 23.34 6 GLU B O 1
ATOM 2812 N N . SER B 1 7 ? 90.188 53.5 53.656 1 23.08 7 SER B N 1
ATOM 2813 C CA . SER B 1 7 ? 89.5 54.062 52.469 1 23.08 7 SER B CA 1
ATOM 2814 C C . SER B 1 7 ? 90.188 53.656 51.188 1 23.08 7 SER B C 1
ATOM 2816 O O . SER B 1 7 ? 91.25 54.25 50.812 1 23.08 7 SER B O 1
ATOM 2818 N N . SER B 1 8 ? 90.5 52.312 50.938 1 22.88 8 SER B N 1
ATOM 2819 C CA . SER B 1 8 ? 91.5 51.969 49.906 1 22.88 8 SER B CA 1
ATOM 2820 C C . SER B 1 8 ? 90.938 52.312 48.5 1 22.88 8 SER B C 1
ATOM 2822 O O . SER B 1 8 ? 89.812 51.938 48.156 1 22.88 8 SER B O 1
ATOM 2824 N N . LEU B 1 9 ? 91.438 53.312 47.781 1 24.64 9 LEU B N 1
ATOM 2825 C CA . LEU B 1 9 ? 91.125 54.094 46.594 1 24.64 9 LEU B CA 1
ATOM 2826 C C . LEU B 1 9 ? 91.375 53.25 45.312 1 24.64 9 LEU B C 1
ATOM 2828 O O . LEU B 1 9 ? 92.5 52.875 45 1 24.64 9 LEU B O 1
ATOM 2832 N N . ALA B 1 10 ? 90.5 52.219 44.938 1 24.14 10 ALA B N 1
ATOM 2833 C CA . ALA B 1 10 ? 90.75 51.219 43.906 1 24.14 10 ALA B CA 1
ATOM 2834 C C . ALA B 1 10 ? 90.812 51.844 42.5 1 24.14 10 ALA B C 1
ATOM 2836 O O . ALA B 1 10 ? 89.875 52.562 42.125 1 24.14 10 ALA B O 1
ATOM 2837 N N . ILE B 1 11 ? 91.938 52.156 42 1 27.55 11 ILE B N 1
ATOM 2838 C CA . ILE B 1 11 ? 92.25 52.875 40.781 1 27.55 11 ILE B CA 1
ATOM 2839 C C . ILE B 1 11 ? 91.562 52.156 39.594 1 27.55 11 ILE B C 1
ATOM 2841 O O . ILE B 1 11 ? 91.5 50.938 39.562 1 27.55 11 ILE B O 1
ATOM 2845 N N . PRO B 1 12 ? 91 52.844 38.594 1 28.06 12 PRO B N 1
ATOM 2846 C CA . PRO B 1 12 ? 90 52.594 37.531 1 28.06 12 PRO B CA 1
ATOM 2847 C C . PRO B 1 12 ? 90.625 51.875 36.344 1 28.06 12 PRO B C 1
ATOM 2849 O O . PRO B 1 12 ? 91.625 52.281 35.812 1 28.06 12 PRO B O 1
ATOM 2852 N N . PRO B 1 13 ? 90.5 50.562 36.375 1 26.45 13 PRO B N 1
ATOM 2853 C CA . PRO B 1 13 ? 91.375 49.781 35.469 1 26.45 13 PRO B CA 1
ATOM 2854 C C . PRO B 1 13 ? 91.188 50.219 34 1 26.45 13 PRO B C 1
ATOM 2856 O O . PRO B 1 13 ? 90.188 50.906 33.656 1 26.45 13 PRO B O 1
ATOM 2859 N N . PRO B 1 14 ? 92.125 49.75 33.219 1 26.45 14 PRO B N 1
ATOM 2860 C CA . PRO B 1 14 ? 92.625 50.094 31.906 1 26.45 14 PRO B CA 1
ATOM 2861 C C . PRO B 1 14 ? 91.688 49.812 30.781 1 26.45 14 PRO B C 1
ATOM 2863 O O . PRO B 1 14 ? 90.938 48.844 30.812 1 26.45 14 PRO B O 1
ATOM 2866 N N . ARG B 1 15 ? 91.188 50.75 30.016 1 27.31 15 ARG B N 1
ATOM 2867 C CA . ARG B 1 15 ? 90.062 50.875 29.062 1 27.31 15 ARG B CA 1
ATOM 2868 C C . ARG B 1 15 ? 90.312 50.094 27.797 1 27.31 15 ARG B C 1
ATOM 2870 O O . ARG B 1 15 ? 91.312 50.375 27.062 1 27.31 15 ARG B O 1
ATOM 2877 N N . HIS B 1 16 ? 90.438 48.812 27.984 1 24.41 16 HIS B N 1
ATOM 2878 C CA . HIS B 1 16 ? 90.875 48.031 26.812 1 24.41 16 HIS B CA 1
ATOM 2879 C C . HIS B 1 16 ? 90 48.312 25.609 1 24.41 16 HIS B C 1
ATOM 2881 O O . HIS B 1 16 ? 88.812 48.5 25.766 1 24.41 16 HIS B O 1
ATOM 2887 N N . HIS B 1 17 ? 90.562 48.844 24.5 1 25.97 17 HIS B N 1
ATOM 2888 C CA . HIS B 1 17 ? 90.062 49.375 23.234 1 25.97 17 HIS B CA 1
ATOM 2889 C C . HIS B 1 17 ? 89.375 48.312 22.438 1 25.97 17 HIS B C 1
ATOM 2891 O O . HIS B 1 17 ? 89.875 47.219 22.172 1 25.97 17 HIS B O 1
ATOM 2897 N N . LEU B 1 18 ? 88 48.094 22.547 1 24.33 18 LEU B N 1
ATOM 2898 C CA . LEU B 1 18 ? 87.062 47.125 21.984 1 24.33 18 LEU B CA 1
ATOM 2899 C C . LEU B 1 18 ? 87 47.219 20.469 1 24.33 18 LEU B C 1
ATOM 2901 O O . LEU B 1 18 ? 86.75 48.312 19.922 1 24.33 18 LEU B O 1
ATOM 2905 N N . THR B 1 19 ? 88 46.625 19.812 1 24.84 19 THR B N 1
ATOM 2906 C CA . THR B 1 19 ? 88 46.688 18.359 1 24.84 19 THR B CA 1
ATOM 2907 C C . THR B 1 19 ? 86.688 46.25 17.766 1 24.84 19 THR B C 1
ATOM 2909 O O . THR B 1 19 ? 86.125 45.25 18.188 1 24.84 19 THR B O 1
ATOM 2912 N N . ALA B 1 20 ? 86 47.062 16.984 1 28.48 20 ALA B N 1
ATOM 2913 C CA . ALA B 1 20 ? 84.625 47.156 16.422 1 28.48 20 ALA B CA 1
ATOM 2914 C C . ALA B 1 20 ? 84.438 46.156 15.281 1 28.48 20 ALA B C 1
ATOM 2916 O O . ALA B 1 20 ? 85.062 46.312 14.203 1 28.48 20 ALA B O 1
ATOM 2917 N N . THR B 1 21 ? 84.688 44.844 15.578 1 25.67 21 THR B N 1
ATOM 2918 C CA . THR B 1 21 ? 84.625 43.938 14.438 1 25.67 21 THR B CA 1
ATOM 2919 C C . THR B 1 21 ? 83.312 44.062 13.719 1 25.67 21 THR B C 1
ATOM 2921 O O . THR B 1 21 ? 82.25 44.188 14.359 1 25.67 21 THR B O 1
ATOM 2924 N N . ASN B 1 22 ? 83.25 44.5 12.414 1 28.48 22 ASN B N 1
ATOM 2925 C CA . ASN B 1 22 ? 82.188 44.875 11.484 1 28.48 22 ASN B CA 1
ATOM 2926 C C . ASN B 1 22 ? 81.188 43.688 11.242 1 28.48 22 ASN B C 1
ATOM 2928 O O . ASN B 1 22 ? 81.625 42.656 10.727 1 28.48 22 ASN B O 1
ATOM 2932 N N . PRO B 1 23 ? 80.375 43.219 12.203 1 27.58 23 PRO B N 1
ATOM 2933 C CA . PRO B 1 23 ? 79.75 41.906 11.992 1 27.58 23 PRO B CA 1
ATOM 2934 C C . PRO B 1 23 ? 79 41.844 10.688 1 27.58 23 PRO B C 1
ATOM 2936 O O . PRO B 1 23 ? 78.5 42.875 10.195 1 27.58 23 PRO B O 1
ATOM 2939 N N . THR B 1 24 ? 79.375 40.938 9.719 1 32.75 24 THR B N 1
ATOM 2940 C CA . THR B 1 24 ? 78.812 40.594 8.422 1 32.75 24 THR B CA 1
ATOM 2941 C C . THR B 1 24 ? 77.312 40.406 8.516 1 32.75 24 THR B C 1
ATOM 2943 O O . THR B 1 24 ? 76.812 39.75 9.445 1 32.75 24 THR B O 1
ATOM 2946 N N . PRO B 1 25 ? 76.375 41.219 7.816 1 30.03 25 PRO B N 1
ATOM 2947 C CA . PRO B 1 25 ? 74.938 41.25 7.984 1 30.03 25 PRO B CA 1
ATOM 2948 C C . PRO B 1 25 ? 74.312 39.875 7.777 1 30.03 25 PRO B C 1
ATOM 2950 O O . PRO B 1 25 ? 74.562 39.188 6.801 1 30.03 25 PRO B O 1
ATOM 2953 N N . GLY B 1 26 ? 74.062 39.062 8.805 1 28.06 26 GLY B N 1
ATOM 2954 C CA . GLY B 1 26 ? 73.5 37.719 8.773 1 28.06 26 GLY B CA 1
ATOM 2955 C C . GLY B 1 26 ? 72.25 37.594 7.961 1 28.06 26 GLY B C 1
ATOM 2956 O O . GLY B 1 26 ? 71.438 38.531 7.961 1 28.06 26 GLY B O 1
ATOM 2957 N N . ILE B 1 27 ? 72.312 36.906 6.793 1 32.81 27 ILE B N 1
ATOM 2958 C CA . ILE B 1 27 ? 71.188 36.594 5.91 1 32.81 27 ILE B CA 1
ATOM 2959 C C . ILE B 1 27 ? 70 36.125 6.738 1 32.81 27 ILE B C 1
ATOM 2961 O O . ILE B 1 27 ? 70.125 35.156 7.512 1 32.81 27 ILE B O 1
ATOM 2965 N N . ARG B 1 28 ? 69.062 36.969 7.156 1 28.16 28 ARG B N 1
ATOM 2966 C CA . ARG B 1 28 ? 67.875 36.688 7.957 1 28.16 28 ARG B CA 1
ATOM 2967 C C . ARG B 1 28 ? 67.125 35.5 7.391 1 28.16 28 ARG B C 1
ATOM 2969 O O . ARG B 1 28 ? 66.812 35.469 6.199 1 28.16 28 ARG B O 1
ATOM 2976 N N . ASP B 1 29 ? 67.375 34.344 7.828 1 29.78 29 ASP B N 1
ATOM 2977 C CA . ASP B 1 29 ? 66.625 33.125 7.531 1 29.78 29 ASP B CA 1
ATOM 2978 C C . ASP B 1 29 ? 65.125 33.438 7.566 1 29.78 29 ASP B C 1
ATOM 2980 O O . ASP B 1 29 ? 64.625 34.031 8.531 1 29.78 29 ASP B O 1
ATOM 2984 N N . PRO B 1 30 ? 64.438 33.688 6.441 1 29.48 30 PRO B N 1
ATOM 2985 C CA . PRO B 1 30 ? 63 33.969 6.637 1 29.48 30 PRO B CA 1
ATOM 2986 C C . PRO B 1 30 ? 62.344 33 7.641 1 29.48 30 PRO B C 1
ATOM 2988 O O . PRO B 1 30 ? 62.5 31.797 7.543 1 29.48 30 PRO B O 1
ATOM 2991 N N . LYS B 1 31 ? 62.375 33.219 8.953 1 30.03 31 LYS B N 1
ATOM 2992 C CA . LYS B 1 31 ? 61.5 32.594 9.938 1 30.03 31 LYS B CA 1
ATOM 2993 C C . LYS B 1 31 ? 60.125 32.344 9.359 1 30.03 31 LYS B C 1
ATOM 2995 O O . LYS B 1 31 ? 59.469 33.25 8.852 1 30.03 31 LYS B O 1
ATOM 3000 N N . PHE B 1 32 ? 60 31.172 8.836 1 29.09 32 PHE B N 1
ATOM 3001 C CA . PHE B 1 32 ? 58.688 30.594 8.523 1 29.09 32 PHE B CA 1
ATOM 3002 C C . PHE B 1 32 ? 57.656 31.016 9.555 1 29.09 32 PHE B C 1
ATOM 3004 O O . PHE B 1 32 ? 57.844 30.812 10.758 1 29.09 32 PHE B O 1
ATOM 3011 N N . LEU B 1 33 ? 57.062 32.188 9.43 1 29.02 33 LEU B N 1
ATOM 3012 C CA . LEU B 1 33 ? 55.875 32.5 10.234 1 29.02 33 LEU B CA 1
ATOM 3013 C C . LEU B 1 33 ? 55.125 31.203 10.57 1 29.02 33 LEU B C 1
ATOM 3015 O O . LEU B 1 33 ? 54.625 30.516 9.672 1 29.02 33 LEU B O 1
ATOM 3019 N N . ASN B 1 34 ? 55.562 30.406 11.523 1 30.06 34 ASN B N 1
ATOM 3020 C CA . ASN B 1 34 ? 54.656 29.531 12.242 1 30.06 34 ASN B CA 1
ATOM 3021 C C . ASN B 1 34 ? 53.312 30.219 12.492 1 30.06 34 ASN B C 1
ATOM 3023 O O . ASN B 1 34 ? 53.156 30.953 13.477 1 30.06 34 ASN B O 1
ATOM 3027 N N . LEU B 1 35 ? 52.812 30.922 11.523 1 31.52 35 LEU B N 1
ATOM 3028 C CA . LEU B 1 35 ? 51.438 31.312 11.828 1 31.52 35 LEU B CA 1
ATOM 3029 C C . LEU B 1 35 ? 50.656 30.156 12.461 1 31.52 35 LEU B C 1
ATOM 3031 O O . LEU B 1 35 ? 50.406 29.156 11.805 1 31.52 35 LEU B O 1
ATOM 3035 N N . PRO B 1 36 ? 51 29.922 13.727 1 37.03 36 PRO B N 1
ATOM 3036 C CA . PRO B 1 36 ? 50.188 28.906 14.422 1 37.03 36 PRO B CA 1
ATOM 3037 C C . PRO B 1 36 ? 48.719 28.922 13.977 1 37.03 36 PRO B C 1
ATOM 3039 O O . PRO B 1 36 ? 48 27.953 14.227 1 37.03 36 PRO B O 1
ATOM 3042 N N . PHE B 1 37 ? 48.344 30.203 13.828 1 35.81 37 PHE B N 1
ATOM 3043 C CA . PHE B 1 37 ? 46.875 30.234 13.789 1 35.81 37 PHE B CA 1
ATOM 3044 C C . PHE B 1 37 ? 46.375 29.688 12.461 1 35.81 37 PHE B C 1
ATOM 3046 O O . PHE B 1 37 ? 45.312 30.125 11.969 1 35.81 37 PHE B O 1
ATOM 3053 N N . LEU B 1 38 ? 47.156 29.141 11.672 1 37.47 38 LEU B N 1
ATOM 3054 C CA . LEU B 1 38 ? 46.25 28.453 10.766 1 37.47 38 LEU B CA 1
ATOM 3055 C C . LEU B 1 38 ? 45.156 27.734 11.539 1 37.47 38 LEU B C 1
ATOM 3057 O O . LEU B 1 38 ? 45.375 26.641 12.086 1 37.47 38 LEU B O 1
ATOM 3061 N N . GLN B 1 39 ? 44.375 28.531 12.242 1 34.72 39 GLN B N 1
ATOM 3062 C CA . GLN B 1 39 ? 43.094 27.938 12.664 1 34.72 39 GLN B CA 1
ATOM 3063 C C . GLN B 1 39 ? 42.562 26.984 11.609 1 34.72 39 GLN B C 1
ATOM 3065 O O . GLN B 1 39 ? 42.344 27.359 10.461 1 34.72 39 GLN B O 1
ATOM 3070 N N . THR B 1 40 ? 43 25.828 11.5 1 38.22 40 THR B N 1
ATOM 3071 C CA . THR B 1 40 ? 42.219 24.812 10.781 1 38.22 40 THR B CA 1
ATOM 3072 C C . THR B 1 40 ? 40.719 25.141 10.836 1 38.22 40 THR B C 1
ATOM 3074 O O . THR B 1 40 ? 40.125 25.094 11.914 1 38.22 40 THR B O 1
ATOM 3077 N N . PHE B 1 41 ? 40.344 26.078 10.07 1 42.19 41 PHE B N 1
ATOM 3078 C CA . PHE B 1 41 ? 38.906 26.141 9.898 1 42.19 41 PHE B CA 1
ATOM 3079 C C . PHE B 1 41 ? 38.312 24.75 9.695 1 42.19 41 PHE B C 1
ATOM 3081 O O . PHE B 1 41 ? 38.625 24.078 8.711 1 42.19 41 PHE B O 1
ATOM 3088 N N . VAL B 1 42 ? 38.312 23.953 10.68 1 41.16 42 VAL B N 1
ATOM 3089 C CA . VAL B 1 42 ? 37.438 22.781 10.586 1 41.16 42 VAL B CA 1
ATOM 3090 C C . VAL B 1 42 ? 36.031 23.203 10.234 1 41.16 42 VAL B C 1
ATOM 3092 O O . VAL B 1 42 ? 35.344 23.891 11.016 1 41.16 42 VAL B O 1
ATOM 3095 N N . THR B 1 43 ? 35.781 23.438 9.023 1 51.09 43 THR B N 1
ATOM 3096 C CA . THR B 1 43 ? 34.375 23.562 8.656 1 51.09 43 THR B CA 1
ATOM 3097 C C . THR B 1 43 ? 33.594 22.359 9.164 1 51.09 43 THR B C 1
ATOM 3099 O O . THR B 1 43 ? 33.812 21.234 8.742 1 51.09 43 THR B O 1
ATOM 3102 N N . VAL B 1 44 ? 33.156 22.422 10.414 1 53.19 44 VAL B N 1
ATOM 3103 C CA . VAL B 1 44 ? 32.281 21.375 10.93 1 53.19 44 VAL B CA 1
ATOM 3104 C C . VAL B 1 44 ? 30.984 21.359 10.133 1 53.19 44 VAL B C 1
ATOM 3106 O O . VAL B 1 44 ? 30.266 22.344 10.094 1 53.19 44 VAL B O 1
ATOM 3109 N N . HIS B 1 45 ? 30.922 20.531 9.18 1 65.81 45 HIS B N 1
ATOM 3110 C CA . HIS B 1 45 ? 29.656 20.281 8.5 1 65.81 45 HIS B CA 1
ATOM 3111 C C . HIS B 1 45 ? 28.641 19.625 9.438 1 65.81 45 HIS B C 1
ATOM 3113 O O . HIS B 1 45 ? 28.906 18.562 9.992 1 65.81 45 HIS B O 1
ATOM 3119 N N . VAL B 1 46 ? 27.688 20.469 9.883 1 67.06 46 VAL B N 1
ATOM 3120 C CA . VAL B 1 46 ? 26.609 19.938 10.711 1 67.06 46 VAL B CA 1
ATOM 3121 C C . VAL B 1 46 ? 25.578 19.234 9.836 1 67.06 46 VAL B C 1
ATOM 3123 O O . VAL B 1 46 ? 25.016 19.844 8.914 1 67.06 46 VAL B O 1
ATOM 3126 N N . GLU B 1 47 ? 25.5 18.016 9.992 1 71.81 47 GLU B N 1
ATOM 3127 C CA . GLU B 1 47 ? 24.5 17.25 9.258 1 71.81 47 GLU B CA 1
ATOM 3128 C C . GLU B 1 47 ? 23.094 17.562 9.75 1 71.81 47 GLU B C 1
ATOM 3130 O O . GLU B 1 47 ? 22.859 17.625 10.953 1 71.81 47 GLU B O 1
ATOM 3135 N N . PRO B 1 48 ? 22.25 17.922 8.805 1 75.62 48 PRO B N 1
ATOM 3136 C CA . PRO B 1 48 ? 20.891 18.25 9.195 1 75.62 48 PRO B CA 1
ATOM 3137 C C . PRO B 1 48 ? 20.141 17.062 9.781 1 75.62 48 PRO B C 1
ATOM 3139 O O . PRO B 1 48 ? 19.688 16.188 9.031 1 75.62 48 PRO B O 1
ATOM 3142 N N . GLU B 1 49 ? 20.297 16.922 11.133 1 79.19 49 GLU B N 1
ATOM 3143 C CA . GLU B 1 49 ? 19.562 15.875 11.836 1 79.19 49 GLU B CA 1
ATOM 3144 C C . GLU B 1 49 ? 18.453 16.469 12.703 1 79.19 49 GLU B C 1
ATOM 3146 O O . GLU B 1 49 ? 18.5 17.641 13.062 1 79.19 49 GLU B O 1
ATOM 3151 N N . SER B 1 50 ? 17.562 15.625 12.883 1 84.06 50 SER B N 1
ATOM 3152 C CA . SER B 1 50 ? 16.484 16.078 13.75 1 84.06 50 SER B CA 1
ATOM 3153 C C . SER B 1 50 ? 16.984 16.328 15.172 1 84.06 50 SER B C 1
ATOM 3155 O O . SER B 1 50 ? 17.875 15.633 15.648 1 84.06 50 SER B O 1
ATOM 3157 N N . CYS B 1 51 ? 16.531 17.359 15.781 1 85.62 51 CYS B N 1
ATOM 3158 C CA . CYS B 1 51 ? 16.859 17.703 17.172 1 85.62 51 CYS B CA 1
ATOM 3159 C C . CYS B 1 51 ? 15.625 18.219 17.906 1 85.62 51 CYS B C 1
ATOM 3161 O O . CYS B 1 51 ? 14.57 18.406 17.297 1 85.62 51 CYS B O 1
ATOM 3163 N N . THR B 1 52 ? 15.773 18.25 19.156 1 88.12 52 THR B N 1
ATOM 3164 C CA . THR B 1 52 ? 14.688 18.766 19.984 1 88.12 52 THR B CA 1
ATOM 3165 C C . THR B 1 52 ? 15.109 20.031 20.703 1 88.12 52 THR B C 1
ATOM 3167 O O . THR B 1 52 ? 16.203 20.109 21.266 1 88.12 52 THR B O 1
ATOM 3170 N N . THR B 1 53 ? 14.281 21 20.562 1 86.5 53 THR B N 1
ATOM 3171 C CA . THR B 1 53 ? 14.57 22.266 21.234 1 86.5 53 THR B CA 1
ATOM 3172 C C . THR B 1 53 ? 14.516 22.094 22.75 1 86.5 53 THR B C 1
ATOM 3174 O O . THR B 1 53 ? 13.734 21.281 23.266 1 86.5 53 THR B O 1
ATOM 3177 N N . THR B 1 54 ? 15.258 22.812 23.375 1 84.25 54 THR B N 1
ATOM 3178 C CA . THR B 1 54 ? 15.375 22.703 24.828 1 84.25 54 THR B CA 1
ATOM 3179 C C . THR B 1 54 ? 14.203 23.391 25.516 1 84.25 54 THR B C 1
ATOM 3181 O O . THR B 1 54 ? 13.742 22.922 26.562 1 84.25 54 THR B O 1
ATOM 3184 N N . THR B 1 55 ? 13.734 24.469 24.984 1 78.5 55 THR B N 1
ATOM 3185 C CA . THR B 1 55 ? 12.75 25.297 25.656 1 78.5 55 THR B CA 1
ATOM 3186 C C . THR B 1 55 ? 11.352 24.688 25.547 1 78.5 55 THR B C 1
ATOM 3188 O O . THR B 1 55 ? 10.625 24.625 26.547 1 78.5 55 THR B O 1
ATOM 3191 N N . ASP B 1 56 ? 10.969 24.234 24.344 1 77.69 56 ASP B N 1
ATOM 3192 C CA . ASP B 1 56 ? 9.578 23.844 24.141 1 77.69 56 ASP B CA 1
ATOM 3193 C C . ASP B 1 56 ? 9.461 22.406 23.641 1 77.69 56 ASP B C 1
ATOM 3195 O O . ASP B 1 56 ? 8.359 21.922 23.406 1 77.69 56 ASP B O 1
ATOM 3199 N N . GLY B 1 57 ? 10.539 21.75 23.5 1 80.62 57 GLY B N 1
ATOM 3200 C CA . GLY B 1 57 ? 10.531 20.344 23.141 1 80.62 57 GLY B CA 1
ATOM 3201 C C . GLY B 1 57 ? 10.07 20.109 21.703 1 80.62 57 GLY B C 1
ATOM 3202 O O . GLY B 1 57 ? 9.555 19.031 21.391 1 80.62 57 GLY B O 1
ATOM 3203 N N . LEU B 1 58 ? 10.219 21.109 20.953 1 84 58 LEU B N 1
ATOM 3204 C CA . LEU B 1 58 ? 9.812 21 19.562 1 84 58 LEU B CA 1
ATOM 3205 C C . LEU B 1 58 ? 10.922 20.391 18.703 1 84 58 LEU B C 1
ATOM 3207 O O . LEU B 1 58 ? 12.094 20.422 19.094 1 84 58 LEU B O 1
ATOM 3211 N N . ILE B 1 59 ? 10.477 19.828 17.641 1 86.44 59 ILE B N 1
ATOM 3212 C CA . ILE B 1 59 ? 11.438 19.172 16.766 1 86.44 59 ILE B CA 1
ATOM 3213 C C . ILE B 1 59 ? 11.984 20.188 15.758 1 86.44 59 ILE B C 1
ATOM 3215 O O . ILE B 1 59 ? 11.219 20.859 15.07 1 86.44 59 ILE B O 1
ATOM 3219 N N . GLY B 1 60 ? 13.305 20.266 15.758 1 88.19 60 GLY B N 1
ATOM 3220 C CA . GLY B 1 60 ? 13.984 21.109 14.797 1 88.19 60 GLY B CA 1
ATOM 3221 C C . GLY B 1 60 ? 15.047 20.375 14 1 88.19 60 GLY B C 1
ATOM 3222 O O . GLY B 1 60 ? 15 19.156 13.859 1 88.19 60 GLY B O 1
ATOM 3223 N N . VAL B 1 61 ? 15.844 21.25 13.359 1 87.06 61 VAL B N 1
ATOM 3224 C CA . VAL B 1 61 ? 16.922 20.703 12.547 1 87.06 61 VAL B CA 1
ATOM 3225 C C . VAL B 1 61 ? 18.266 21.25 13.016 1 87.06 61 VAL B C 1
ATOM 3227 O O . VAL B 1 61 ? 18.406 22.453 13.242 1 87.06 61 VAL B O 1
ATOM 3230 N N . CYS B 1 62 ? 19.172 20.297 13.195 1 88.69 62 CYS B N 1
ATOM 3231 C CA . CYS B 1 62 ? 20.5 20.734 13.594 1 88.69 62 CYS B CA 1
ATOM 3232 C C . CYS B 1 62 ? 21.188 21.5 12.461 1 88.69 62 CYS B C 1
ATOM 3234 O O . CYS B 1 62 ? 21.219 21.031 11.32 1 88.69 62 CYS B O 1
ATOM 3236 N N . SER B 1 63 ? 21.641 22.625 12.758 1 87.44 63 SER B N 1
ATOM 3237 C CA . SER B 1 63 ? 22.312 23.469 11.781 1 87.44 63 SER B CA 1
ATOM 3238 C C . SER B 1 63 ? 23.266 24.438 12.461 1 87.44 63 SER B C 1
ATOM 3240 O O . SER B 1 63 ? 23.312 24.516 13.695 1 87.44 63 SER B O 1
ATOM 3242 N N . SER B 1 64 ? 24.047 25.047 11.57 1 86.44 64 SER B N 1
ATOM 3243 C CA . SER B 1 64 ? 24.859 26.125 12.133 1 86.44 64 SER B CA 1
ATOM 3244 C C . SER B 1 64 ? 24 27.328 12.516 1 86.44 64 SER B C 1
ATOM 3246 O O . SER B 1 64 ? 22.938 27.547 11.93 1 86.44 64 SER B O 1
ATOM 3248 N N . SER B 1 65 ? 24.531 28.031 13.531 1 86.06 65 SER B N 1
ATOM 3249 C CA . SER B 1 65 ? 23.797 29.203 13.984 1 86.06 65 SER B CA 1
ATOM 3250 C C . SER B 1 65 ? 23.594 30.203 12.844 1 86.06 65 SER B C 1
ATOM 3252 O O . SER B 1 65 ? 22.516 30.797 12.719 1 86.06 65 SER B O 1
ATOM 3254 N N . LEU B 1 66 ? 24.594 30.281 12.008 1 85.94 66 LEU B N 1
ATOM 3255 C CA . LEU B 1 66 ? 24.516 31.219 10.891 1 85.94 66 LEU B CA 1
ATOM 3256 C C . LEU B 1 66 ? 23.484 30.766 9.867 1 85.94 66 LEU B C 1
ATOM 3258 O O . LEU B 1 66 ? 22.641 31.547 9.422 1 85.94 66 LEU B O 1
ATOM 3262 N N . ASP B 1 67 ? 23.516 29.578 9.602 1 85.31 67 ASP B N 1
ATOM 3263 C CA . ASP B 1 67 ? 22.578 29.031 8.633 1 85.31 67 ASP B CA 1
ATOM 3264 C C . ASP B 1 67 ? 21.141 29.094 9.156 1 85.31 67 ASP B C 1
ATOM 3266 O O . ASP B 1 67 ? 20.219 29.406 8.398 1 85.31 67 ASP B O 1
ATOM 3270 N N . CYS B 1 68 ? 20.984 28.797 10.398 1 87.62 68 CYS B N 1
ATOM 3271 C CA . CYS B 1 68 ? 19.672 28.859 11.031 1 87.62 68 CYS B CA 1
ATOM 3272 C C . CYS B 1 68 ? 19.078 30.266 10.922 1 87.62 68 CYS B C 1
ATOM 3274 O O . CYS B 1 68 ? 17.938 30.422 10.469 1 87.62 68 CYS B O 1
ATOM 3276 N N . SER B 1 69 ? 19.906 31.219 11.188 1 86.69 69 SER B N 1
ATOM 3277 C CA . SER B 1 69 ? 19.453 32.594 11.148 1 86.69 69 SER B CA 1
ATOM 3278 C C . SER B 1 69 ? 19.156 33.062 9.719 1 86.69 69 SER B C 1
ATOM 3280 O O . SER B 1 69 ? 18.172 33.75 9.461 1 86.69 69 SER B O 1
ATOM 3282 N N . ASN B 1 70 ? 19.969 32.625 8.828 1 83.56 70 ASN B N 1
ATOM 3283 C CA . ASN B 1 70 ? 19.812 33.031 7.43 1 83.56 70 ASN B CA 1
ATOM 3284 C C . ASN B 1 70 ? 18.531 32.469 6.824 1 83.56 70 ASN B C 1
ATOM 3286 O O . ASN B 1 70 ? 17.938 33.094 5.938 1 83.56 70 ASN B O 1
ATOM 3290 N N . GLN B 1 71 ? 18.125 31.469 7.457 1 81.5 71 GLN B N 1
ATOM 3291 C CA . GLN B 1 71 ? 16.938 30.828 6.902 1 81.5 71 GLN B CA 1
ATOM 3292 C C . GLN B 1 71 ? 15.688 31.172 7.711 1 81.5 71 GLN B C 1
ATOM 3294 O O . GLN B 1 71 ? 14.625 30.594 7.504 1 81.5 71 GLN B O 1
ATOM 3299 N N . GLY B 1 72 ? 15.875 32.031 8.602 1 80.44 72 GLY B N 1
ATOM 3300 C CA . GLY B 1 72 ? 14.75 32.562 9.359 1 80.44 72 GLY B CA 1
ATOM 3301 C C . GLY B 1 72 ? 14.336 31.656 10.508 1 80.44 72 GLY B C 1
ATOM 3302 O O . GLY B 1 72 ? 13.18 31.672 10.93 1 80.44 72 GLY B O 1
ATOM 3303 N N . GLY B 1 73 ? 15.32 30.891 10.992 1 88 73 GLY B N 1
ATOM 3304 C CA . GLY B 1 73 ? 15.008 29.984 12.086 1 88 73 GLY B CA 1
ATOM 3305 C C . GLY B 1 73 ? 15.352 30.547 13.453 1 88 73 GLY B C 1
ATOM 3306 O O . GLY B 1 73 ? 16 31.578 13.555 1 88 73 GLY B O 1
ATOM 3307 N N . ARG B 1 74 ? 14.742 29.891 14.375 1 87.81 74 ARG B N 1
ATOM 3308 C CA . ARG B 1 74 ? 15.055 30.203 15.766 1 87.81 74 ARG B CA 1
ATOM 3309 C C . ARG B 1 74 ? 15.945 29.125 16.391 1 87.81 74 ARG B C 1
ATOM 3311 O O . ARG B 1 74 ? 15.617 27.938 16.328 1 87.81 74 ARG B O 1
ATOM 3318 N N . SER B 1 75 ? 17.031 29.578 16.922 1 88.94 75 SER B N 1
ATOM 3319 C CA . SER B 1 75 ? 17.953 28.625 17.562 1 88.94 75 SER B CA 1
ATOM 3320 C C . SER B 1 75 ? 17.531 28.359 19 1 88.94 75 SER B C 1
ATOM 3322 O O . SER B 1 75 ? 17.141 29.281 19.734 1 88.94 75 SER B O 1
ATOM 3324 N N . ASP B 1 76 ? 17.469 27.078 19.281 1 88.75 76 ASP B N 1
ATOM 3325 C CA . ASP B 1 76 ? 17.125 26.719 20.641 1 88.75 76 ASP B CA 1
ATOM 3326 C C . ASP B 1 76 ? 17.875 25.438 21.062 1 88.75 76 ASP B C 1
ATOM 3328 O O . ASP B 1 76 ? 17.438 24.328 20.75 1 88.75 76 ASP B O 1
ATOM 3332 N N . GLY B 1 77 ? 18.906 25.609 21.859 1 89 77 GLY B N 1
ATOM 3333 C CA . GLY B 1 77 ? 19.719 24.484 22.281 1 89 77 GLY B CA 1
ATOM 3334 C C . GLY B 1 77 ? 20.875 24.172 21.359 1 89 77 GLY B C 1
ATOM 3335 O O . GLY B 1 77 ? 21.109 24.906 20.406 1 89 77 GLY B O 1
ATOM 3336 N N . THR B 1 78 ? 21.719 23.156 21.719 1 87.12 78 THR B N 1
ATOM 3337 C CA . THR B 1 78 ? 22.875 22.766 20.922 1 87.12 78 THR B CA 1
ATOM 3338 C C . THR B 1 78 ? 22.703 21.344 20.391 1 87.12 78 THR B C 1
ATOM 3340 O O . THR B 1 78 ? 21.922 20.562 20.938 1 87.12 78 THR B O 1
ATOM 3343 N N . CYS B 1 79 ? 23.188 21.125 19.25 1 87.38 79 CYS B N 1
ATOM 3344 C CA . CYS B 1 79 ? 23.234 19.797 18.672 1 87.38 79 CYS B CA 1
ATOM 3345 C C . CYS B 1 79 ? 24.594 19.516 18.047 1 87.38 79 CYS B C 1
ATOM 3347 O O . CYS B 1 79 ? 25.5 20.328 18.125 1 87.38 79 CYS B O 1
ATOM 3349 N N . SER B 1 80 ? 24.734 18.25 17.547 1 85.06 80 SER B N 1
ATOM 3350 C CA . SER B 1 80 ? 25.984 17.812 16.922 1 85.06 80 SER B CA 1
ATOM 3351 C C . SER B 1 80 ? 27.172 18.062 17.844 1 85.06 80 SER B C 1
ATOM 3353 O O . SER B 1 80 ? 28.141 18.719 17.453 1 85.06 80 SER B O 1
ATOM 3355 N N . ASN B 1 81 ? 27.016 17.641 19.047 1 80.75 81 ASN B N 1
ATOM 3356 C CA . ASN B 1 81 ? 28.062 17.703 20.078 1 80.75 81 ASN B CA 1
ATOM 3357 C C . ASN B 1 81 ? 28.484 19.141 20.344 1 80.75 81 ASN B C 1
ATOM 3359 O O . ASN B 1 81 ? 29.672 19.406 20.531 1 80.75 81 ASN B O 1
ATOM 3363 N N . GLY B 1 82 ? 27.5 20.016 20.172 1 81.69 82 GLY B N 1
ATOM 3364 C CA . GLY B 1 82 ? 27.75 21.391 20.547 1 81.69 82 GLY B CA 1
ATOM 3365 C C . GLY B 1 82 ? 28.172 22.25 19.375 1 81.69 82 GLY B C 1
ATOM 3366 O O . GLY B 1 82 ? 28.312 23.469 19.516 1 81.69 82 GLY B O 1
ATOM 3367 N N . PHE B 1 83 ? 28.422 21.594 18.188 1 83.19 83 PHE B N 1
ATOM 3368 C CA . PHE B 1 83 ? 28.906 22.344 17.047 1 83.19 83 PHE B CA 1
ATOM 3369 C C . PHE B 1 83 ? 27.75 22.938 16.266 1 83.19 83 PHE B C 1
ATOM 3371 O O . PHE B 1 83 ? 27.953 23.781 15.383 1 83.19 83 PHE B O 1
ATOM 3378 N N . GLY B 1 84 ? 26.578 22.562 16.641 1 89.88 84 GLY B N 1
ATOM 3379 C CA . GLY B 1 84 ? 25.391 23.094 15.977 1 89.88 84 GLY B CA 1
ATOM 3380 C C . GLY B 1 84 ? 24.312 23.531 16.938 1 89.88 84 GLY B C 1
ATOM 3381 O O . GLY B 1 84 ? 24.469 23.422 18.156 1 89.88 84 GLY B O 1
ATOM 3382 N N . VAL B 1 85 ? 23.344 24.219 16.359 1 90.75 85 VAL B N 1
ATOM 3383 C CA . VAL B 1 85 ? 22.156 24.609 17.125 1 90.75 85 VAL B CA 1
ATOM 3384 C C . VAL B 1 85 ? 20.938 23.906 16.578 1 90.75 85 VAL B C 1
ATOM 3386 O O . VAL B 1 85 ? 20.891 23.516 15.406 1 90.75 85 VAL B O 1
ATOM 3389 N N . CYS B 1 86 ? 20 23.672 17.516 1 90.31 86 CYS B N 1
ATOM 3390 C CA . CYS B 1 86 ? 18.703 23.172 17.062 1 90.31 86 CYS B CA 1
ATOM 3391 C C . CYS B 1 86 ? 17.859 24.297 16.484 1 90.31 86 CYS B C 1
ATOM 3393 O O . CYS B 1 86 ? 17.406 25.172 17.234 1 90.31 86 CYS B O 1
ATOM 3395 N N . CYS B 1 87 ? 17.734 24.297 15.266 1 89.38 87 CYS B N 1
ATOM 3396 C CA . CYS B 1 87 ? 17.062 25.375 14.555 1 89.38 87 CYS B CA 1
ATOM 3397 C C . CYS B 1 87 ? 15.586 25.047 14.336 1 89.38 87 CYS B C 1
ATOM 3399 O O . CYS B 1 87 ? 15.258 23.969 13.812 1 89.38 87 CYS B O 1
ATOM 3401 N N . LEU B 1 88 ? 14.758 25.938 14.812 1 90 88 LEU B N 1
ATOM 3402 C CA . LEU B 1 88 ? 13.32 25.797 14.609 1 90 88 LEU B CA 1
ATOM 3403 C C . LEU B 1 88 ? 12.836 26.75 13.516 1 90 88 LEU B C 1
ATOM 3405 O O . LEU B 1 88 ? 13.102 27.953 13.562 1 90 88 LEU B O 1
ATOM 3409 N N . TYR B 1 89 ? 12.172 26.141 12.539 1 90.75 89 TYR B N 1
ATOM 3410 C CA . TYR B 1 89 ? 11.625 26.938 11.453 1 90.75 89 TYR B CA 1
ATOM 3411 C C . TYR B 1 89 ? 10.109 27.031 11.562 1 90.75 89 TYR B C 1
ATOM 3413 O O . TYR B 1 89 ? 9.422 26.016 11.688 1 90.75 89 TYR B O 1
ATOM 3421 N N . GLU B 1 90 ? 9.641 28.234 11.57 1 91.81 90 GLU B N 1
ATOM 3422 C CA . GLU B 1 90 ? 8.211 28.516 11.57 1 91.81 90 GLU B CA 1
ATOM 3423 C C . GLU B 1 90 ? 7.836 29.438 10.406 1 91.81 90 GLU B C 1
ATOM 3425 O O . GLU B 1 90 ? 8.508 30.438 10.156 1 91.81 90 GLU B O 1
ATOM 3430 N N . LYS B 1 91 ? 6.82 29.016 9.727 1 93.81 91 LYS B N 1
ATOM 3431 C CA . LYS B 1 91 ? 6.387 29.781 8.57 1 93.81 91 LYS B CA 1
ATOM 3432 C C . LYS B 1 91 ? 4.926 30.203 8.695 1 93.81 91 LYS B C 1
ATOM 3434 O O . LYS B 1 91 ? 4.125 29.5 9.312 1 93.81 91 LYS B O 1
ATOM 3439 N N . LYS B 1 92 ? 4.695 31.344 8.156 1 93.06 92 LYS B N 1
ATOM 3440 C CA . LYS B 1 92 ? 3.338 31.875 8.172 1 93.06 92 LYS B CA 1
ATOM 3441 C C . LYS B 1 92 ? 2.727 31.875 6.773 1 93.06 92 LYS B C 1
ATOM 3443 O O . LYS B 1 92 ? 3.375 31.469 5.809 1 93.06 92 LYS B O 1
ATOM 3448 N N . CYS B 1 93 ? 1.497 32.312 6.785 1 92.69 93 CYS B N 1
ATOM 3449 C CA . CYS B 1 93 ? 0.741 32.281 5.539 1 92.69 93 CYS B CA 1
ATOM 3450 C C . CYS B 1 93 ? 1.494 33 4.426 1 92.69 93 CYS B C 1
ATOM 3452 O O . CYS B 1 93 ? 2.047 34.094 4.641 1 92.69 93 CYS B O 1
ATOM 3454 N N . GLY B 1 94 ? 1.547 32.344 3.252 1 93.06 94 GLY B N 1
ATOM 3455 C CA . GLY B 1 94 ? 2.189 32.938 2.09 1 93.06 94 GLY B CA 1
ATOM 3456 C C . GLY B 1 94 ? 3.637 32.5 1.927 1 93.06 94 GLY B C 1
ATOM 3457 O O . GLY B 1 94 ? 4.234 32.719 0.868 1 93.06 94 GLY B O 1
ATOM 3458 N N . ASP B 1 95 ? 4.148 31.859 2.898 1 92.81 95 ASP B N 1
ATOM 3459 C CA . ASP B 1 95 ? 5.574 31.547 2.893 1 92.81 95 ASP B CA 1
ATOM 3460 C C . ASP B 1 95 ? 5.844 30.266 2.09 1 92.81 95 ASP B C 1
ATOM 3462 O O . ASP B 1 95 ? 4.934 29.469 1.854 1 92.81 95 ASP B O 1
ATOM 3466 N N . THR B 1 96 ? 7.074 30.203 1.714 1 92.44 96 THR B N 1
ATOM 3467 C CA . THR B 1 96 ? 7.598 29.031 1.028 1 92.44 96 THR B CA 1
ATOM 3468 C C . THR B 1 96 ? 8.539 28.25 1.939 1 92.44 96 THR B C 1
ATOM 3470 O O . THR B 1 96 ? 9.383 28.828 2.617 1 92.44 96 THR B O 1
ATOM 3473 N N . ILE B 1 97 ? 8.281 26.969 1.911 1 90.88 97 ILE B N 1
ATOM 3474 C CA . ILE B 1 97 ? 9.086 26.078 2.742 1 90.88 97 ILE B CA 1
ATOM 3475 C C . ILE B 1 97 ? 10.148 25.406 1.888 1 90.88 97 ILE B C 1
ATOM 3477 O O . ILE B 1 97 ? 9.844 24.797 0.855 1 90.88 97 ILE B O 1
ATOM 3481 N N . ARG B 1 98 ? 11.43 25.422 2.43 1 86.19 98 ARG B N 1
ATOM 3482 C CA . ARG B 1 98 ? 12.539 24.766 1.747 1 86.19 98 ARG B CA 1
ATOM 3483 C C . ARG B 1 98 ? 13.391 23.969 2.732 1 86.19 98 ARG B C 1
ATOM 3485 O O . ARG B 1 98 ? 14.477 23.5 2.383 1 86.19 98 ARG B O 1
ATOM 3492 N N . THR B 1 99 ? 12.914 23.969 3.918 1 85.38 99 THR B N 1
ATOM 3493 C CA . THR B 1 99 ? 13.641 23.266 4.965 1 85.38 99 THR B CA 1
ATOM 3494 C C . THR B 1 99 ? 12.758 22.172 5.582 1 85.38 99 THR B C 1
ATOM 3496 O O . THR B 1 99 ? 11.539 22.312 5.629 1 85.38 99 THR B O 1
ATOM 3499 N N . ASN B 1 100 ? 13.469 21.172 6.074 1 88.06 100 ASN B N 1
ATOM 3500 C CA . ASN B 1 100 ? 12.727 20.078 6.707 1 88.06 100 ASN B CA 1
ATOM 3501 C C . ASN B 1 100 ? 12.328 20.422 8.141 1 88.06 100 ASN B C 1
ATOM 3503 O O . ASN B 1 100 ? 12.898 21.344 8.742 1 88.06 100 ASN B O 1
ATOM 3507 N N . SER B 1 101 ? 11.312 19.766 8.625 1 89.56 101 SER B N 1
ATOM 3508 C CA . SER B 1 101 ? 10.805 19.938 9.984 1 89.56 101 SER B CA 1
ATOM 3509 C C . SER B 1 101 ? 10.391 21.375 10.242 1 89.56 101 SER B C 1
ATOM 3511 O O . SER B 1 101 ? 10.82 21.984 11.227 1 89.56 101 SER B O 1
ATOM 3513 N N . THR B 1 102 ? 9.664 21.906 9.328 1 92.75 102 THR B N 1
ATOM 3514 C CA . THR B 1 102 ? 9.164 23.281 9.414 1 92.75 102 THR B CA 1
ATOM 3515 C C . THR B 1 102 ? 7.723 23.281 9.93 1 92.75 102 THR B C 1
ATOM 3517 O O . THR B 1 102 ? 6.918 22.438 9.555 1 92.75 102 THR B O 1
ATOM 3520 N N . TYR B 1 103 ? 7.48 24.312 10.773 1 95.12 103 TYR B N 1
ATOM 3521 C CA . TYR B 1 103 ? 6.129 24.453 11.305 1 95.12 103 TYR B CA 1
ATOM 3522 C C . TYR B 1 103 ? 5.344 25.5 10.539 1 95.12 103 TYR B C 1
ATOM 3524 O O . TYR B 1 103 ? 5.824 26.625 10.359 1 95.12 103 TYR B O 1
ATOM 3532 N N . LEU B 1 104 ? 4.156 25.094 10.109 1 97 104 LEU B N 1
ATOM 3533 C CA . LEU B 1 104 ? 3.189 26.047 9.578 1 97 104 LEU B CA 1
ATOM 3534 C C . LEU B 1 104 ? 2.254 26.547 10.672 1 97 104 LEU B C 1
ATOM 3536 O O . LEU B 1 104 ? 1.601 25.734 11.344 1 97 104 LEU B O 1
ATOM 3540 N N . VAL B 1 105 ? 2.213 27.844 10.82 1 95.25 105 VAL B N 1
ATOM 3541 C CA . VAL B 1 105 ? 1.371 28.391 11.883 1 95.25 105 VAL B CA 1
ATOM 3542 C C . VAL B 1 105 ? 0.488 29.5 11.328 1 95.25 105 VAL B C 1
ATOM 3544 O O . VAL B 1 105 ? 0.791 30.078 10.273 1 95.25 105 VAL B O 1
ATOM 3547 N N . ASN B 1 106 ? -0.613 29.703 12.023 1 94.44 106 ASN B N 1
ATOM 3548 C CA . ASN B 1 106 ? -1.451 30.828 11.617 1 94.44 106 ASN B CA 1
ATOM 3549 C C . ASN B 1 106 ? -0.77 32.156 11.898 1 94.44 106 ASN B C 1
ATOM 3551 O O . ASN B 1 106 ? 0.192 32.219 12.664 1 94.44 106 ASN B O 1
ATOM 3555 N N . LYS B 1 107 ? -1.281 33.188 11.344 1 87.12 107 LYS B N 1
ATOM 3556 C CA . LYS B 1 107 ? -0.658 34.5 11.359 1 87.12 107 LYS B CA 1
ATOM 3557 C C . LYS B 1 107 ? -0.472 35 12.789 1 87.12 107 LYS B C 1
ATOM 3559 O O . LYS B 1 107 ? 0.567 35.594 13.117 1 87.12 107 LYS B O 1
ATOM 3564 N N . GLU B 1 108 ? -1.366 34.781 13.688 1 86.81 108 GLU B N 1
ATOM 3565 C CA . GLU B 1 108 ? -1.349 35.344 15.039 1 86.81 108 GLU B CA 1
ATOM 3566 C C . GLU B 1 108 ? -0.835 34.312 16.047 1 86.81 108 GLU B C 1
ATOM 3568 O O . GLU B 1 108 ? -0.965 34.469 17.25 1 86.81 108 GLU B O 1
ATOM 3573 N N . TYR B 1 109 ? -0.306 33.344 15.578 1 87.62 109 TYR B N 1
ATOM 3574 C CA . TYR B 1 109 ? 0.112 32.25 16.469 1 87.62 109 TYR B CA 1
ATOM 3575 C C . TYR B 1 109 ? 1.092 32.781 17.516 1 87.62 109 TYR B C 1
ATOM 3577 O O . TYR B 1 109 ? 1.996 33.562 17.203 1 87.62 109 TYR B O 1
ATOM 3585 N N . PRO B 1 110 ? 1.03 32.344 18.641 1 89.88 110 PRO B N 1
ATOM 3586 C CA . PRO B 1 110 ? 0.24 31.25 19.203 1 89.88 110 PRO B CA 1
ATOM 3587 C C . PRO B 1 110 ? -1.202 31.656 19.5 1 89.88 110 PRO B C 1
ATOM 3589 O O . PRO B 1 110 ? -2 30.828 19.953 1 89.88 110 PRO B O 1
ATOM 3592 N N . ASP B 1 111 ? -1.525 32.844 19.188 1 91.94 111 ASP B N 1
ATOM 3593 C CA . ASP B 1 111 ? -2.895 33.281 19.406 1 91.94 111 ASP B CA 1
ATOM 3594 C C . ASP B 1 111 ? -3.838 32.75 18.344 1 91.94 111 ASP B C 1
ATOM 3596 O O . ASP B 1 111 ? -3.406 32.406 17.234 1 91.94 111 ASP B O 1
ATOM 3600 N N . THR B 1 112 ? -5.07 32.688 18.719 1 94.25 112 THR B N 1
ATOM 3601 C CA . THR B 1 112 ? -6.113 32.312 17.766 1 94.25 112 THR B CA 1
ATOM 3602 C C . THR B 1 112 ? -6.508 33.5 16.906 1 94.25 112 THR B C 1
ATOM 3604 O O . THR B 1 112 ? -6.09 34.625 17.172 1 94.25 112 THR B O 1
ATOM 3607 N N . PHE B 1 113 ? -7.262 33.156 15.805 1 92.88 113 PHE B N 1
ATOM 3608 C CA . PHE B 1 113 ? -7.766 34.219 14.945 1 92.88 113 PHE B CA 1
ATOM 3609 C C . PHE B 1 113 ? -9.117 33.844 14.359 1 92.88 113 PHE B C 1
ATOM 3611 O O . PHE B 1 113 ? -9.531 32.688 14.422 1 92.88 113 PHE B O 1
ATOM 3618 N N . ASN B 1 114 ? -9.898 34.781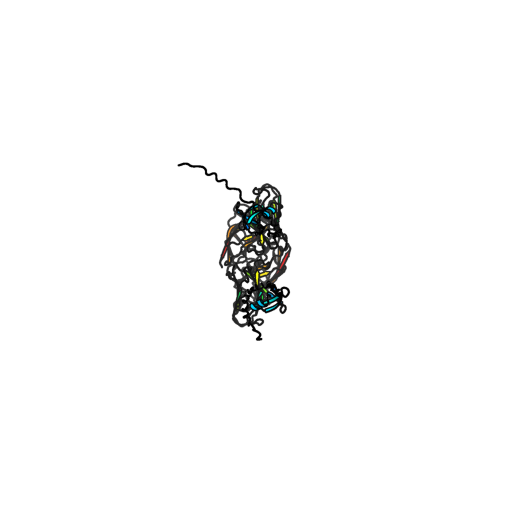 13.82 1 94.31 114 ASN B N 1
ATOM 3619 C CA . ASN B 1 114 ? -11.227 34.5 13.273 1 94.31 114 ASN B CA 1
ATOM 3620 C C . ASN B 1 114 ? -11.438 35.219 11.945 1 94.31 114 ASN B C 1
ATOM 3622 O O . ASN B 1 114 ? -12.562 35.281 11.445 1 94.31 114 ASN B O 1
ATOM 3626 N N . ASP B 1 115 ? -10.445 35.656 11.312 1 91.88 115 ASP B N 1
ATOM 3627 C CA . ASP B 1 115 ? -10.594 36.469 10.102 1 91.88 115 ASP B CA 1
ATOM 3628 C C . ASP B 1 115 ? -10.859 35.594 8.883 1 91.88 115 ASP B C 1
ATOM 3630 O O . ASP B 1 115 ? -10.555 34.375 8.898 1 91.88 115 ASP B O 1
ATOM 3634 N N . ILE B 1 116 ? -11.547 36.156 7.906 1 93.19 116 ILE B N 1
ATOM 3635 C CA . ILE B 1 116 ? -11.688 35.562 6.586 1 93.19 116 ILE B CA 1
ATOM 3636 C C . ILE B 1 116 ? -10.359 35.656 5.832 1 93.19 116 ILE B C 1
ATOM 3638 O O . ILE B 1 116 ? -9.781 36.75 5.727 1 93.19 116 ILE B O 1
ATOM 3642 N N . ASP B 1 117 ? -9.883 34.531 5.422 1 92.19 117 ASP B N 1
ATOM 3643 C CA . ASP B 1 117 ? -8.57 34.5 4.785 1 92.19 117 ASP B CA 1
ATOM 3644 C C . ASP B 1 117 ? -8.414 33.25 3.895 1 92.19 117 ASP B C 1
ATOM 3646 O O . ASP B 1 117 ? -9.227 32.344 3.953 1 92.19 117 ASP B O 1
ATOM 3650 N N . ASN B 1 118 ? -7.535 33.375 2.943 1 95.31 118 ASN B N 1
ATOM 3651 C CA . ASN B 1 118 ? -7.062 32.25 2.143 1 95.31 118 ASN B CA 1
ATOM 3652 C C . ASN B 1 118 ? -5.551 32.062 2.279 1 95.31 118 ASN B C 1
ATOM 3654 O O . ASN B 1 118 ? -4.777 32.625 1.506 1 95.31 118 ASN B O 1
ATOM 3658 N N . CYS B 1 119 ? -5.234 31.188 3.158 1 95.88 119 CYS B N 1
ATOM 3659 C CA . CYS B 1 119 ? -3.836 30.984 3.508 1 95.88 119 CYS B CA 1
ATOM 3660 C C . CYS B 1 119 ? -3.227 29.859 2.668 1 95.88 119 CYS B C 1
ATOM 3662 O O . CYS B 1 119 ? -3.789 28.781 2.576 1 95.88 119 CYS B O 1
ATOM 3664 N N . GLN B 1 120 ? -2.086 30.156 2.121 1 95.56 120 GLN B N 1
ATOM 3665 C CA . GLN B 1 120 ? -1.401 29.156 1.297 1 95.56 120 GLN B CA 1
ATOM 3666 C C . GLN B 1 120 ? 0.066 29.031 1.695 1 95.56 120 GLN B C 1
ATOM 3668 O O . GLN B 1 120 ? 0.731 30.031 1.965 1 95.56 120 GLN B O 1
ATOM 3673 N N . TYR B 1 121 ? 0.451 27.812 1.815 1 95.94 121 TYR B N 1
ATOM 3674 C CA . TYR B 1 121 ? 1.866 27.5 1.981 1 95.94 121 TYR B CA 1
ATOM 3675 C C . TYR B 1 121 ? 2.396 26.719 0.783 1 95.94 121 TYR B C 1
ATOM 3677 O O . TYR B 1 121 ? 1.753 25.781 0.307 1 95.94 121 TYR B O 1
ATOM 3685 N N . SER B 1 122 ? 3.562 27.094 0.316 1 94.12 122 SER B N 1
ATOM 3686 C CA . SER B 1 122 ? 4.219 26.359 -0.755 1 94.12 122 SER B CA 1
ATOM 3687 C C . SER B 1 122 ? 5.398 25.547 -0.226 1 94.12 122 SER B C 1
ATOM 3689 O O . SER B 1 122 ? 6.246 26.078 0.498 1 94.12 122 SER B O 1
ATOM 3691 N N . ILE B 1 123 ? 5.391 24.312 -0.589 1 93.81 123 ILE B N 1
ATOM 3692 C CA . ILE B 1 123 ? 6.445 23.422 -0.114 1 93.81 123 ILE B CA 1
ATOM 3693 C C . ILE B 1 123 ? 7.266 22.922 -1.299 1 93.81 123 ILE B C 1
ATOM 3695 O O . ILE B 1 123 ? 6.723 22.312 -2.221 1 93.81 123 ILE B O 1
ATOM 3699 N N . TYR B 1 124 ? 8.531 23.141 -1.184 1 91.38 124 TYR B N 1
ATOM 3700 C CA . TYR B 1 124 ? 9.453 22.625 -2.186 1 91.38 124 TYR B CA 1
ATOM 3701 C C . TYR B 1 124 ? 10.406 21.594 -1.572 1 91.38 124 TYR B C 1
ATOM 3703 O O . TYR B 1 124 ? 10.773 21.719 -0.4 1 91.38 124 TYR B O 1
ATOM 3711 N N . LYS B 1 125 ? 10.836 20.719 -2.398 1 89.88 125 LYS B N 1
ATOM 3712 C CA . LYS B 1 125 ? 11.758 19.688 -1.938 1 89.88 125 LYS B CA 1
ATOM 3713 C C . LYS B 1 125 ? 13.086 20.281 -1.489 1 89.88 125 LYS B C 1
ATOM 3715 O O . LYS B 1 125 ? 13.633 21.156 -2.158 1 89.88 125 LYS B O 1
ATOM 3720 N N . VAL B 1 126 ? 13.586 19.766 -0.402 1 86.88 126 VAL B N 1
ATOM 3721 C CA . VAL B 1 126 ? 14.906 20.188 0.059 1 86.88 126 VAL B CA 1
ATOM 3722 C C . VAL B 1 126 ? 15.984 19.641 -0.871 1 86.88 126 VAL B C 1
ATOM 3724 O O . VAL B 1 126 ? 17.016 20.266 -1.079 1 86.88 126 VAL B O 1
ATOM 3727 N N . ASN B 1 127 ? 15.688 18.516 -1.332 1 86.56 127 ASN B N 1
ATOM 3728 C CA . ASN B 1 127 ? 16.547 17.891 -2.326 1 86.56 127 ASN B CA 1
ATOM 3729 C C . ASN B 1 127 ? 15.789 16.844 -3.139 1 86.56 127 ASN B C 1
ATOM 3731 O O . ASN B 1 127 ? 14.625 16.547 -2.859 1 86.56 127 ASN B O 1
ATOM 3735 N N . ASN B 1 128 ? 16.5 16.266 -4.059 1 84 128 ASN B N 1
ATOM 3736 C CA . ASN B 1 128 ? 15.836 15.375 -5.016 1 84 128 ASN B CA 1
ATOM 3737 C C . ASN B 1 128 ? 15.602 13.984 -4.43 1 84 128 ASN B C 1
ATOM 3739 O O . ASN B 1 128 ? 14.922 13.156 -5.039 1 84 128 ASN B O 1
ATOM 3743 N N . GLU B 1 129 ? 16.016 13.789 -3.221 1 84.38 129 GLU B N 1
ATOM 3744 C CA . GLU B 1 129 ? 15.867 12.469 -2.611 1 84.38 129 GLU B CA 1
ATOM 3745 C C . GLU B 1 129 ? 14.547 12.367 -1.847 1 84.38 129 GLU B C 1
ATOM 3747 O O . GLU B 1 129 ? 14.188 11.289 -1.368 1 84.38 129 GLU B O 1
ATOM 3752 N N . VAL B 1 130 ? 13.867 13.438 -1.824 1 89.31 130 VAL B N 1
ATOM 3753 C CA . VAL B 1 130 ? 12.594 13.453 -1.119 1 89.31 130 VAL B CA 1
ATOM 3754 C C . VAL B 1 130 ? 11.5 12.867 -2.016 1 89.31 130 VAL B C 1
ATOM 3756 O O . VAL B 1 130 ? 11.344 13.289 -3.164 1 89.31 130 VAL B O 1
ATOM 3759 N N . CYS B 1 131 ? 10.719 11.969 -1.411 1 87.31 131 CYS B N 1
ATOM 3760 C CA . CYS B 1 131 ? 9.695 11.32 -2.225 1 87.31 131 CYS B CA 1
ATOM 3761 C C . CYS B 1 131 ? 8.32 11.445 -1.573 1 87.31 131 CYS B C 1
ATOM 3763 O O . CYS B 1 131 ? 7.305 11.117 -2.191 1 87.31 131 CYS B O 1
ATOM 3765 N N . GLN B 1 132 ? 8.297 11.93 -0.351 1 91.75 132 GLN B N 1
ATOM 3766 C CA . GLN B 1 132 ? 7.012 12.008 0.344 1 91.75 132 GLN B CA 1
ATOM 3767 C C . GLN B 1 132 ? 7.023 13.117 1.391 1 91.75 132 GLN B C 1
ATOM 3769 O O . GLN B 1 132 ? 8.078 13.484 1.907 1 91.75 132 GLN B O 1
ATOM 3774 N N . LEU B 1 133 ? 5.871 13.688 1.61 1 94.25 133 LEU B N 1
ATOM 3775 C CA . LEU B 1 133 ? 5.676 14.656 2.686 1 94.25 133 LEU B CA 1
ATOM 3776 C C . LEU B 1 133 ? 4.715 14.109 3.738 1 94.25 133 LEU B C 1
ATOM 3778 O O . LEU B 1 133 ? 3.768 13.391 3.408 1 94.25 133 LEU B O 1
ATOM 3782 N N . ARG B 1 134 ? 5.023 14.461 4.949 1 96.31 134 ARG B N 1
ATOM 3783 C CA . ARG B 1 134 ? 4.117 14.18 6.059 1 96.31 134 ARG B CA 1
ATOM 3784 C C . ARG B 1 134 ? 3.771 15.453 6.824 1 96.31 134 ARG B C 1
ATOM 3786 O O . ARG B 1 134 ? 4.656 16.234 7.16 1 96.31 134 ARG B O 1
ATOM 3793 N N . LEU B 1 135 ? 2.555 15.648 6.977 1 97.69 135 LEU B N 1
ATOM 3794 C CA . LEU B 1 135 ? 2.078 16.688 7.883 1 97.69 135 LEU B CA 1
ATOM 3795 C C . LEU B 1 135 ? 1.649 16.094 9.219 1 97.69 135 LEU B C 1
ATOM 3797 O O . LEU B 1 135 ? 0.887 15.125 9.258 1 97.69 135 LEU B O 1
ATOM 3801 N N . ASP B 1 136 ? 2.184 16.641 10.258 1 97.75 136 ASP B N 1
ATOM 3802 C CA . ASP B 1 136 ? 1.674 16.344 11.602 1 97.75 136 ASP B CA 1
ATOM 3803 C C . ASP B 1 136 ? 0.864 17.531 12.141 1 97.75 136 ASP B C 1
ATOM 3805 O O . ASP B 1 136 ? 1.388 18.625 12.289 1 97.75 136 ASP B O 1
ATOM 3809 N N . PHE B 1 137 ? -0.388 17.188 12.391 1 98.38 137 PHE B N 1
ATOM 3810 C CA . PHE B 1 137 ? -1.253 18.219 12.953 1 98.38 137 PHE B CA 1
ATOM 3811 C C . PHE B 1 137 ? -1.114 18.281 14.469 1 98.38 137 PHE B C 1
ATOM 3813 O O . PHE B 1 137 ? -1.929 17.703 15.195 1 98.38 137 PHE B O 1
ATOM 3820 N N . GLU B 1 138 ? -0.183 19.031 14.898 1 96.56 138 GLU B N 1
ATOM 3821 C CA . GLU B 1 138 ? -0.102 19.219 16.344 1 96.56 138 GLU B CA 1
ATOM 3822 C C . GLU B 1 138 ? -1.342 19.922 16.875 1 96.56 138 GLU B C 1
ATOM 3824 O O . GLU B 1 138 ? -1.891 19.531 17.906 1 96.56 138 GLU B O 1
ATOM 3829 N N . THR B 1 139 ? -1.597 20.969 16.172 1 97.06 139 THR B N 1
ATOM 3830 C CA . THR B 1 139 ? -2.896 21.609 16.312 1 97.06 139 THR B CA 1
ATOM 3831 C C . THR B 1 139 ? -3.49 21.938 14.953 1 97.06 139 THR B C 1
ATOM 3833 O O . THR B 1 139 ? -2.795 22.453 14.07 1 97.06 139 THR B O 1
ATOM 3836 N N . LEU B 1 140 ? -4.746 21.609 14.789 1 98.19 140 LEU B N 1
ATOM 3837 C CA . LEU B 1 140 ? -5.52 22.031 13.625 1 98.19 140 LEU B CA 1
ATOM 3838 C C . LEU B 1 140 ? -6.996 22.156 13.969 1 98.19 140 LEU B C 1
ATOM 3840 O O . LEU B 1 140 ? -7.746 21.188 13.883 1 98.19 140 LEU B O 1
ATOM 3844 N N . ARG B 1 141 ? -7.309 23.344 14.289 1 97.69 141 ARG B N 1
ATOM 3845 C CA . ARG B 1 141 ? -8.68 23.625 14.688 1 97.69 141 ARG B CA 1
ATOM 3846 C C . ARG B 1 141 ? -9.336 24.609 13.719 1 97.69 141 ARG B C 1
ATOM 3848 O O . ARG B 1 141 ? -8.992 25.797 13.711 1 97.69 141 ARG B O 1
ATOM 3855 N N . LEU B 1 142 ? -10.234 24.141 12.961 1 97.69 142 LEU B N 1
ATOM 3856 C CA . LEU B 1 142 ? -11.055 24.875 12.008 1 97.69 142 LEU B CA 1
ATOM 3857 C C . LEU B 1 142 ? -12.539 24.688 12.305 1 97.69 142 LEU B C 1
ATOM 3859 O O . LEU B 1 142 ? -12.906 23.844 13.133 1 97.69 142 LEU B O 1
ATOM 3863 N N . LEU B 1 143 ? -13.305 25.516 11.633 1 96.94 143 LEU B N 1
ATOM 3864 C CA . LEU B 1 143 ? -14.742 25.297 11.75 1 96.94 143 LEU B CA 1
ATOM 3865 C C . LEU B 1 143 ? -15.156 23.984 11.125 1 96.94 143 LEU B C 1
ATOM 3867 O O . LEU B 1 143 ? -14.711 23.641 10.023 1 96.94 143 LEU B O 1
ATOM 3871 N N . GLY B 1 144 ? -16.031 23.234 11.805 1 94.69 144 GLY B N 1
ATOM 3872 C CA . GLY B 1 144 ? -16.484 21.938 11.352 1 94.69 144 GLY B CA 1
ATOM 3873 C C . GLY B 1 144 ? -17.438 22.016 10.18 1 94.69 144 GLY B C 1
ATOM 3874 O O . GLY B 1 144 ? -17.703 23.094 9.656 1 94.69 144 GLY B O 1
ATOM 3875 N N . PRO B 1 145 ? -17.891 20.828 9.789 1 92.88 145 PRO B N 1
ATOM 3876 C CA . PRO B 1 145 ? -18.797 20.766 8.641 1 92.88 145 PRO B CA 1
ATOM 3877 C C . PRO B 1 145 ? -20.172 21.344 8.945 1 92.88 145 PRO B C 1
ATOM 3879 O O . PRO B 1 145 ? -20.547 21.484 10.117 1 92.88 145 PRO B O 1
ATOM 3882 N N . ASP B 1 146 ? -20.906 21.625 7.816 1 88.38 146 ASP B N 1
ATOM 3883 C CA . ASP B 1 146 ? -22.281 22.062 7.973 1 88.38 146 ASP B CA 1
ATOM 3884 C C . ASP B 1 146 ? -23.234 20.859 8.094 1 88.38 146 ASP B C 1
ATOM 3886 O O . ASP B 1 146 ? -22.781 19.734 8.273 1 88.38 146 ASP B O 1
ATOM 3890 N N . ASN B 1 147 ? -24.484 21.078 7.988 1 79.81 147 ASN B N 1
ATOM 3891 C CA . ASN B 1 147 ? -25.484 20.031 8.203 1 79.81 147 ASN B CA 1
ATOM 3892 C C . ASN B 1 147 ? -25.484 19.016 7.07 1 79.81 147 ASN B C 1
ATOM 3894 O O . ASN B 1 147 ? -26.062 17.938 7.203 1 79.81 147 ASN B O 1
ATOM 3898 N N . THR B 1 148 ? -24.797 19.297 5.988 1 76.88 148 THR B N 1
ATOM 3899 C CA . THR B 1 148 ? -24.672 18.375 4.871 1 76.88 148 THR B CA 1
ATOM 3900 C C . THR B 1 148 ? -23.344 17.625 4.926 1 76.88 148 THR B C 1
ATOM 3902 O O . THR B 1 148 ? -22.953 16.984 3.949 1 76.88 148 THR B O 1
ATOM 3905 N N . THR B 1 149 ? -22.625 17.797 6.074 1 83.06 149 THR B N 1
ATOM 3906 C CA . THR B 1 149 ? -21.344 17.141 6.332 1 83.06 149 THR B CA 1
ATOM 3907 C C . THR B 1 149 ? -20.25 17.688 5.422 1 83.06 149 THR B C 1
ATOM 3909 O O . THR B 1 149 ? -19.203 17.078 5.266 1 83.06 149 THR B O 1
ATOM 3912 N N . SER B 1 150 ? -20.516 18.891 4.832 1 88.69 150 SER B N 1
ATOM 3913 C CA . SER B 1 150 ? -19.562 19.484 3.902 1 88.69 150 SER B CA 1
ATOM 3914 C C . SER B 1 150 ? -18.766 20.594 4.574 1 88.69 150 SER B C 1
ATOM 3916 O O . SER B 1 150 ? -19.297 21.328 5.414 1 88.69 150 SER B O 1
ATOM 3918 N N . CYS B 1 151 ? -17.531 20.672 4.176 1 93.94 151 CYS B N 1
ATOM 3919 C CA . CYS B 1 151 ? -16.688 21.766 4.621 1 93.94 151 CYS B CA 1
ATOM 3920 C C . CYS B 1 151 ? -16.922 23.016 3.799 1 93.94 151 CYS B C 1
ATOM 3922 O O . CYS B 1 151 ? -16.156 23.344 2.895 1 93.94 151 CYS B O 1
ATOM 3924 N N . THR B 1 152 ? -17.906 23.781 4.172 1 93.19 152 THR B N 1
ATOM 3925 C CA . THR B 1 152 ? -18.328 24.906 3.332 1 93.19 152 THR B CA 1
ATOM 3926 C C . THR B 1 152 ? -17.688 26.203 3.789 1 93.19 152 THR B C 1
ATOM 3928 O O . THR B 1 152 ? -17.484 27.125 2.986 1 93.19 152 THR B O 1
ATOM 3931 N N . GLN B 1 153 ? -17.391 26.359 5.027 1 95.88 153 GLN B N 1
ATOM 3932 C CA . GLN B 1 153 ? -16.891 27.625 5.547 1 95.88 153 GLN B CA 1
ATOM 3933 C C . GLN B 1 153 ? -15.383 27.578 5.727 1 95.88 153 GLN B C 1
ATOM 3935 O O . GLN B 1 153 ? -14.68 28.516 5.316 1 95.88 153 GLN B O 1
ATOM 3940 N N . ASP B 1 154 ? -14.906 26.594 6.434 1 97.5 154 ASP B N 1
ATOM 3941 C CA . ASP B 1 154 ? -13.469 26.375 6.535 1 97.5 154 ASP B CA 1
ATOM 3942 C C . ASP B 1 154 ? -13.039 25.125 5.75 1 97.5 154 ASP B C 1
ATOM 3944 O O . ASP B 1 154 ? -13.75 24.125 5.754 1 97.5 154 ASP B O 1
ATOM 3948 N N . THR B 1 155 ? -11.906 25.25 5.07 1 97.5 155 THR B N 1
ATOM 3949 C CA . THR B 1 155 ? -11.391 24.109 4.332 1 97.5 155 THR B CA 1
ATOM 3950 C C . THR B 1 155 ? -9.875 24 4.484 1 97.5 155 THR B C 1
ATOM 3952 O O . THR B 1 155 ? -9.18 25.016 4.547 1 97.5 155 THR B O 1
ATOM 3955 N N . PHE B 1 156 ? -9.445 22.766 4.602 1 97.5 156 PHE B N 1
ATOM 3956 C CA . PHE B 1 156 ? -8.031 22.422 4.551 1 97.5 156 PHE B CA 1
ATOM 3957 C C . PHE B 1 156 ? -7.762 21.422 3.426 1 97.5 156 PHE B C 1
ATOM 3959 O O . PHE B 1 156 ? -8.477 20.422 3.289 1 97.5 156 PHE B O 1
ATOM 3966 N N . SER B 1 157 ? -6.754 21.672 2.629 1 95.75 157 SER B N 1
ATOM 3967 C CA . SER B 1 157 ? -6.359 20.734 1.595 1 95.75 157 SER B CA 1
ATOM 3968 C C . SER B 1 157 ? -4.844 20.672 1.447 1 95.75 157 SER B C 1
ATOM 3970 O O . SER B 1 157 ? -4.148 21.656 1.701 1 95.75 157 SER B O 1
ATOM 3972 N N . PHE B 1 158 ? -4.355 19.547 1.201 1 94.62 158 PHE B N 1
ATOM 3973 C CA . PHE B 1 158 ? -2.957 19.203 0.963 1 94.62 158 PHE B CA 1
ATOM 3974 C C . PHE B 1 158 ? -2.777 18.594 -0.418 1 94.62 158 PHE B C 1
ATOM 3976 O O . PHE B 1 158 ? -3.188 17.453 -0.653 1 94.62 158 PHE B O 1
ATOM 3983 N N . VAL B 1 159 ? -2.154 19.391 -1.383 1 89.06 159 VAL B N 1
ATOM 3984 C CA . VAL B 1 159 ? -2.188 18.969 -2.781 1 89.06 159 VAL B CA 1
ATOM 3985 C C . VAL B 1 159 ? -0.769 18.938 -3.344 1 89.06 159 VAL B C 1
ATOM 3987 O O . VAL B 1 159 ? 0.05 19.812 -3.033 1 89.06 159 VAL B O 1
ATOM 3990 N N . GLY B 1 160 ? -0.519 17.859 -4.062 1 83.81 160 GLY B N 1
ATOM 3991 C CA . GLY B 1 160 ? 0.732 17.797 -4.801 1 83.81 160 GLY B CA 1
ATOM 3992 C C . GLY B 1 160 ? 0.626 18.359 -6.207 1 83.81 160 GLY B C 1
ATOM 3993 O O . GLY B 1 160 ? -0.467 18.688 -6.664 1 83.81 160 GLY B O 1
ATOM 3994 N N . THR B 1 161 ? 1.723 18.594 -6.793 1 66.88 161 THR B N 1
ATOM 3995 C CA . THR B 1 161 ? 1.747 19.172 -8.133 1 66.88 161 THR B CA 1
ATOM 3996 C C . THR B 1 161 ? 1.166 18.188 -9.156 1 66.88 161 THR B C 1
ATOM 3998 O O . THR B 1 161 ? 0.739 18.609 -10.234 1 66.88 161 THR B O 1
ATOM 4001 N N . ALA B 1 162 ? 1.2 16.969 -8.852 1 58.72 162 ALA B N 1
ATOM 4002 C CA . ALA B 1 162 ? 0.792 16 -9.875 1 58.72 162 ALA B CA 1
ATOM 4003 C C . ALA B 1 162 ? -0.728 15.906 -9.961 1 58.72 162 ALA B C 1
ATOM 4005 O O . ALA B 1 162 ? -1.263 15.164 -10.789 1 58.72 162 ALA B O 1
ATOM 4006 N N . GLY B 1 163 ? -1.531 16.75 -9.477 1 57.81 163 GLY B N 1
ATOM 4007 C CA . GLY B 1 163 ? -2.93 16.953 -9.812 1 57.81 163 GLY B CA 1
ATOM 4008 C C . GLY B 1 163 ? -3.865 16 -9.102 1 57.81 163 GLY B C 1
ATOM 4009 O O . GLY B 1 163 ? -4.984 15.758 -9.555 1 57.81 163 GLY B O 1
ATOM 4010 N N . ALA B 1 164 ? -3.588 15.266 -8.172 1 60.66 164 ALA B N 1
ATOM 4011 C CA . ALA B 1 164 ? -4.613 14.391 -7.617 1 60.66 164 ALA B CA 1
ATOM 4012 C C . ALA B 1 164 ? -5.617 15.18 -6.781 1 60.66 164 ALA B C 1
ATOM 4014 O O . ALA B 1 164 ? -5.293 16.25 -6.266 1 60.66 164 ALA B O 1
ATOM 4015 N N . ASN B 1 165 ? -7 14.875 -7.078 1 61.22 165 ASN B N 1
ATOM 4016 C CA . ASN B 1 165 ? -8.016 15.492 -6.23 1 61.22 165 ASN B CA 1
ATOM 4017 C C . ASN B 1 165 ? -7.703 15.297 -4.75 1 61.22 165 ASN B C 1
ATOM 4019 O O . ASN B 1 165 ? -7.738 14.18 -4.242 1 61.22 165 ASN B O 1
ATOM 4023 N N . PRO B 1 166 ? -7.441 16.375 -4.188 1 74.88 166 PRO B N 1
ATOM 4024 C CA . PRO B 1 166 ? -7.016 16.25 -2.793 1 74.88 166 PRO B CA 1
ATOM 4025 C C . PRO B 1 166 ? -8.188 16 -1.84 1 74.88 166 PRO B C 1
ATOM 4027 O O . PRO B 1 166 ? -9.32 16.359 -2.146 1 74.88 166 PRO B O 1
ATOM 4030 N N . THR B 1 167 ? -7.988 15.344 -0.812 1 86.88 167 THR B N 1
ATOM 4031 C CA . THR B 1 167 ? -8.906 15.234 0.316 1 86.88 167 THR B CA 1
ATOM 4032 C C . THR B 1 167 ? -9.062 16.578 1.016 1 86.88 167 THR B C 1
ATOM 4034 O O . THR B 1 167 ? -8.07 17.203 1.4 1 86.88 167 THR B O 1
ATOM 4037 N N . VAL B 1 168 ? -10.297 17.047 1.038 1 94.06 168 VAL B N 1
ATOM 4038 C CA . VAL B 1 168 ? -10.602 18.297 1.729 1 94.06 168 VAL B CA 1
ATOM 4039 C C . VAL B 1 168 ? -11.195 18 3.105 1 94.06 168 VAL B C 1
ATOM 4041 O O . VAL B 1 168 ? -12.156 17.234 3.221 1 94.06 168 VAL B O 1
ATOM 4044 N N . ILE B 1 169 ? -10.578 18.594 4.125 1 97.5 169 ILE B N 1
ATOM 4045 C CA . ILE B 1 169 ? -11.086 18.344 5.469 1 97.5 169 ILE B CA 1
ATOM 4046 C C . ILE B 1 169 ? -11.367 19.672 6.168 1 97.5 169 ILE B C 1
ATOM 4048 O O . ILE B 1 169 ? -10.992 20.734 5.672 1 97.5 169 ILE B O 1
ATOM 4052 N N . CYS B 1 170 ? -12.094 19.625 7.238 1 97.88 170 CYS B N 1
ATOM 4053 C CA . CYS B 1 170 ? -12.352 20.734 8.141 1 97.88 170 CYS B CA 1
ATOM 4054 C C . CYS B 1 170 ? -12.547 20.25 9.57 1 97.88 170 CYS B C 1
ATOM 4056 O O . CYS B 1 170 ? -12.266 19.078 9.875 1 97.88 170 CYS B O 1
ATOM 4058 N N . GLY B 1 171 ? -12.766 21.141 10.43 1 97.44 171 GLY B N 1
ATOM 4059 C CA . GLY B 1 171 ? -13.008 20.781 11.82 1 97.44 171 GLY B CA 1
ATOM 4060 C C . GLY B 1 171 ? -11.734 20.641 12.633 1 97.44 171 GLY B C 1
ATOM 4061 O O . GLY B 1 171 ? -10.734 21.312 12.344 1 97.44 171 GLY B O 1
ATOM 4062 N N . ASP B 1 172 ? -11.883 19.875 13.727 1 97.75 172 ASP B N 1
ATOM 4063 C CA . ASP B 1 172 ? -10.75 19.672 14.625 1 97.75 172 ASP B CA 1
ATOM 4064 C C . ASP B 1 172 ? -10 18.391 14.281 1 97.75 172 ASP B C 1
ATOM 4066 O O . ASP B 1 172 ? -10.516 17.281 14.477 1 97.75 172 ASP B O 1
ATOM 4070 N N . ASN B 1 173 ? -8.836 18.531 13.859 1 98.5 173 ASN B N 1
ATOM 4071 C CA . ASN B 1 173 ? -8.023 17.391 13.445 1 98.5 173 ASN B CA 1
ATOM 4072 C C . ASN B 1 173 ? -6.703 17.328 14.211 1 98.5 173 ASN B C 1
ATOM 4074 O O . ASN B 1 173 ? -5.719 16.766 13.727 1 98.5 173 ASN B O 1
ATOM 4078 N N . THR B 1 174 ? -6.715 17.906 15.336 1 97.81 174 THR B N 1
ATOM 4079 C CA . THR B 1 174 ? -5.535 17.906 16.203 1 97.81 174 THR B CA 1
ATOM 4080 C C . THR B 1 174 ? -5.078 16.469 16.469 1 97.81 174 THR B C 1
ATOM 4082 O O . THR B 1 174 ? -5.898 15.586 16.719 1 97.81 174 THR B O 1
ATOM 4085 N N . ASP B 1 175 ? -3.75 16.234 16.297 1 97.06 175 ASP B N 1
ATOM 4086 C CA . ASP B 1 175 ? -3.076 14.977 16.578 1 97.06 175 ASP B CA 1
ATOM 4087 C C . ASP B 1 175 ? -3.252 13.984 15.422 1 97.06 175 ASP B C 1
ATOM 4089 O O . ASP B 1 175 ? -2.945 12.797 15.562 1 97.06 175 ASP B O 1
ATOM 4093 N N . HIS B 1 176 ? -3.791 14.43 14.297 1 98.38 176 HIS B N 1
ATOM 4094 C CA . HIS B 1 176 ? -3.812 13.633 13.078 1 98.38 176 HIS B CA 1
ATOM 4095 C C . HIS B 1 176 ? -2.561 13.875 12.234 1 98.38 176 HIS B C 1
ATOM 4097 O O . HIS B 1 176 ? -1.751 14.742 12.555 1 98.38 176 HIS B O 1
ATOM 4103 N N . HIS B 1 177 ? -2.395 13.07 11.211 1 98.12 177 HIS B N 1
ATOM 4104 C CA . HIS B 1 177 ? -1.332 13.289 10.234 1 98.12 177 HIS B CA 1
ATOM 4105 C C . HIS B 1 177 ? -1.812 12.977 8.82 1 98.12 177 HIS B C 1
ATOM 4107 O O . HIS B 1 177 ? -2.887 12.406 8.633 1 98.12 177 HIS B O 1
ATOM 4113 N N . MET B 1 178 ? -1.062 13.438 7.871 1 97.56 178 MET B N 1
ATOM 4114 C CA . MET B 1 178 ? -1.384 13.242 6.461 1 97.56 178 MET B CA 1
ATOM 4115 C C . MET B 1 178 ? -0.118 13.031 5.637 1 97.56 178 MET B C 1
ATOM 4117 O O . MET B 1 178 ? 0.87 13.75 5.816 1 97.56 178 MET B O 1
ATOM 4121 N N . TYR B 1 179 ? -0.205 12.055 4.797 1 96 179 TYR B N 1
ATOM 4122 C CA . TYR B 1 179 ? 0.904 11.812 3.881 1 96 179 TYR B CA 1
ATOM 4123 C C . TYR B 1 179 ? 0.556 12.258 2.467 1 96 179 TYR B C 1
ATOM 4125 O O . TYR B 1 179 ? -0.611 12.234 2.07 1 96 179 TYR B O 1
ATOM 4133 N N . LEU B 1 180 ? 1.563 12.672 1.74 1 93.44 180 LEU B N 1
ATOM 4134 C CA . LEU B 1 180 ? 1.446 13.016 0.327 1 93.44 180 LEU B CA 1
ATOM 4135 C C . LEU B 1 180 ? 2.664 12.531 -0.452 1 93.44 180 LEU B C 1
ATOM 4137 O O . LEU B 1 180 ? 3.799 12.867 -0.11 1 93.44 180 LEU B O 1
ATOM 4141 N N . ASP B 1 181 ? 2.404 11.781 -1.461 1 89.69 181 ASP B N 1
ATOM 4142 C CA . ASP B 1 181 ? 3.477 11.32 -2.336 1 89.69 181 ASP B CA 1
ATOM 4143 C C . ASP B 1 181 ? 3.891 12.406 -3.322 1 89.69 181 ASP B C 1
ATOM 4145 O O . ASP B 1 181 ? 3.039 13.109 -3.875 1 89.69 181 ASP B O 1
ATOM 4149 N N . LEU B 1 182 ? 5.219 12.461 -3.443 1 87.56 182 LEU B N 1
ATOM 4150 C CA . LEU B 1 182 ? 5.742 13.406 -4.422 1 87.56 182 LEU B CA 1
ATOM 4151 C C . LEU B 1 182 ? 6.34 12.672 -5.621 1 87.56 182 LEU B C 1
ATOM 4153 O O . LEU B 1 182 ? 6.953 11.609 -5.465 1 87.56 182 LEU B O 1
ATOM 4157 N N . GLY B 1 183 ? 6.031 13.094 -6.789 1 74.44 183 GLY B N 1
ATOM 4158 C CA . GLY B 1 183 ? 6.617 12.516 -7.984 1 74.44 183 GLY B CA 1
ATOM 4159 C C . GLY B 1 183 ? 8.102 12.812 -8.125 1 74.44 183 GLY B C 1
ATOM 4160 O O . GLY B 1 183 ? 8.688 13.477 -7.273 1 74.44 183 GLY B O 1
ATOM 4161 N N . ALA B 1 184 ? 8.672 12.133 -9.195 1 64.94 184 ALA B N 1
ATOM 4162 C CA . ALA B 1 184 ? 10.07 12.383 -9.516 1 64.94 184 ALA B CA 1
ATOM 4163 C C . ALA B 1 184 ? 10.273 13.812 -10 1 64.94 184 ALA B C 1
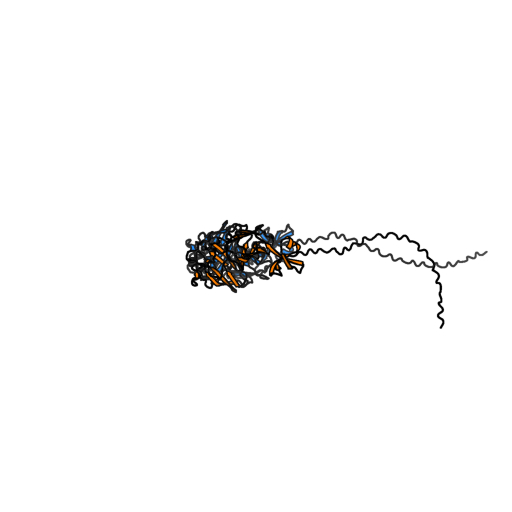ATOM 4165 O O . ALA B 1 184 ? 9.344 14.445 -10.5 1 64.94 184 ALA B O 1
ATOM 4166 N N . GLY B 1 185 ? 11.367 14.391 -9.664 1 63.97 185 GLY B N 1
ATOM 4167 C CA . GLY B 1 185 ? 11.719 15.727 -10.117 1 63.97 185 GLY B CA 1
ATOM 4168 C C . GLY B 1 185 ? 11.484 16.797 -9.07 1 63.97 185 GLY B C 1
ATOM 4169 O O . GLY B 1 185 ? 11.727 16.578 -7.883 1 63.97 185 GLY B O 1
ATOM 4170 N N . ASN B 1 186 ? 11.086 18 -9.641 1 62.38 186 ASN B N 1
ATOM 4171 C CA . ASN B 1 186 ? 10.992 19.188 -8.805 1 62.38 186 ASN B CA 1
ATOM 4172 C C . ASN B 1 186 ? 9.578 19.391 -8.281 1 62.38 186 ASN B C 1
ATOM 4174 O O . ASN B 1 186 ? 9.156 20.531 -8.07 1 62.38 186 ASN B O 1
ATOM 4178 N N . GLY B 1 187 ? 8.938 18.234 -8.086 1 69.19 187 GLY B N 1
ATOM 4179 C CA . GLY B 1 187 ? 7.555 18.422 -7.68 1 69.19 187 GLY B CA 1
ATOM 4180 C C . GLY B 1 187 ? 7.414 18.953 -6.262 1 69.19 187 GLY B C 1
ATOM 4181 O O . GLY B 1 187 ? 8.273 18.703 -5.414 1 69.19 187 GLY B O 1
ATOM 4182 N N . GLY B 1 188 ? 6.582 19.969 -6.035 1 82.5 188 GLY B N 1
ATOM 4183 C CA . GLY B 1 188 ? 6.254 20.562 -4.75 1 82.5 188 GLY B CA 1
ATOM 4184 C C . GLY B 1 188 ? 4.832 20.281 -4.305 1 82.5 188 GLY B C 1
ATOM 4185 O O . GLY B 1 188 ? 4.195 19.344 -4.797 1 82.5 188 GLY B O 1
ATOM 4186 N N . ALA B 1 189 ? 4.523 20.766 -3.141 1 91.94 189 ALA B N 1
ATOM 4187 C CA . ALA B 1 189 ? 3.182 20.625 -2.582 1 91.94 189 ALA B CA 1
ATOM 4188 C C . ALA B 1 189 ? 2.688 21.969 -2.027 1 91.94 189 ALA B C 1
ATOM 4190 O O . ALA B 1 189 ? 3.453 22.922 -1.924 1 91.94 189 ALA B O 1
ATOM 4191 N N . ARG B 1 190 ? 1.417 21.984 -1.903 1 92.94 190 ARG B N 1
ATOM 4192 C CA . ARG B 1 190 ? 0.8 23.172 -1.325 1 92.94 190 ARG B CA 1
ATOM 4193 C C . ARG B 1 190 ? -0.214 22.797 -0.25 1 92.94 190 ARG B C 1
ATOM 4195 O O . ARG B 1 190 ? -0.929 21.797 -0.386 1 92.94 190 ARG B O 1
ATOM 4202 N N . VAL B 1 191 ? -0.154 23.609 0.74 1 96.19 191 VAL B N 1
ATOM 4203 C CA . VAL B 1 191 ? -1.201 23.547 1.755 1 96.19 191 VAL B CA 1
ATOM 4204 C C . VAL B 1 191 ? -2.107 24.766 1.629 1 96.19 191 VAL B C 1
ATOM 4206 O O . VAL B 1 191 ? -1.627 25.906 1.592 1 96.19 191 VAL B O 1
ATOM 4209 N N . ASN B 1 192 ? -3.344 24.5 1.538 1 95.75 192 ASN B N 1
ATOM 4210 C CA . ASN B 1 192 ? -4.332 25.562 1.444 1 95.75 192 ASN B CA 1
ATOM 4211 C C . ASN B 1 192 ? -5.316 25.531 2.607 1 95.75 192 ASN B C 1
ATOM 4213 O O . ASN B 1 192 ? -5.898 24.484 2.896 1 95.75 192 ASN B O 1
ATOM 4217 N N . ILE B 1 193 ? -5.473 26.641 3.221 1 97.31 193 ILE B N 1
ATOM 4218 C CA . ILE B 1 193 ? -6.469 26.812 4.273 1 97.31 193 ILE B CA 1
ATOM 4219 C C . ILE B 1 193 ? -7.34 28.016 3.984 1 97.31 193 ILE B C 1
ATOM 4221 O O . ILE B 1 193 ? -6.848 29.156 3.951 1 97.31 193 ILE B O 1
ATOM 4225 N N . ALA B 1 194 ? -8.562 27.734 3.803 1 97.31 194 ALA B N 1
ATOM 4226 C CA . ALA B 1 194 ? -9.508 28.812 3.529 1 97.31 194 ALA B CA 1
ATOM 4227 C C . ALA B 1 194 ? -10.5 28.984 4.68 1 97.31 194 ALA B C 1
ATOM 4229 O O . ALA B 1 194 ? -11.039 28 5.191 1 97.31 194 ALA B O 1
ATOM 4230 N N . THR B 1 195 ? -10.688 30.188 5.094 1 96.44 195 THR B N 1
ATOM 4231 C CA . THR B 1 195 ? -11.648 30.547 6.125 1 96.44 195 THR B CA 1
ATOM 4232 C C . THR B 1 195 ? -12.617 31.609 5.605 1 96.44 195 THR B C 1
ATOM 4234 O O . THR B 1 195 ? -12.195 32.625 5.051 1 96.44 195 THR B O 1
ATOM 4237 N N . THR B 1 196 ? -13.938 31.359 5.828 1 95.56 196 THR B N 1
ATOM 4238 C CA . THR B 1 196 ? -14.867 32.25 5.145 1 95.56 196 THR B CA 1
ATOM 4239 C C . THR B 1 196 ? -15.859 32.875 6.129 1 95.56 196 THR B C 1
ATOM 4241 O O . THR B 1 196 ? -16.844 33.5 5.723 1 95.56 196 THR B O 1
ATOM 4244 N N . THR B 1 197 ? -15.727 32.688 7.367 1 95.56 197 THR B N 1
ATOM 4245 C CA . THR B 1 197 ? -16.594 33.281 8.367 1 95.56 197 THR B CA 1
ATOM 4246 C C . THR B 1 197 ? -15.789 33.812 9.539 1 95.56 197 THR B C 1
ATOM 4248 O O . THR B 1 197 ? -14.664 33.375 9.781 1 95.56 197 THR B O 1
ATOM 4251 N N . ARG B 1 198 ? -16.328 34.75 10.273 1 95.12 198 ARG B N 1
ATOM 4252 C CA . ARG B 1 198 ? -15.648 35.312 11.43 1 95.12 198 ARG B CA 1
ATOM 4253 C C . ARG B 1 198 ? -16.25 34.781 12.734 1 95.12 198 ARG B C 1
ATOM 4255 O O . ARG B 1 198 ? -15.828 35.188 13.82 1 95.12 198 ARG B O 1
ATOM 4262 N N . ASN B 1 199 ? -17.125 33.875 12.672 1 93.69 199 ASN B N 1
ATOM 4263 C CA . ASN B 1 199 ? -17.906 33.438 13.828 1 93.69 199 ASN B CA 1
ATOM 4264 C C . ASN B 1 199 ? -17.234 32.25 14.523 1 93.69 199 ASN B C 1
ATOM 4266 O O . ASN B 1 199 ? -17.859 31.562 15.312 1 93.69 199 ASN B O 1
ATOM 4270 N N . PHE B 1 200 ? -16.047 31.984 14.211 1 95.38 200 PHE B N 1
ATOM 4271 C CA . PHE B 1 200 ? -15.32 30.859 14.797 1 95.38 200 PHE B CA 1
ATOM 4272 C C . PHE B 1 200 ? -13.844 31.203 14.969 1 95.38 200 PHE B C 1
ATOM 4274 O O . PHE B 1 200 ? -13.234 31.812 14.086 1 95.38 200 PHE B O 1
ATOM 4281 N N . THR B 1 201 ? -13.266 30.812 16.078 1 95.69 201 THR B N 1
ATOM 4282 C CA . THR B 1 201 ? -11.852 31.031 16.344 1 95.69 201 THR B CA 1
ATOM 4283 C C . THR B 1 201 ? -11.023 29.828 15.898 1 95.69 201 THR B C 1
ATOM 4285 O O . THR B 1 201 ? -11.344 28.688 16.219 1 95.69 201 THR B O 1
ATOM 4288 N N . ARG B 1 202 ? -9.938 30.141 15.234 1 96.94 202 ARG B N 1
ATOM 4289 C CA . ARG B 1 202 ? -9.125 29.094 14.625 1 96.94 202 ARG B CA 1
ATOM 4290 C C . ARG B 1 202 ? -7.688 29.141 15.133 1 96.94 202 ARG B C 1
ATOM 4292 O O . ARG B 1 202 ? -7.223 30.188 15.594 1 96.94 202 ARG B O 1
ATOM 4299 N N . SER B 1 203 ? -7.031 28 15.031 1 96.88 203 SER B N 1
ATOM 4300 C CA . SER B 1 203 ? -5.605 27.906 15.312 1 96.88 203 SER B CA 1
ATOM 4301 C C . SER B 1 203 ? -5.012 26.641 14.711 1 96.88 203 SER B C 1
ATOM 4303 O O . SER B 1 203 ? -5.652 25.578 14.719 1 96.88 203 SER B O 1
ATOM 4305 N N . TRP B 1 204 ? -3.781 26.828 14.172 1 97.56 204 TRP B N 1
ATOM 4306 C CA . TRP B 1 204 ? -3.127 25.609 13.695 1 97.56 204 TRP B CA 1
ATOM 4307 C C . TRP B 1 204 ? -1.615 25.703 13.867 1 97.56 204 TRP B C 1
ATOM 4309 O O . TRP B 1 204 ? -1.054 26.797 13.875 1 97.56 204 TRP B O 1
ATOM 4319 N N . ARG B 1 205 ? -1.057 24.641 14.07 1 96.75 205 ARG B N 1
ATOM 4320 C CA . ARG B 1 205 ? 0.375 24.359 14.039 1 96.75 205 ARG B CA 1
ATOM 4321 C C . ARG B 1 205 ? 0.655 23.016 13.398 1 96.75 205 ARG B C 1
ATOM 4323 O O . ARG B 1 205 ? 0.326 21.969 13.969 1 96.75 205 ARG B O 1
ATOM 4330 N N . ILE B 1 206 ? 1.245 23.031 12.211 1 97.75 206 ILE B N 1
ATOM 4331 C CA . ILE B 1 206 ? 1.429 21.844 11.383 1 97.75 206 ILE B CA 1
ATOM 4332 C C . ILE B 1 206 ? 2.916 21.625 11.109 1 97.75 206 ILE B C 1
ATOM 4334 O O . ILE B 1 206 ? 3.584 22.516 10.57 1 97.75 206 ILE B O 1
ATOM 4338 N N . ARG B 1 207 ? 3.363 20.531 11.445 1 96.69 207 ARG B N 1
ATOM 4339 C CA . ARG B 1 207 ? 4.762 20.219 11.156 1 96.69 207 ARG B CA 1
ATOM 4340 C C . ARG B 1 207 ? 4.902 19.516 9.812 1 96.69 207 ARG B C 1
ATOM 4342 O O . ARG B 1 207 ? 4.223 18.531 9.547 1 96.69 207 ARG B O 1
ATOM 4349 N N . VAL B 1 208 ? 5.797 20.047 9 1 96.31 208 VAL B N 1
ATOM 4350 C CA . VAL B 1 208 ? 6.07 19.453 7.691 1 96.31 208 VAL B CA 1
ATOM 4351 C C . VAL B 1 208 ? 7.367 18.656 7.746 1 96.31 208 VAL B C 1
ATOM 4353 O O . VAL B 1 208 ? 8.43 19.188 8.07 1 96.31 208 VAL B O 1
ATOM 4356 N N . THR B 1 209 ? 7.254 17.453 7.434 1 94.62 209 THR B N 1
ATOM 4357 C CA . THR B 1 209 ? 8.414 16.578 7.344 1 94.62 209 THR B CA 1
ATOM 4358 C C . THR B 1 209 ? 8.602 16.062 5.918 1 94.62 209 THR B C 1
ATOM 4360 O O . THR B 1 209 ? 7.66 15.562 5.301 1 94.62 209 THR B O 1
ATOM 4363 N N . GLN B 1 210 ? 9.734 16.25 5.398 1 93 210 GLN B N 1
ATOM 4364 C CA . GLN B 1 210 ? 10.078 15.719 4.086 1 93 210 GLN B CA 1
ATOM 4365 C C . GLN B 1 210 ? 10.781 14.375 4.207 1 93 210 GLN B C 1
ATOM 4367 O O . GLN B 1 210 ? 11.836 14.266 4.844 1 93 210 GLN B O 1
ATOM 4372 N N . ILE B 1 211 ? 10.234 13.398 3.557 1 91.5 211 ILE B N 1
ATOM 4373 C CA . ILE B 1 211 ? 10.68 12.016 3.746 1 91.5 211 ILE B CA 1
ATOM 4374 C C . ILE B 1 211 ? 11.445 11.547 2.512 1 91.5 211 ILE B C 1
ATOM 4376 O O . ILE B 1 211 ? 10.898 11.531 1.406 1 91.5 211 ILE B O 1
ATOM 4380 N N . PRO B 1 212 ? 12.656 11.18 2.764 1 88.44 212 PRO B N 1
ATOM 4381 C CA . PRO B 1 212 ? 13.422 10.633 1.64 1 88.44 212 PRO B CA 1
ATOM 4382 C C . PRO B 1 212 ? 12.844 9.32 1.116 1 88.44 212 PRO B C 1
ATOM 4384 O O . PRO B 1 212 ? 12.18 8.594 1.859 1 88.44 212 PRO B O 1
ATOM 4387 N N . CYS B 1 213 ? 13.203 9.016 -0.043 1 82.62 213 CYS B N 1
ATOM 4388 C CA . CYS B 1 213 ? 12.734 7.797 -0.699 1 82.62 213 CYS B CA 1
ATOM 4389 C C . CYS B 1 213 ? 13.211 6.555 0.047 1 82.62 213 CYS B C 1
ATOM 4391 O O . CYS B 1 213 ? 12.531 5.531 0.063 1 82.62 213 CYS B O 1
ATOM 4393 N N . SER B 1 214 ? 14.289 6.645 0.695 1 80 214 SER B N 1
ATOM 4394 C CA . SER B 1 214 ? 14.914 5.488 1.329 1 80 214 SER B CA 1
ATOM 4395 C C . SER B 1 214 ? 14.445 5.324 2.77 1 80 214 SER B C 1
ATOM 4397 O O . SER B 1 214 ? 14.812 4.359 3.443 1 80 214 SER B O 1
ATOM 4399 N N . SER B 1 215 ? 13.656 6.191 3.148 1 84.12 215 SER B N 1
ATOM 4400 C CA . SER B 1 215 ? 13.281 6.199 4.559 1 84.12 215 SER B CA 1
ATOM 4401 C C . SER B 1 215 ? 12.328 5.051 4.883 1 84.12 215 SER B C 1
ATOM 4403 O O . SER B 1 215 ? 11.406 4.766 4.113 1 84.12 215 SER B O 1
ATOM 4405 N N . SER B 1 216 ? 12.492 4.414 6.07 1 78.19 216 SER B N 1
ATOM 4406 C CA . SER B 1 216 ? 11.602 3.363 6.547 1 78.19 216 SER B CA 1
ATOM 4407 C C . SER B 1 216 ? 10.281 3.945 7.051 1 78.19 216 SER B C 1
ATOM 4409 O O . SER B 1 216 ? 9.32 3.211 7.27 1 78.19 216 SER B O 1
ATOM 4411 N N . SER B 1 217 ? 10.305 5.234 7.18 1 82.69 217 SER B N 1
ATOM 4412 C CA . SER B 1 217 ? 9.094 5.875 7.699 1 82.69 217 SER B CA 1
ATOM 4413 C C . SER B 1 217 ? 8.148 6.258 6.57 1 82.69 217 SER B C 1
ATOM 4415 O O . SER B 1 217 ? 7.055 6.773 6.82 1 82.69 217 SER B O 1
ATOM 4417 N N . ARG B 1 218 ? 8.602 5.988 5.414 1 90.38 218 ARG B N 1
ATOM 4418 C CA . ARG B 1 218 ? 7.746 6.293 4.273 1 90.38 218 ARG B CA 1
ATOM 4419 C C . ARG B 1 218 ? 6.492 5.426 4.277 1 90.38 218 ARG B C 1
ATOM 4421 O O . ARG B 1 218 ? 6.566 4.223 4.539 1 90.38 218 ARG B O 1
ATOM 4428 N N . ALA B 1 219 ? 5.391 6.051 4.039 1 94.38 219 ALA B N 1
ATOM 4429 C CA . ALA B 1 219 ? 4.133 5.32 3.898 1 94.38 219 ALA B CA 1
ATOM 4430 C C . ALA B 1 219 ? 4.004 4.715 2.504 1 94.38 219 ALA B C 1
ATOM 4432 O O . ALA B 1 219 ? 4.582 5.227 1.542 1 94.38 219 ALA B O 1
ATOM 4433 N N . PRO B 1 220 ? 3.258 3.551 2.469 1 93.81 220 PRO B N 1
ATOM 4434 C CA . PRO B 1 220 ? 2.945 3.088 1.114 1 93.81 220 PRO B CA 1
ATOM 4435 C C . PRO B 1 220 ? 2.246 4.152 0.272 1 93.81 220 PRO B C 1
ATOM 4437 O O . PRO B 1 220 ? 1.51 4.984 0.808 1 93.81 220 PRO B O 1
ATOM 4440 N N . PRO B 1 221 ? 2.504 4.086 -1.021 1 91.81 221 PRO B N 1
ATOM 4441 C CA . PRO B 1 221 ? 1.883 5.102 -1.871 1 91.81 221 PRO B CA 1
ATOM 4442 C C . PRO B 1 221 ? 0.362 5.133 -1.741 1 91.81 221 PRO B C 1
ATOM 4444 O O . PRO B 1 221 ? -0.272 4.078 -1.637 1 91.81 221 PRO B O 1
ATOM 4447 N N . ASN B 1 222 ? -0.172 6.355 -1.672 1 93 222 ASN B N 1
ATOM 4448 C CA . ASN B 1 222 ? -1.604 6.641 -1.689 1 93 222 ASN B CA 1
ATOM 4449 C C . ASN B 1 222 ? -2.25 6.344 -0.339 1 93 222 ASN B C 1
ATOM 4451 O O . ASN B 1 222 ? -3.477 6.32 -0.225 1 93 222 ASN B O 1
ATOM 4455 N N . CYS B 1 223 ? -1.464 6.078 0.641 1 95.94 223 CYS B N 1
ATOM 4456 C CA . CYS B 1 223 ? -1.98 6.059 2.006 1 95.94 223 CYS B CA 1
ATOM 4457 C C . CYS B 1 223 ? -1.985 7.457 2.609 1 95.94 223 CYS B C 1
ATOM 4459 O O . CYS B 1 223 ? -0.93 8.078 2.764 1 95.94 223 CYS B O 1
ATOM 4461 N N . LEU B 1 224 ? -3.135 7.891 2.934 1 96.94 224 LEU B N 1
ATOM 4462 C CA . LEU B 1 224 ? -3.25 9.234 3.482 1 96.94 224 LEU B CA 1
ATOM 4463 C C . LEU B 1 224 ? -2.773 9.273 4.93 1 96.94 224 LEU B C 1
ATOM 4465 O O . LEU B 1 224 ? -2.232 10.289 5.383 1 96.94 224 LEU B O 1
ATOM 4469 N N . GLN B 1 225 ? -3.031 8.242 5.633 1 97.75 225 GLN B N 1
ATOM 4470 C CA . GLN B 1 225 ? -2.512 8.016 6.977 1 97.75 225 GLN B CA 1
ATOM 4471 C C . GLN B 1 225 ? -1.772 6.688 7.062 1 97.75 225 GLN B C 1
ATOM 4473 O O . GLN B 1 225 ? -2.074 5.754 6.312 1 97.75 225 GLN B O 1
ATOM 4478 N N . TYR B 1 226 ? -0.783 6.711 7.945 1 98.06 226 TYR B N 1
ATOM 4479 C CA . TYR B 1 226 ? 0.017 5.504 8.094 1 98.06 226 TYR B CA 1
ATOM 4480 C C . TYR B 1 226 ? 0.425 5.293 9.547 1 98.06 226 TYR B C 1
ATOM 4482 O O . TYR B 1 226 ? 1.072 6.156 10.148 1 98.06 226 TYR B O 1
ATOM 4490 N N . HIS B 1 227 ? 0.003 4.141 10.086 1 98.19 227 HIS B N 1
ATOM 4491 C CA . HIS B 1 227 ? 0.323 3.762 11.461 1 98.19 227 HIS B CA 1
ATOM 4492 C C . HIS B 1 227 ? 1.319 2.609 11.5 1 98.19 227 HIS B C 1
ATOM 4494 O O . HIS B 1 227 ? 1.135 1.602 10.812 1 98.19 227 HIS B O 1
ATOM 4500 N N . THR B 1 228 ? 2.35 2.746 12.289 1 95.44 228 THR B N 1
ATOM 4501 C CA . THR B 1 228 ? 3.439 1.781 12.195 1 95.44 228 THR B CA 1
ATOM 4502 C C . THR B 1 228 ? 3.562 0.977 13.484 1 95.44 228 THR B C 1
ATOM 4504 O O . THR B 1 228 ? 4.355 0.036 13.562 1 95.44 228 THR B O 1
ATOM 4507 N N . GLU B 1 229 ? 2.76 1.322 14.484 1 95.44 229 GLU B N 1
ATOM 4508 C CA . GLU B 1 229 ? 2.846 0.627 15.766 1 95.44 229 GLU B CA 1
ATOM 4509 C C . GLU B 1 229 ? 2.09 -0.699 15.727 1 95.44 229 GLU B C 1
ATOM 4511 O O . GLU B 1 229 ? 1.216 -0.896 14.883 1 95.44 229 GLU B O 1
ATOM 4516 N N . TYR B 1 230 ? 2.424 -1.569 16.656 1 95.19 230 TYR B N 1
ATOM 4517 C CA . TYR B 1 230 ? 1.771 -2.867 16.781 1 95.19 230 TYR B CA 1
ATOM 4518 C C . TYR B 1 230 ? 0.29 -2.703 17.094 1 95.19 230 TYR B C 1
ATOM 4520 O O . TYR B 1 230 ? -0.53 -3.545 16.719 1 95.19 230 TYR B O 1
ATOM 4528 N N . SER B 1 231 ? 0.066 -1.768 17.875 1 98 231 SER B N 1
ATOM 4529 C CA . SER B 1 231 ? -1.305 -1.41 18.219 1 98 231 SER B CA 1
ATOM 4530 C C . SER B 1 231 ? -1.493 0.103 18.25 1 98 231 SER B C 1
ATOM 4532 O O . SER B 1 231 ? -0.521 0.853 18.359 1 98 231 SER B O 1
ATOM 4534 N N . GLY B 1 232 ? -2.701 0.5 18.047 1 98.06 232 GLY B N 1
ATOM 4535 C CA . GLY B 1 232 ? -3.012 1.921 18.016 1 98.06 232 GLY B CA 1
ATOM 4536 C C . GLY B 1 232 ? -4.469 2.209 17.719 1 98.06 232 GLY B C 1
ATOM 4537 O O . GLY B 1 232 ? -5.301 1.298 17.719 1 98.06 232 GLY B O 1
ATOM 4538 N N . THR B 1 233 ? -4.762 3.479 17.609 1 98.31 233 THR B N 1
ATOM 4539 C CA . THR B 1 233 ? -6.121 3.916 17.312 1 98.31 233 THR B CA 1
ATOM 4540 C C . THR B 1 233 ? -6.156 4.715 16 1 98.31 233 THR B C 1
ATOM 4542 O O . THR B 1 233 ? -5.34 5.621 15.805 1 98.31 233 THR B O 1
ATOM 4545 N N . ILE B 1 234 ? -7.059 4.344 15.117 1 98.19 234 ILE B N 1
ATOM 4546 C CA . ILE B 1 234 ? -7.297 5.078 13.875 1 98.19 234 ILE B CA 1
ATOM 4547 C C . ILE B 1 234 ? -8.617 5.836 13.977 1 98.19 234 ILE B C 1
ATOM 4549 O O . ILE B 1 234 ? -9.625 5.285 14.422 1 98.19 234 ILE B O 1
ATOM 4553 N N . ARG B 1 235 ? -8.578 7.059 13.586 1 98.19 235 ARG B N 1
ATOM 4554 C CA . ARG B 1 235 ? -9.781 7.891 13.609 1 98.19 235 ARG B CA 1
ATOM 4555 C C . ARG B 1 235 ? -9.992 8.57 12.258 1 98.19 235 ARG B C 1
ATOM 4557 O O . ARG B 1 235 ? -9.031 8.93 11.578 1 98.19 235 ARG B O 1
ATOM 4564 N N . SER B 1 236 ? -11.258 8.703 11.945 1 97.88 236 SER B N 1
ATOM 4565 C CA . SER B 1 236 ? -11.539 9.547 10.789 1 97.88 236 SER B CA 1
ATOM 4566 C C . SER B 1 236 ? -11.227 11.016 11.086 1 97.88 236 SER B C 1
ATOM 4568 O O . SER B 1 236 ? -11.203 11.422 12.25 1 97.88 236 SER B O 1
ATOM 4570 N N . TYR B 1 237 ? -10.914 11.75 10.07 1 98.12 237 TYR B N 1
ATOM 4571 C CA . TYR B 1 237 ? -10.672 13.172 10.281 1 98.12 237 TYR B CA 1
ATOM 4572 C C . TYR B 1 237 ? -11.898 13.852 10.883 1 98.12 237 TYR B C 1
ATOM 4574 O O . TYR B 1 237 ? -13.031 13.547 10.508 1 98.12 237 TYR B O 1
ATOM 4582 N N . ASN B 1 238 ? -11.664 14.719 11.828 1 97.69 238 ASN B N 1
ATOM 4583 C CA . ASN B 1 238 ? -12.633 15.539 12.555 1 97.69 238 ASN B CA 1
ATOM 4584 C C . ASN B 1 238 ? -13.484 14.695 13.5 1 97.69 238 ASN B C 1
ATOM 4586 O O . ASN B 1 238 ? -14.531 15.141 13.961 1 97.69 238 ASN B O 1
ATOM 4590 N N . TYR B 1 239 ? -13.156 13.469 13.656 1 96.75 239 TYR B N 1
ATOM 4591 C CA . TYR B 1 239 ? -13.812 12.711 14.711 1 96.75 239 TYR B CA 1
ATOM 4592 C C . TYR B 1 239 ? -13.656 13.398 16.062 1 96.75 239 TYR B C 1
ATOM 4594 O O . TYR B 1 239 ? -12.57 13.867 16.391 1 96.75 239 TYR B O 1
ATOM 4602 N N . GLN B 1 240 ? -14.711 13.398 16.812 1 92.56 240 GLN B N 1
ATOM 4603 C CA . GLN B 1 240 ? -14.711 13.891 18.188 1 92.56 240 GLN B CA 1
ATOM 4604 C C . GLN B 1 240 ? -15.531 12.984 19.094 1 92.56 240 GLN B C 1
ATOM 4606 O O . GLN B 1 240 ? -16.531 12.406 18.672 1 92.56 240 GLN B O 1
ATOM 4611 N N . ASN B 1 241 ? -15.117 12.945 20.344 1 89.31 241 ASN B N 1
ATOM 4612 C CA . ASN B 1 241 ? -15.836 12.117 21.312 1 89.31 241 ASN B CA 1
ATOM 4613 C C . ASN B 1 241 ? -17.047 12.852 21.891 1 89.31 241 ASN B C 1
ATOM 4615 O O . ASN B 1 241 ? -17.719 12.336 22.797 1 89.31 241 ASN B O 1
ATOM 4619 N N . THR B 1 242 ? -17.391 13.859 21.359 1 87.12 242 THR B N 1
ATOM 4620 C CA . THR B 1 242 ? -18.578 14.602 21.797 1 87.12 242 THR B CA 1
ATOM 4621 C C . THR B 1 242 ? -19.719 14.438 20.781 1 87.12 242 THR B C 1
ATOM 4623 O O . THR B 1 242 ? -19.469 14.234 19.594 1 87.12 242 THR B O 1
ATOM 4626 N N . SER B 1 243 ? -20.844 14.594 21.312 1 82.44 243 SER B N 1
ATOM 4627 C CA . SER B 1 243 ? -22.016 14.477 20.453 1 82.44 243 SER B CA 1
ATOM 4628 C C . SER B 1 243 ? -22.062 15.602 19.422 1 82.44 243 SER B C 1
ATOM 4630 O O . SER B 1 243 ? -21.516 16.688 19.672 1 82.44 243 SER B O 1
ATOM 4632 N N . GLY B 1 244 ? -22.625 15.242 18.25 1 82.88 244 GLY B N 1
ATOM 4633 C CA . GLY B 1 244 ? -22.75 16.203 17.172 1 82.88 244 GLY B CA 1
ATOM 4634 C C . GLY B 1 244 ? -22.328 15.664 15.828 1 82.88 244 GLY B C 1
ATOM 4635 O O . GLY B 1 244 ? -21.891 14.516 15.727 1 82.88 244 GLY B O 1
ATOM 4636 N N . LEU B 1 245 ? -22.594 16.5 14.867 1 86.06 245 LEU B N 1
ATOM 4637 C CA . LEU B 1 245 ? -22.203 16.141 13.508 1 86.06 245 LEU B CA 1
ATOM 4638 C C . LEU B 1 245 ? -20.719 16.422 13.281 1 86.06 245 LEU B C 1
ATOM 4640 O O . LEU B 1 245 ? -20.312 17.594 13.195 1 86.06 245 LEU B O 1
ATOM 4644 N N . HIS B 1 246 ? -19.969 15.297 13.188 1 90.69 246 HIS B N 1
ATOM 4645 C CA . HIS B 1 246 ? -18.531 15.453 13.008 1 90.69 246 HIS B CA 1
ATOM 4646 C C . HIS B 1 246 ? -18.062 14.758 11.742 1 90.69 246 HIS B C 1
ATOM 4648 O O . HIS B 1 246 ? -17.016 15.109 11.188 1 90.69 246 HIS B O 1
ATOM 4654 N N . GLN B 1 247 ? -18.797 13.82 11.273 1 93.12 247 GLN B N 1
ATOM 4655 C CA . GLN B 1 247 ? -18.406 13.078 10.078 1 93.12 247 GLN B CA 1
ATOM 4656 C C . GLN B 1 247 ? -18.312 14.008 8.867 1 93.12 247 GLN B C 1
ATOM 4658 O O . GLN B 1 247 ? -19.188 14.844 8.648 1 93.12 247 GLN B O 1
ATOM 4663 N N . LEU B 1 248 ? -17.266 13.828 8.156 1 93.5 248 LEU B N 1
ATOM 4664 C CA . LEU B 1 248 ? -17.094 14.625 6.941 1 93.5 248 LEU B CA 1
ATOM 4665 C C . LEU B 1 248 ? -17.641 13.875 5.727 1 93.5 248 LEU B C 1
ATOM 4667 O O . LEU B 1 248 ? -17.438 12.664 5.594 1 93.5 248 LEU B O 1
ATOM 4671 N N . GLY B 1 249 ? -18.344 14.656 4.887 1 89.69 249 GLY B N 1
ATOM 4672 C CA . GLY B 1 249 ? -18.828 14.094 3.635 1 89.69 249 GLY B CA 1
ATOM 4673 C C . GLY B 1 249 ? -17.828 14.211 2.504 1 89.69 249 GLY B C 1
ATOM 4674 O O . GLY B 1 249 ? -16.875 14.992 2.582 1 89.69 249 GLY B O 1
ATOM 4675 N N . GLY B 1 250 ? -17.984 13.367 1.479 1 89.06 250 GLY B N 1
ATOM 4676 C CA . GLY B 1 250 ? -17.156 13.422 0.285 1 89.06 250 GLY B CA 1
ATOM 4677 C C . GLY B 1 250 ? -15.727 12.945 0.522 1 89.06 250 GLY B C 1
ATOM 4678 O O . GLY B 1 250 ? -14.781 13.477 -0.069 1 89.06 250 GLY B O 1
ATOM 4679 N N . GLN B 1 251 ? -15.586 12.086 1.444 1 92.69 251 GLN B N 1
ATOM 4680 C CA . GLN B 1 251 ? -14.258 11.578 1.77 1 92.69 251 GLN B CA 1
ATOM 4681 C C . GLN B 1 251 ? -13.969 10.281 1.014 1 92.69 251 GLN B C 1
ATOM 4683 O O . GLN B 1 251 ? -14.852 9.438 0.859 1 92.69 251 GLN B O 1
ATOM 4688 N N . GLN B 1 252 ? -12.805 10.195 0.465 1 93 252 GLN B N 1
ATOM 4689 C CA . GLN B 1 252 ? -12.273 8.969 -0.129 1 93 252 GLN B CA 1
ATOM 4690 C C . GLN B 1 252 ? -10.773 8.844 0.111 1 93 252 GLN B C 1
ATOM 4692 O O . GLN B 1 252 ? -9.969 9.406 -0.638 1 93 252 GLN B O 1
ATOM 4697 N N . TYR B 1 253 ? -10.461 8.07 1.109 1 94.81 253 TYR B N 1
ATOM 4698 C CA . TYR B 1 253 ? -9.039 7.906 1.372 1 94.81 253 TYR B CA 1
ATOM 4699 C C . TYR B 1 253 ? -8.773 6.605 2.117 1 94.81 253 TYR B C 1
ATOM 4701 O O . TYR B 1 253 ? -9.695 5.969 2.625 1 94.81 253 TYR B O 1
ATOM 4709 N N . THR B 1 254 ? -7.496 6.238 2.143 1 96.94 254 THR B N 1
ATOM 4710 C CA . THR B 1 254 ? -7.066 4.984 2.744 1 96.94 254 THR B CA 1
ATOM 4711 C C . THR B 1 254 ? -6.086 5.238 3.887 1 96.94 254 THR B C 1
ATOM 4713 O O . THR B 1 254 ? -5.156 6.035 3.75 1 96.94 254 THR B O 1
ATOM 4716 N N . THR B 1 255 ? -6.398 4.641 5.016 1 98.31 255 THR B N 1
ATOM 4717 C CA . THR B 1 255 ? -5.457 4.543 6.129 1 98.31 255 THR B CA 1
ATOM 4718 C C . THR B 1 255 ? -4.746 3.193 6.113 1 98.31 255 THR B C 1
ATOM 4720 O O . THR B 1 255 ? -5.395 2.145 6.094 1 98.31 255 THR B O 1
ATOM 4723 N N . CYS B 1 256 ? -3.426 3.291 6.141 1 98.25 256 CYS B N 1
ATOM 4724 C CA . CYS B 1 256 ? -2.641 2.062 6.094 1 98.25 256 CYS B CA 1
ATOM 4725 C C . CYS B 1 256 ? -1.993 1.778 7.441 1 98.25 256 CYS B C 1
ATOM 4727 O O . CYS B 1 256 ? -1.684 2.705 8.195 1 98.25 256 CYS B O 1
ATOM 4729 N N . ILE B 1 257 ? -1.811 0.503 7.699 1 98.06 257 ILE B N 1
ATOM 4730 C CA . ILE B 1 257 ? -1.12 0.043 8.898 1 98.06 257 ILE B CA 1
ATOM 4731 C C . ILE B 1 257 ? 0.041 -0.869 8.508 1 98.06 257 ILE B C 1
ATOM 4733 O O . ILE B 1 257 ? -0.148 -1.849 7.785 1 98.06 257 ILE B O 1
ATOM 4737 N N . ARG B 1 258 ? 1.159 -0.523 9.008 1 95.19 258 ARG B N 1
ATOM 4738 C CA . ARG B 1 258 ? 2.344 -1.323 8.711 1 95.19 258 ARG B CA 1
ATOM 4739 C C . ARG B 1 258 ? 2.25 -2.699 9.359 1 95.19 258 ARG B C 1
ATOM 4741 O O . ARG B 1 258 ? 2.004 -2.809 10.562 1 95.19 258 ARG B O 1
ATOM 4748 N N . THR B 1 259 ? 2.463 -3.684 8.555 1 92.25 259 THR B N 1
ATOM 4749 C CA . THR B 1 259 ? 2.557 -5.023 9.125 1 92.25 259 THR B CA 1
ATOM 4750 C C . THR B 1 259 ? 3.9 -5.223 9.82 1 92.25 259 THR B C 1
ATOM 4752 O O . THR B 1 259 ? 4.953 -5.18 9.18 1 92.25 259 THR B O 1
ATOM 4755 N N . ARG B 1 260 ? 3.848 -5.504 11.016 1 89.19 260 ARG B N 1
ATOM 4756 C CA . ARG B 1 260 ? 5.082 -5.742 11.758 1 89.19 260 ARG B CA 1
ATOM 4757 C C . ARG B 1 260 ? 5.621 -7.145 11.492 1 89.19 260 ARG B C 1
ATOM 4759 O O . ARG B 1 260 ? 4.848 -8.078 11.25 1 89.19 260 ARG B O 1
ATOM 4766 N N . GLU B 1 261 ? 6.961 -7.176 11.586 1 83.81 261 GLU B N 1
ATOM 4767 C CA . GLU B 1 261 ? 7.586 -8.484 11.414 1 83.81 261 GLU B CA 1
ATOM 4768 C C . GLU B 1 261 ? 7.059 -9.484 12.438 1 83.81 261 GLU B C 1
ATOM 4770 O O . GLU B 1 261 ? 6.941 -9.172 13.625 1 83.81 261 GLU B O 1
ATOM 4775 N N . GLY B 1 262 ? 6.75 -10.656 11.914 1 84.12 262 GLY B N 1
ATOM 4776 C CA . GLY B 1 262 ? 6.277 -11.711 12.805 1 84.12 262 GLY B CA 1
ATOM 4777 C C . GLY B 1 262 ? 4.781 -11.656 13.047 1 84.12 262 GLY B C 1
ATOM 4778 O O . GLY B 1 262 ? 4.234 -12.5 13.766 1 84.12 262 GLY B O 1
ATOM 4779 N N . PHE B 1 263 ? 4.148 -10.719 12.547 1 90.19 263 PHE B N 1
ATOM 4780 C CA . PHE B 1 263 ? 2.705 -10.594 12.719 1 90.19 263 PHE B CA 1
ATOM 4781 C C . PHE B 1 263 ? 1.981 -10.891 11.406 1 90.19 263 PHE B C 1
ATOM 4783 O O . PHE B 1 263 ? 2.453 -10.516 10.336 1 90.19 263 PHE B O 1
ATOM 4790 N N . CYS B 1 264 ? 0.726 -11.547 11.484 1 90.44 264 CYS B N 1
ATOM 4791 C CA . CYS B 1 264 ? 0.084 -12 10.258 1 90.44 264 CYS B CA 1
ATOM 4792 C C . CYS B 1 264 ? -1.376 -11.57 10.211 1 90.44 264 CYS B C 1
ATOM 4794 O O . CYS B 1 264 ? -2.008 -11.617 9.148 1 90.44 264 CYS B O 1
ATOM 4796 N N . GLY B 1 265 ? -1.886 -11.227 11.312 1 94.38 265 GLY B N 1
ATOM 4797 C CA . GLY B 1 265 ? -3.271 -10.789 11.367 1 94.38 265 GLY B CA 1
ATOM 4798 C C . GLY B 1 265 ? -3.451 -9.484 12.125 1 94.38 265 GLY B C 1
ATOM 4799 O O . GLY B 1 265 ? -2.498 -8.953 12.695 1 94.38 265 GLY B O 1
ATOM 4800 N N . ILE B 1 266 ? -4.676 -8.984 12.125 1 97.56 266 ILE B N 1
ATOM 4801 C CA . ILE B 1 266 ? -4.992 -7.734 12.812 1 97.56 266 ILE B CA 1
ATOM 4802 C C . ILE B 1 266 ? -6.43 -7.77 13.32 1 97.56 266 ILE B C 1
ATOM 4804 O O . ILE B 1 266 ? -7.316 -8.305 12.648 1 97.56 266 ILE B O 1
ATOM 4808 N N . LYS B 1 267 ? -6.578 -7.293 14.477 1 98.38 267 LYS B N 1
ATOM 4809 C CA . LYS B 1 267 ? -7.887 -7.176 15.109 1 98.38 267 LYS B CA 1
ATOM 4810 C C . LYS B 1 267 ? -8.32 -5.719 15.219 1 98.38 267 LYS B C 1
ATOM 4812 O O . LYS B 1 267 ? -7.523 -4.852 15.578 1 98.38 267 LYS B O 1
ATOM 4817 N N . TYR B 1 268 ? -9.57 -5.43 14.836 1 98.25 268 TYR B N 1
ATOM 4818 C CA . TYR B 1 268 ? -10.172 -4.109 15 1 98.25 268 TYR B CA 1
ATOM 4819 C C . TYR B 1 268 ? -11.297 -4.145 16.016 1 98.25 268 TYR B C 1
ATOM 4821 O O . TYR B 1 268 ? -12.148 -5.035 15.984 1 98.25 268 TYR B O 1
ATOM 4829 N N . MET B 1 269 ? -11.297 -3.209 16.859 1 97.81 269 MET B N 1
ATOM 4830 C CA . MET B 1 269 ? -12.367 -2.986 17.812 1 97.81 269 MET B CA 1
ATOM 4831 C C . MET B 1 269 ? -12.812 -1.525 17.812 1 97.81 269 MET B C 1
ATOM 4833 O O . MET B 1 269 ? -11.977 -0.622 17.719 1 97.81 269 MET B O 1
ATOM 4837 N N . SER B 1 270 ? -14.109 -1.373 17.953 1 94.81 270 SER B N 1
ATOM 4838 C CA . SER B 1 270 ? -14.609 -0.003 17.891 1 94.81 270 SER B CA 1
ATOM 4839 C C . SER B 1 270 ? -14.609 0.646 19.281 1 94.81 270 SER B C 1
ATOM 4841 O O . SER B 1 270 ? -15.086 0.055 20.25 1 94.81 270 SER B O 1
ATOM 4843 N N . GLU B 1 271 ? -13.992 1.779 19.312 1 93.44 271 GLU B N 1
ATOM 4844 C CA . GLU B 1 271 ? -14.266 2.68 20.422 1 93.44 271 GLU B CA 1
ATOM 4845 C C . GLU B 1 271 ? -15.531 3.5 20.172 1 93.44 271 GLU B C 1
ATOM 4847 O O . GLU B 1 271 ? -16.297 3.775 21.109 1 93.44 271 GLU B O 1
ATOM 4852 N N . HIS B 1 272 ? -15.688 3.848 18.938 1 93.12 272 HIS B N 1
ATOM 4853 C CA . HIS B 1 272 ? -16.906 4.488 18.453 1 93.12 272 HIS B CA 1
ATOM 4854 C C . HIS B 1 272 ? -17.047 4.301 16.938 1 93.12 272 HIS B C 1
ATOM 4856 O O . HIS B 1 272 ? -16.047 4.289 16.219 1 93.12 272 HIS B O 1
ATOM 4862 N N . PHE B 1 273 ? -18.312 4.199 16.578 1 94.38 273 PHE B N 1
ATOM 4863 C CA . PHE B 1 273 ? -18.578 4.035 15.148 1 94.38 273 PHE B CA 1
ATOM 4864 C C . PHE B 1 273 ? -19.969 4.523 14.789 1 94.38 273 PHE B C 1
ATOM 4866 O O . PHE B 1 273 ? -20.969 3.98 15.273 1 94.38 273 PHE B O 1
ATOM 4873 N N . SER B 1 274 ? -19.984 5.555 13.961 1 92.5 274 SER B N 1
ATOM 4874 C CA . SER B 1 274 ? -21.25 6.039 13.414 1 92.5 274 SER B CA 1
ATOM 4875 C C . SER B 1 274 ? -21.047 6.695 12.055 1 92.5 274 SER B C 1
ATOM 4877 O O . SER B 1 274 ? -20.453 7.773 11.961 1 92.5 274 SER B O 1
ATOM 4879 N N . LEU B 1 275 ? -21.547 6.035 11.031 1 90.88 275 LEU B N 1
ATOM 4880 C CA . LEU B 1 275 ? -21.375 6.559 9.68 1 90.88 275 LEU B CA 1
ATOM 4881 C C . LEU B 1 275 ? -22.734 6.781 9.016 1 90.88 275 LEU B C 1
ATOM 4883 O O . LEU B 1 275 ? -22.875 7.648 8.148 1 90.88 275 LEU B O 1
ATOM 4887 N N . THR B 1 276 ? -23.531 5.871 9.242 1 83.25 276 THR B N 1
ATOM 4888 C CA . THR B 1 276 ? -24.891 6.012 8.719 1 83.25 276 THR B CA 1
ATOM 4889 C C . THR B 1 276 ? -25.922 5.82 9.828 1 83.25 276 THR B C 1
ATOM 4891 O O . THR B 1 276 ? -25.594 5.32 10.906 1 83.25 276 THR B O 1
ATOM 4894 N N . LYS B 1 277 ? -27.047 6.246 9.523 1 69.69 277 LYS B N 1
ATOM 4895 C CA . LYS B 1 277 ? -28.156 6.172 10.461 1 69.69 277 LYS B CA 1
ATOM 4896 C C . LYS B 1 277 ? -27.922 7.055 11.688 1 69.69 277 LYS B C 1
ATOM 4898 O O . LYS B 1 277 ? -26.922 7.766 11.75 1 69.69 277 LYS B O 1
ATOM 4903 N N . GLU B 1 278 ? -28.703 7.125 12.617 1 59.69 278 GLU B N 1
ATOM 4904 C CA . GLU B 1 278 ? -28.625 8.078 13.719 1 59.69 278 GLU B CA 1
ATOM 4905 C C . GLU B 1 278 ? -27.406 7.785 14.594 1 59.69 278 GLU B C 1
ATOM 4907 O O . GLU B 1 278 ? -27.25 6.676 15.109 1 59.69 278 GLU B O 1
ATOM 4912 N N . GLY B 1 279 ? -26.297 8.641 14.508 1 55.78 279 GLY B N 1
ATOM 4913 C CA . GLY B 1 279 ? -25.031 8.578 15.203 1 55.78 279 GLY B CA 1
ATOM 4914 C C . GLY B 1 279 ? -25.172 8.141 16.656 1 55.78 279 GLY B C 1
ATOM 4915 O O . GLY B 1 279 ? -24.312 7.422 17.172 1 55.78 279 GLY B O 1
ATOM 4916 N N . ASP B 1 280 ? -26.062 8.711 17.359 1 56.78 280 ASP B N 1
ATOM 4917 C CA . ASP B 1 280 ? -26.25 8.414 18.781 1 56.78 280 ASP B CA 1
ATOM 4918 C C . ASP B 1 280 ? -27.219 7.25 18.969 1 56.78 280 ASP B C 1
ATOM 4920 O O . ASP B 1 280 ? -27.656 6.977 20.094 1 56.78 280 ASP B O 1
ATOM 4924 N N . ALA B 1 281 ? -27.609 6.766 17.672 1 57.97 281 ALA B N 1
ATOM 4925 C CA . ALA B 1 281 ? -28.562 5.664 17.812 1 57.97 281 ALA B CA 1
ATOM 4926 C C . ALA B 1 281 ? -27.891 4.422 18.391 1 57.97 281 ALA B C 1
ATOM 4928 O O . ALA B 1 281 ? -26.656 4.34 18.422 1 57.97 281 ALA B O 1
ATOM 4929 N N . GLN B 1 282 ? -28.734 3.449 18.875 1 63 282 GLN B N 1
ATOM 4930 C CA . GLN B 1 282 ? -28.391 2.16 19.453 1 63 282 GLN B CA 1
ATOM 4931 C C . GLN B 1 282 ? -27.438 1.383 18.562 1 63 282 GLN B C 1
ATOM 4933 O O . GLN B 1 282 ? -27.531 1.446 17.328 1 63 282 GLN B O 1
ATOM 4938 N N . ASN B 1 283 ? -26.156 1.138 19.062 1 68.94 283 ASN B N 1
ATOM 4939 C CA . ASN B 1 283 ? -25.156 0.23 18.516 1 68.94 283 ASN B CA 1
ATOM 4940 C C . ASN B 1 283 ? -25.766 -0.745 17.516 1 68.94 283 ASN B C 1
ATOM 4942 O O . ASN B 1 283 ? -26.188 -1.839 17.891 1 68.94 283 ASN B O 1
ATOM 4946 N N . SER B 1 284 ? -25.984 -0.282 16.234 1 85.81 284 SER B N 1
ATOM 4947 C CA . SER B 1 284 ? -26.531 -1.087 15.156 1 85.81 284 SER B CA 1
ATOM 4948 C C . SER B 1 284 ? -25.516 -1.304 14.039 1 85.81 284 SER B C 1
ATOM 4950 O O . SER B 1 284 ? -25.531 -0.602 13.031 1 85.81 284 SER B O 1
ATOM 4952 N N . PRO B 1 285 ? -24.719 -2.258 14.203 1 91.44 285 PRO B N 1
ATOM 4953 C CA . PRO B 1 285 ? -23.719 -2.553 13.164 1 91.44 285 PRO B CA 1
ATOM 4954 C C . PRO B 1 285 ? -24.344 -3.125 11.891 1 91.44 285 PRO B C 1
ATOM 4956 O O . PRO B 1 285 ? -25.266 -3.945 11.969 1 91.44 285 PRO B O 1
ATOM 4959 N N . THR B 1 286 ? -24 -2.564 10.781 1 92.12 286 THR B N 1
ATOM 4960 C CA . THR B 1 286 ? -24.391 -3.064 9.469 1 92.12 286 THR B CA 1
ATOM 4961 C C . THR B 1 286 ? -23.172 -3.332 8.602 1 92.12 286 THR B C 1
ATOM 4963 O O . THR B 1 286 ? -22.156 -2.631 8.711 1 92.12 286 THR B O 1
ATOM 4966 N N . SER B 1 287 ? -23.297 -4.402 7.75 1 93.44 287 SER B N 1
ATOM 4967 C CA . SER B 1 287 ? -22.172 -4.738 6.887 1 93.44 287 SER B CA 1
ATOM 4968 C C . SER B 1 287 ? -22.641 -5.281 5.543 1 93.44 287 SER B C 1
ATOM 4970 O O . SER B 1 287 ? -23.797 -5.66 5.398 1 93.44 287 SER B O 1
ATOM 4972 N N . GLY B 1 288 ? -21.672 -5.156 4.59 1 93.31 288 GLY B N 1
ATOM 4973 C CA . GLY B 1 288 ? -21.938 -5.75 3.289 1 93.31 288 GLY B CA 1
ATOM 4974 C C . GLY B 1 288 ? -22.141 -4.723 2.193 1 93.31 288 GLY B C 1
ATOM 4975 O O . GLY B 1 288 ? -22.594 -3.605 2.459 1 93.31 288 GLY B O 1
ATOM 4976 N N . ASP B 1 289 ? -21.953 -5.148 1.001 1 91.69 289 ASP B N 1
ATOM 4977 C CA . ASP B 1 289 ? -22.016 -4.27 -0.163 1 91.69 289 ASP B CA 1
ATOM 4978 C C . ASP B 1 289 ? -23.438 -3.758 -0.4 1 91.69 289 ASP B C 1
ATOM 4980 O O . ASP B 1 289 ? -23.625 -2.631 -0.86 1 91.69 289 ASP B O 1
ATOM 4984 N N . GLN B 1 290 ? -24.375 -4.594 -0.094 1 87.62 290 GLN B N 1
ATOM 4985 C CA . GLN B 1 290 ? -25.766 -4.234 -0.371 1 87.62 290 GLN B CA 1
ATOM 4986 C C . GLN B 1 290 ? -26.266 -3.191 0.621 1 87.62 290 GLN B C 1
ATOM 4988 O O . GLN B 1 290 ? -26.984 -2.264 0.241 1 87.62 290 GLN B O 1
ATOM 4993 N N . ASP B 1 291 ? -25.844 -3.354 1.79 1 89.62 291 ASP B N 1
ATOM 4994 C CA . ASP B 1 291 ? -26.391 -2.51 2.846 1 89.62 291 ASP B CA 1
ATOM 4995 C C . ASP B 1 291 ? -25.547 -1.263 3.057 1 89.62 291 ASP B C 1
ATOM 4997 O O . ASP B 1 291 ? -26.016 -0.267 3.609 1 89.62 291 ASP B O 1
ATOM 5001 N N . CYS B 1 292 ? -24.281 -1.349 2.709 1 91.25 292 CYS B N 1
ATOM 5002 C CA . CYS B 1 292 ? -23.359 -0.234 2.893 1 91.25 292 CYS B CA 1
ATOM 5003 C C . CYS B 1 292 ? -22.906 0.325 1.551 1 91.25 292 CYS B C 1
ATOM 5005 O O . CYS B 1 292 ? -21.797 0.041 1.099 1 91.25 292 CYS B O 1
ATOM 5007 N N . ASP B 1 293 ? -23.719 1.273 0.985 1 88.56 293 ASP B N 1
ATOM 5008 C CA . ASP B 1 293 ? -23.422 1.767 -0.357 1 88.56 293 ASP B CA 1
ATOM 5009 C C . ASP B 1 293 ? -23.297 3.289 -0.37 1 88.56 293 ASP B C 1
ATOM 5011 O O . ASP B 1 293 ? -23.203 3.9 -1.436 1 88.56 293 ASP B O 1
ATOM 5015 N N . GLU B 1 294 ? -23.344 3.908 0.74 1 87.69 294 GLU B N 1
ATOM 5016 C CA . GLU B 1 294 ? -23.188 5.355 0.819 1 87.69 294 GLU B CA 1
ATOM 5017 C C . GLU B 1 294 ? -21.953 5.734 1.633 1 87.69 294 GLU B C 1
ATOM 5019 O O . GLU B 1 294 ? -20.875 5.98 1.071 1 87.69 294 GLU B O 1
ATOM 5024 N N . ASP B 1 295 ? -22.109 5.719 2.957 1 91 295 ASP B N 1
ATOM 5025 C CA . ASP B 1 295 ? -20.969 5.953 3.85 1 91 295 ASP B CA 1
ATOM 5026 C C . ASP B 1 295 ? -20.516 4.656 4.516 1 91 295 ASP B C 1
ATOM 5028 O O . ASP B 1 295 ? -21.297 4.016 5.23 1 91 295 ASP B O 1
ATOM 5032 N N . PHE B 1 296 ? -19.25 4.305 4.238 1 94.56 296 PHE B N 1
ATOM 5033 C CA . PHE B 1 296 ? -18.797 3.037 4.797 1 94.56 296 PHE B CA 1
ATOM 5034 C C . PHE B 1 296 ? -17.281 3.008 4.926 1 94.56 296 PHE B C 1
ATOM 5036 O O . PHE B 1 296 ? -16.594 3.852 4.352 1 94.56 296 PHE B O 1
ATOM 5043 N N . VAL B 1 297 ? -16.875 2.088 5.766 1 96.69 297 VAL B N 1
ATOM 5044 C CA . VAL B 1 297 ? -15.469 1.688 5.816 1 96.69 297 VAL B CA 1
ATOM 5045 C C . VAL B 1 297 ? -15.297 0.322 5.156 1 96.69 297 VAL B C 1
ATOM 5047 O O . VAL B 1 297 ? -16.094 -0.586 5.379 1 96.69 297 VAL B O 1
ATOM 5050 N N . LEU B 1 298 ? -14.328 0.275 4.285 1 97.31 298 LEU B N 1
ATOM 5051 C CA . LEU B 1 298 ? -13.992 -0.999 3.658 1 97.31 298 LEU B CA 1
ATOM 5052 C C . LEU B 1 298 ? -12.727 -1.592 4.273 1 97.31 298 LEU B C 1
ATOM 5054 O O . LEU B 1 298 ? -11.68 -0.949 4.281 1 97.31 298 LEU B O 1
ATOM 5058 N N . ILE B 1 299 ? -12.812 -2.803 4.805 1 97.56 299 ILE B N 1
ATOM 5059 C CA . ILE B 1 299 ? -11.703 -3.592 5.32 1 97.56 299 ILE B CA 1
ATOM 5060 C C . ILE B 1 299 ? -11.719 -4.98 4.684 1 97.56 299 ILE B C 1
ATOM 5062 O O . ILE B 1 299 ? -12.578 -5.801 4.996 1 97.56 299 ILE B O 1
ATOM 5066 N N . PRO B 1 300 ? -10.758 -5.184 3.799 1 95.81 300 PRO B N 1
ATOM 5067 C CA . PRO B 1 300 ? -10.703 -6.543 3.256 1 95.81 300 PRO B CA 1
ATOM 5068 C C . PRO B 1 300 ? -10.578 -7.609 4.344 1 95.81 300 PRO B C 1
ATOM 5070 O O . PRO B 1 300 ? -9.719 -7.504 5.223 1 95.81 300 PRO B O 1
ATOM 5073 N N . THR B 1 301 ? -11.422 -8.609 4.23 1 93.75 301 THR B N 1
ATOM 5074 C CA . THR B 1 301 ? -11.484 -9.539 5.359 1 93.75 301 THR B CA 1
ATOM 5075 C C . THR B 1 301 ? -11.359 -10.977 4.883 1 93.75 301 THR B C 1
ATOM 5077 O O . THR B 1 301 ? -12.094 -11.414 3.996 1 93.75 301 THR B O 1
ATOM 5080 N N . VAL B 1 302 ? -10.438 -11.664 5.441 1 91.94 302 VAL B N 1
ATOM 5081 C CA . VAL B 1 302 ? -10.266 -13.094 5.242 1 91.94 302 VAL B CA 1
ATOM 5082 C C . VAL B 1 302 ? -9.758 -13.742 6.531 1 91.94 302 VAL B C 1
ATOM 5084 O O . VAL B 1 302 ? -9.031 -13.109 7.305 1 91.94 302 VAL B O 1
ATOM 5087 N N . ASP B 1 303 ? -10.148 -14.914 6.699 1 88.56 303 ASP B N 1
ATOM 5088 C CA . ASP B 1 303 ? -9.656 -15.641 7.867 1 88.56 303 ASP B CA 1
ATOM 5089 C C . ASP B 1 303 ? -8.242 -16.172 7.629 1 88.56 303 ASP B C 1
ATOM 5091 O O . ASP B 1 303 ? -7.703 -16.031 6.527 1 88.56 303 ASP B O 1
ATOM 5095 N N . LYS B 1 304 ? -7.711 -16.703 8.711 1 82.62 304 LYS B N 1
ATOM 5096 C CA . LYS B 1 304 ? -6.328 -17.172 8.68 1 82.62 304 LYS B CA 1
ATOM 5097 C C . LYS B 1 304 ? -6.145 -18.234 7.605 1 82.62 304 LYS B C 1
ATOM 5099 O O . LYS B 1 304 ? -5.102 -18.297 6.953 1 82.62 304 LYS B O 1
ATOM 5104 N N . ASN B 1 305 ? -7.172 -19.031 7.469 1 76.75 305 ASN B N 1
ATOM 5105 C CA . ASN B 1 305 ? -7.074 -20.141 6.531 1 76.75 305 ASN B CA 1
ATOM 5106 C C . ASN B 1 305 ? -7.582 -19.75 5.148 1 76.75 305 ASN B C 1
ATOM 5108 O O . ASN B 1 305 ? -7.762 -20.625 4.285 1 76.75 305 ASN B O 1
ATOM 5112 N N . GLY B 1 306 ? -7.938 -18.516 5.008 1 76.88 306 GLY B N 1
ATOM 5113 C CA . GLY B 1 306 ? -8.43 -18.062 3.717 1 76.88 306 GLY B CA 1
ATOM 5114 C C . GLY B 1 306 ? -9.945 -18.141 3.598 1 76.88 306 GLY B C 1
ATOM 5115 O O . GLY B 1 306 ? -10.508 -17.766 2.568 1 76.88 306 GLY B O 1
ATOM 5116 N N . ALA B 1 307 ? -10.492 -18.594 4.613 1 78.81 307 ALA B N 1
ATOM 5117 C CA . ALA B 1 307 ? -11.953 -18.641 4.609 1 78.81 307 ALA B CA 1
ATOM 5118 C C . ALA B 1 307 ? -12.539 -17.234 4.809 1 78.81 307 ALA B C 1
ATOM 5120 O O . ALA B 1 307 ? -11.922 -16.391 5.453 1 78.81 307 ALA B O 1
ATOM 5121 N N . VAL B 1 308 ? -13.664 -17.094 4.066 1 81.88 308 VAL B N 1
ATOM 5122 C CA . VAL B 1 308 ? -14.312 -15.797 4.156 1 81.88 308 VAL B CA 1
ATOM 5123 C C . VAL B 1 308 ? -15.656 -15.93 4.863 1 81.88 308 VAL B C 1
ATOM 5125 O O . VAL B 1 308 ? -16.578 -16.562 4.34 1 81.88 308 VAL B O 1
ATOM 5128 N N . THR B 1 309 ? -15.703 -15.352 6.059 1 78.75 309 THR B N 1
ATOM 5129 C CA . THR B 1 309 ? -16.953 -15.453 6.816 1 78.75 309 THR B CA 1
ATOM 5130 C C . THR B 1 309 ? -17.547 -14.07 7.047 1 78.75 309 THR B C 1
ATOM 5132 O O . THR B 1 309 ? -18.703 -13.953 7.461 1 78.75 309 THR B O 1
ATOM 5135 N N . LYS B 1 310 ? -16.828 -13.148 6.738 1 88.94 310 LYS B N 1
ATOM 5136 C CA . LYS B 1 310 ? -17.312 -11.797 7.012 1 88.94 310 LYS B CA 1
ATOM 5137 C C . LYS B 1 310 ? -17.328 -10.953 5.742 1 88.94 310 LYS B C 1
ATOM 5139 O O . LYS B 1 310 ? -16.812 -11.367 4.707 1 88.94 310 LYS B O 1
ATOM 5144 N N . LYS B 1 311 ? -18.047 -9.867 5.855 1 93.94 311 LYS B N 1
ATOM 5145 C CA . LYS B 1 311 ? -18.156 -8.922 4.75 1 93.94 311 LYS B CA 1
ATOM 5146 C C . LYS B 1 311 ? -17.062 -7.855 4.82 1 93.94 311 LYS B C 1
ATOM 5148 O O . LYS B 1 311 ? -16.312 -7.793 5.797 1 93.94 311 LYS B O 1
ATOM 5153 N N . ASP B 1 312 ? -17.031 -7.023 3.75 1 96.06 312 ASP B N 1
ATOM 5154 C CA . ASP B 1 312 ? -15.891 -6.129 3.689 1 96.06 312 ASP B CA 1
ATOM 5155 C C . ASP B 1 312 ? -16.297 -4.688 3.99 1 96.06 312 ASP B C 1
ATOM 5157 O O . ASP B 1 312 ? -15.484 -3.891 4.457 1 96.06 312 ASP B O 1
ATOM 5161 N N . ARG B 1 313 ? -17.578 -4.344 3.674 1 95.81 313 ARG B N 1
ATOM 5162 C CA . ARG B 1 313 ? -18.016 -2.986 3.965 1 95.81 313 ARG B CA 1
ATOM 5163 C C . ARG B 1 313 ? -18.75 -2.924 5.301 1 95.81 313 ARG B C 1
ATOM 5165 O O . ARG B 1 313 ? -19.578 -3.793 5.605 1 95.81 313 ARG B O 1
ATOM 5172 N N . TYR B 1 314 ? -18.453 -1.862 6.027 1 95.56 314 TYR B N 1
ATOM 5173 C CA . TYR B 1 314 ? -19.109 -1.649 7.316 1 95.56 314 TYR B CA 1
ATOM 5174 C C . TYR B 1 314 ? -19.703 -0.249 7.402 1 95.56 314 TYR B C 1
ATOM 5176 O O . TYR B 1 314 ? -19.047 0.731 7.023 1 95.56 314 TYR B O 1
ATOM 5184 N N . CYS B 1 315 ? -20.922 -0.202 7.875 1 93.38 315 CYS B N 1
ATOM 5185 C CA . CYS B 1 315 ? -21.625 1.063 8.055 1 93.38 315 CYS B CA 1
ATOM 5186 C C . CYS B 1 315 ? -22.594 0.99 9.227 1 93.38 315 CYS B C 1
ATOM 5188 O O . CYS B 1 315 ? -22.516 0.063 10.039 1 93.38 315 CYS B O 1
ATOM 5190 N N . GLY B 1 316 ? -23.344 2.02 9.445 1 91.94 316 GLY B N 1
ATOM 5191 C CA . GLY B 1 316 ? -24.281 2.055 10.555 1 91.94 316 GLY B CA 1
ATOM 5192 C C . GLY B 1 316 ? -23.734 2.77 11.773 1 91.94 316 GLY B C 1
ATOM 5193 O O . GLY B 1 316 ? -22.906 3.674 11.648 1 91.94 316 GLY B O 1
ATOM 5194 N N . SER B 1 317 ? -24.312 2.445 12.93 1 89.94 317 SER B N 1
ATOM 5195 C CA . SER B 1 317 ? -23.922 3.125 14.164 1 89.94 317 SER B CA 1
ATOM 5196 C C . SER B 1 317 ? -23.203 2.182 15.117 1 89.94 317 SER B C 1
ATOM 5198 O O . SER B 1 317 ? -23.25 2.363 16.328 1 89.94 317 SER B O 1
ATOM 5200 N N . GLY B 1 318 ? -22.609 1.205 14.516 1 91.12 318 GLY B N 1
ATOM 5201 C CA . GLY B 1 318 ? -21.844 0.241 15.289 1 91.12 318 GLY B CA 1
ATOM 5202 C C . GLY B 1 318 ? -20.859 -0.553 14.438 1 91.12 318 GLY B C 1
ATOM 5203 O O . GLY B 1 318 ? -20.984 -0.584 13.211 1 91.12 318 GLY B O 1
ATOM 5204 N N . PHE B 1 319 ? -19.984 -1.106 15.148 1 94.31 319 PHE B N 1
ATOM 5205 C CA . PHE B 1 319 ? -18.953 -1.912 14.523 1 94.31 319 PHE B CA 1
ATOM 5206 C C . PHE B 1 319 ? -18.547 -3.082 15.414 1 94.31 319 PHE B C 1
ATOM 5208 O O . PHE B 1 319 ? -18.125 -2.883 16.547 1 94.31 319 PHE B O 1
ATOM 5215 N N . ASN B 1 320 ? -18.734 -4.27 14.922 1 93.31 320 ASN B N 1
ATOM 5216 C CA . ASN B 1 320 ? -18.344 -5.457 15.672 1 93.31 320 ASN B CA 1
ATOM 5217 C C . ASN B 1 320 ? -16.859 -5.766 15.508 1 93.31 320 ASN B C 1
ATOM 5219 O O . ASN B 1 320 ? -16.266 -5.422 14.484 1 93.31 320 ASN B O 1
ATOM 5223 N N . GLU B 1 321 ? -16.406 -6.43 16.516 1 95.75 321 GLU B N 1
ATOM 5224 C CA . GLU B 1 321 ? -15.016 -6.871 16.453 1 95.75 321 GLU B CA 1
ATOM 5225 C C . GLU B 1 321 ? -14.742 -7.609 15.141 1 95.75 321 GLU B C 1
ATOM 5227 O O . GLU B 1 321 ? -15.539 -8.438 14.703 1 95.75 321 GLU B O 1
ATOM 5232 N N . LEU B 1 322 ? -13.602 -7.238 14.562 1 96.94 322 LEU B N 1
ATOM 5233 C CA . LEU B 1 322 ? -13.227 -7.824 13.281 1 96.94 322 LEU B CA 1
ATOM 5234 C C . LEU B 1 322 ? -11.781 -8.312 13.305 1 96.94 322 LEU B C 1
ATOM 5236 O O . LEU B 1 322 ? -10.883 -7.57 13.711 1 96.94 322 LEU B O 1
ATOM 5240 N N . ILE B 1 323 ? -11.578 -9.555 12.953 1 96.94 323 ILE B N 1
ATOM 5241 C CA . ILE B 1 323 ? -10.242 -10.117 12.766 1 96.94 323 ILE B CA 1
ATOM 5242 C C . ILE B 1 323 ? -10.039 -10.477 11.297 1 96.94 323 ILE B C 1
ATOM 5244 O O . ILE B 1 323 ? -10.906 -11.094 10.68 1 96.94 323 ILE B O 1
ATOM 5248 N N . THR B 1 324 ? -8.906 -10.031 10.727 1 96.56 324 THR B N 1
ATOM 5249 C CA . THR B 1 324 ? -8.633 -10.375 9.336 1 96.56 324 THR B CA 1
ATOM 5250 C C . THR B 1 324 ? -7.148 -10.648 9.125 1 96.56 324 THR B C 1
ATOM 5252 O O . THR B 1 324 ? -6.312 -10.18 9.898 1 96.56 324 THR B O 1
ATOM 5255 N N . TYR B 1 325 ? -6.867 -11.414 8.117 1 92.88 325 TYR B N 1
ATOM 5256 C CA . TYR B 1 325 ? -5.5 -11.758 7.742 1 92.88 325 TYR B CA 1
ATOM 5257 C C . TYR B 1 325 ? -5.195 -11.305 6.32 1 92.88 325 TYR B C 1
ATOM 5259 O O . TYR B 1 325 ? -4.188 -11.711 5.734 1 92.88 325 TYR B O 1
ATOM 5267 N N . SER B 1 326 ? -6.047 -10.484 5.793 1 93.69 326 SER B N 1
ATOM 5268 C CA . SER B 1 326 ? -5.848 -9.938 4.453 1 93.69 326 SER B CA 1
ATOM 5269 C C . SER B 1 326 ? -4.855 -8.781 4.473 1 93.69 326 SER B C 1
ATOM 5271 O O . SER B 1 326 ? -5.137 -7.723 5.039 1 93.69 326 SER B O 1
ATOM 5273 N N . LYS B 1 327 ? -3.719 -8.992 3.803 1 93.56 327 LYS B N 1
ATOM 5274 C CA . LYS B 1 327 ? -2.703 -7.949 3.715 1 93.56 327 LYS B CA 1
ATOM 5275 C C . LYS B 1 327 ? -2.625 -7.375 2.303 1 93.56 327 LYS B C 1
ATOM 5277 O O . LYS B 1 327 ? -2.902 -8.078 1.326 1 93.56 327 LYS B O 1
ATOM 5282 N N . PRO B 1 328 ? -2.16 -6.051 2.271 1 95.75 328 PRO B N 1
ATOM 5283 C CA . PRO B 1 328 ? -1.78 -5.102 3.32 1 95.75 328 PRO B CA 1
ATOM 5284 C C . PRO B 1 328 ? -2.961 -4.676 4.191 1 95.75 328 PRO B C 1
ATOM 5286 O O . PRO B 1 328 ? -4.105 -4.672 3.727 1 95.75 328 PRO B O 1
ATOM 5289 N N . PHE B 1 329 ? -2.627 -4.32 5.453 1 97.56 329 PHE B N 1
ATOM 5290 C CA . PHE B 1 329 ? -3.668 -3.854 6.359 1 97.56 329 PHE B CA 1
ATOM 5291 C C . PHE B 1 329 ? -4.086 -2.428 6.016 1 97.56 329 PHE B C 1
ATOM 5293 O O . PHE B 1 329 ? -3.26 -1.514 6.031 1 97.56 329 PHE B O 1
ATOM 5300 N N . GLU B 1 330 ? -5.398 -2.326 5.723 1 98 330 GLU B N 1
ATOM 5301 C CA . GLU B 1 330 ? -5.902 -1.02 5.312 1 98 330 GLU B CA 1
ATOM 5302 C C . GLU B 1 330 ? -7.34 -0.812 5.785 1 98 330 GLU B C 1
ATOM 5304 O O . GLU B 1 330 ? -8.102 -1.773 5.922 1 98 330 GLU B O 1
ATOM 5309 N N . VAL B 1 331 ? -7.645 0.399 6.059 1 98.44 331 VAL B N 1
ATOM 5310 C CA . VAL B 1 331 ? -9 0.87 6.297 1 98.44 331 VAL B CA 1
ATOM 5311 C C . VAL B 1 331 ? -9.344 1.98 5.305 1 98.44 331 VAL B C 1
ATOM 5313 O O . VAL B 1 331 ? -8.742 3.057 5.336 1 98.44 331 VAL B O 1
ATOM 5316 N N . ARG B 1 332 ? -10.328 1.696 4.449 1 97 332 ARG B N 1
ATOM 5317 C CA . ARG B 1 332 ? -10.703 2.678 3.438 1 97 332 ARG B CA 1
ATOM 5318 C C . ARG B 1 332 ? -12.023 3.346 3.785 1 97 332 ARG B C 1
ATOM 5320 O O . ARG B 1 332 ? -13.047 2.67 3.936 1 97 332 ARG B O 1
ATOM 5327 N N . LEU B 1 333 ? -11.984 4.625 3.865 1 96.31 333 LEU B N 1
ATOM 5328 C CA . LEU B 1 333 ? -13.195 5.391 4.148 1 96.31 333 LEU B CA 1
ATOM 5329 C C . LEU B 1 333 ? -13.789 5.965 2.867 1 96.31 333 LEU B C 1
ATOM 5331 O O . LEU B 1 333 ? -13.07 6.547 2.051 1 96.31 333 LEU B O 1
ATOM 5335 N N . THR B 1 334 ? -15.07 5.766 2.707 1 93.81 334 THR B N 1
ATOM 5336 C CA . THR B 1 334 ? -15.844 6.402 1.645 1 93.81 334 THR B CA 1
ATOM 5337 C C . THR B 1 334 ? -17.109 7.039 2.201 1 93.81 334 THR B C 1
ATOM 5339 O O . THR B 1 334 ? -17.938 6.355 2.822 1 93.81 334 THR B O 1
ATOM 5342 N N . THR B 1 335 ? -17.219 8.289 2.023 1 91.38 335 THR B N 1
ATOM 5343 C CA . THR B 1 335 ? -18.469 8.977 2.346 1 91.38 335 THR B CA 1
ATOM 5344 C C . THR B 1 335 ? -18.953 9.789 1.148 1 91.38 335 THR B C 1
ATOM 5346 O O . THR B 1 335 ? -18.156 10.359 0.405 1 91.38 335 THR B O 1
ATOM 5349 N N . ASP B 1 336 ? -20.188 9.805 0.949 1 85.19 336 ASP B N 1
ATOM 5350 C CA . ASP B 1 336 ? -20.734 10.609 -0.136 1 85.19 336 ASP B CA 1
ATOM 5351 C C . ASP B 1 336 ? -21.078 12.023 0.345 1 85.19 336 ASP B C 1
ATOM 5353 O O . ASP B 1 336 ? -20.812 12.367 1.499 1 85.19 336 ASP B O 1
ATOM 5357 N N . SER B 1 337 ? -21.547 12.828 -0.593 1 78.31 337 SER B N 1
ATOM 5358 C CA . SER B 1 337 ? -21.781 14.234 -0.274 1 78.31 337 SER B CA 1
ATOM 5359 C C . SER B 1 337 ? -23.234 14.484 0.072 1 78.31 337 SER B C 1
ATOM 5361 O O . SER B 1 337 ? -23.672 15.633 0.184 1 78.31 337 SER B O 1
ATOM 5363 N N . VAL B 1 338 ? -23.969 13.422 0.269 1 75.31 338 VAL B N 1
ATOM 5364 C CA . VAL B 1 338 ? -25.406 13.57 0.532 1 75.31 338 VAL B CA 1
ATOM 5365 C C . VAL B 1 338 ? -25.75 12.938 1.877 1 75.31 338 VAL B C 1
ATOM 5367 O O . VAL B 1 338 ? -25.438 11.766 2.113 1 75.31 338 VAL B O 1
ATOM 5370 N N . GLU B 1 339 ? -26.234 13.727 2.789 1 74.06 339 GLU B N 1
ATOM 5371 C CA . GLU B 1 339 ? -26.688 13.172 4.059 1 74.06 339 GLU B CA 1
ATOM 5372 C C . GLU B 1 339 ? -28.203 13.125 4.129 1 74.06 339 GLU B C 1
ATOM 5374 O O . GLU B 1 339 ? -28.859 14.164 4.203 1 74.06 339 GLU B O 1
ATOM 5379 N N . PRO B 1 340 ? -28.609 11.898 4.031 1 70.56 340 PRO B N 1
ATOM 5380 C CA . PRO B 1 340 ? -30.062 11.82 4.188 1 70.56 340 PRO B CA 1
ATOM 5381 C C . PRO B 1 340 ? -30.547 12.352 5.531 1 70.56 340 PRO B C 1
ATOM 5383 O O . PRO B 1 340 ? -29.734 12.523 6.457 1 70.56 340 PRO B O 1
ATOM 5386 N N . SER B 1 341 ? -31.828 12.672 5.609 1 65.88 341 SER B N 1
ATOM 5387 C CA . SER B 1 341 ? -32.438 13.297 6.777 1 65.88 341 SER B CA 1
ATOM 5388 C C . SER B 1 341 ? -32.219 12.445 8.031 1 65.88 341 SER B C 1
ATOM 5390 O O . SER B 1 341 ? -32.156 12.977 9.141 1 65.88 341 SER B O 1
ATOM 5392 N N . ASN B 1 342 ? -32.062 11.172 7.809 1 65.25 342 ASN B N 1
ATOM 5393 C CA . ASN B 1 342 ? -31.922 10.281 8.953 1 65.25 342 ASN B CA 1
ATOM 5394 C C . ASN B 1 342 ? -30.453 10.109 9.344 1 65.25 342 ASN B C 1
ATOM 5396 O O . ASN B 1 342 ? -30.156 9.492 10.367 1 65.25 342 ASN B O 1
ATOM 5400 N N . ASP B 1 343 ? -29.625 10.539 8.57 1 70.06 343 ASP B N 1
ATOM 5401 C CA . ASP B 1 343 ? -28.203 10.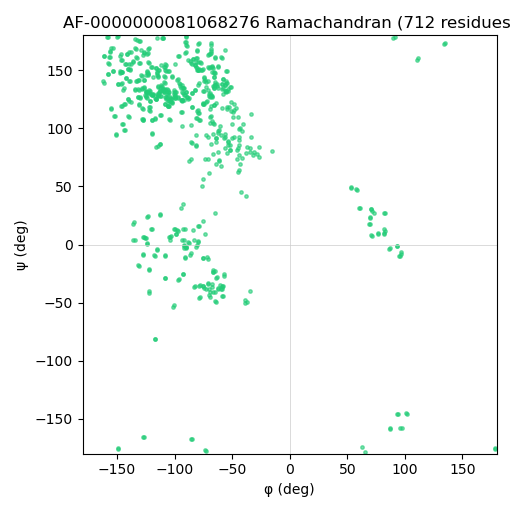477 8.836 1 70.06 343 ASP B CA 1
ATOM 5402 C C . ASP B 1 343 ? -27.734 11.695 9.617 1 70.06 343 ASP B C 1
ATOM 5404 O O . ASP B 1 343 ? -27.234 12.664 9.039 1 70.06 343 ASP B O 1
ATOM 5408 N N . GLN B 1 344 ? -28.188 11.602 10.906 1 70.81 344 GLN B N 1
ATOM 5409 C CA . GLN B 1 344 ? -27.938 12.773 11.727 1 70.81 344 GLN B CA 1
ATOM 5410 C C . GLN B 1 344 ? -26.906 12.477 12.812 1 70.81 344 GLN B C 1
ATOM 5412 O O . GLN B 1 344 ? -26.859 11.367 13.336 1 70.81 344 GLN B O 1
ATOM 5417 N N . GLU B 1 345 ? -26.047 13.312 13.008 1 78.38 345 GLU B N 1
ATOM 5418 C CA . GLU B 1 345 ? -25.125 13.398 14.133 1 78.38 345 GLU B CA 1
ATOM 5419 C C . GLU B 1 345 ? -24.078 12.281 14.078 1 78.38 345 GLU B C 1
ATOM 5421 O O . GLU B 1 345 ? -23.719 11.711 15.109 1 78.38 345 GLU B O 1
ATOM 5426 N N . ASN B 1 346 ? -23.781 11.906 12.898 1 89.12 346 ASN B N 1
ATOM 5427 C CA . ASN B 1 346 ? -22.672 10.953 12.773 1 89.12 346 ASN B CA 1
ATOM 5428 C C . ASN B 1 346 ? -21.328 11.609 13.078 1 89.12 346 ASN B C 1
ATOM 5430 O O . ASN B 1 346 ? -21.094 12.75 12.68 1 89.12 346 ASN B O 1
ATOM 5434 N N . ARG B 1 347 ? -20.5 10.805 13.781 1 91.56 347 ARG B N 1
ATOM 5435 C CA . ARG B 1 347 ? -19.25 11.375 14.258 1 91.56 347 ARG B CA 1
ATOM 5436 C C . ARG B 1 347 ? -18.062 10.82 13.469 1 91.56 347 ARG B C 1
ATOM 5438 O O . ARG B 1 347 ? -16.953 11.352 13.562 1 91.56 347 ARG B O 1
ATOM 5445 N N . GLY B 1 348 ? -18.203 9.844 12.672 1 93.94 348 GLY B N 1
ATOM 5446 C CA . GLY B 1 348 ? -17.109 9.102 12.094 1 93.94 348 GLY B CA 1
ATOM 5447 C C . GLY B 1 348 ? -16.75 7.859 12.883 1 93.94 348 GLY B C 1
ATOM 5448 O O . GLY B 1 348 ? -17.625 7.156 13.391 1 93.94 348 GLY B O 1
ATOM 5449 N N . TYR B 1 349 ? -15.508 7.574 12.883 1 95.81 349 TYR B N 1
ATOM 5450 C CA . TYR B 1 349 ? -15.156 6.352 13.602 1 95.81 349 TYR B CA 1
ATOM 5451 C C . TYR B 1 349 ? -13.859 6.535 14.383 1 95.81 349 TYR B C 1
ATOM 5453 O O . TYR B 1 349 ? -13.047 7.406 14.062 1 95.81 349 TYR B O 1
ATOM 5461 N N . SER B 1 350 ? -13.758 5.812 15.445 1 96.81 350 SER B N 1
ATOM 5462 C CA . SER B 1 350 ? -12.562 5.5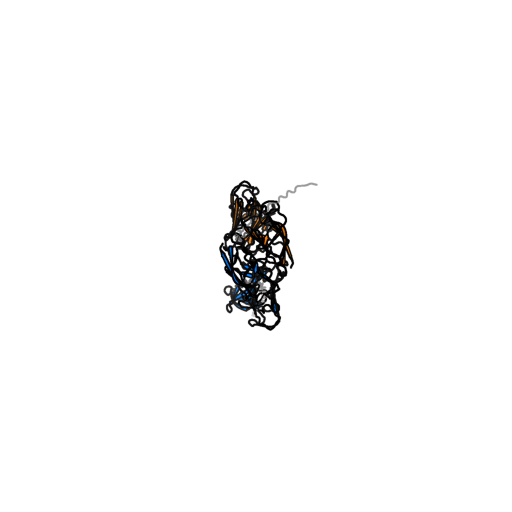47 16.234 1 96.81 350 SER B CA 1
ATOM 5463 C C . SER B 1 350 ? -12.359 4.047 16.438 1 96.81 350 SER B C 1
ATOM 5465 O O . SER B 1 350 ? -13.086 3.416 17.203 1 96.81 350 SER B O 1
ATOM 5467 N N . LEU B 1 351 ? -11.359 3.49 15.727 1 98.06 351 LEU B N 1
ATOM 5468 C CA . LEU B 1 351 ? -11.094 2.055 15.75 1 98.06 351 LEU B CA 1
ATOM 5469 C C . LEU B 1 351 ? -9.742 1.758 16.391 1 98.06 351 LEU B C 1
ATOM 5471 O O . LEU B 1 351 ? -8.727 2.328 15.984 1 98.06 351 LEU B O 1
ATOM 5475 N N . ARG B 1 352 ? -9.781 0.898 17.312 1 98.56 352 ARG B N 1
ATOM 5476 C CA . ARG B 1 352 ? -8.531 0.375 17.859 1 98.56 352 ARG B CA 1
ATOM 5477 C C . ARG B 1 352 ? -8.086 -0.871 17.094 1 98.56 352 ARG B C 1
ATOM 5479 O O . ARG B 1 352 ? -8.883 -1.777 16.844 1 98.56 352 ARG B O 1
ATOM 5486 N N . TYR B 1 353 ? -6.848 -0.885 16.703 1 98.81 353 TYR B N 1
ATOM 5487 C CA . TYR B 1 353 ? -6.324 -2.082 16.062 1 98.81 353 TYR B CA 1
ATOM 5488 C C . TYR B 1 353 ? -5.23 -2.723 16.906 1 98.81 353 TYR B C 1
ATOM 5490 O O . TYR B 1 353 ? -4.531 -2.037 17.656 1 98.81 353 TYR B O 1
ATOM 5498 N N . THR B 1 354 ? -5.105 -4.012 16.844 1 98.75 354 THR B N 1
ATOM 5499 C CA . THR B 1 354 ? -4.035 -4.809 17.438 1 98.75 354 THR B CA 1
ATOM 5500 C C . THR B 1 354 ? -3.602 -5.918 16.484 1 98.75 354 THR B C 1
ATOM 5502 O O . THR B 1 354 ? -4.426 -6.727 16.047 1 98.75 354 THR B O 1
ATOM 5505 N N . GLN B 1 355 ? -2.363 -5.934 16.172 1 97.5 355 GLN B N 1
ATOM 5506 C CA . GLN B 1 355 ? -1.874 -6.965 15.258 1 97.5 355 GLN B CA 1
ATOM 5507 C C . GLN B 1 355 ? -1.737 -8.305 15.977 1 97.5 355 GLN B C 1
ATOM 5509 O O . GLN B 1 355 ? -1.492 -8.352 17.188 1 97.5 355 GLN B O 1
ATOM 5514 N N . ILE B 1 356 ? -1.905 -9.32 15.203 1 95.88 356 ILE B N 1
ATOM 5515 C CA . ILE B 1 356 ? -1.899 -10.688 15.727 1 95.88 356 ILE B CA 1
ATOM 5516 C C . ILE B 1 356 ? -0.663 -11.422 15.219 1 95.88 356 ILE B C 1
ATOM 5518 O O . ILE B 1 356 ? -0.415 -11.477 14.008 1 95.88 356 ILE B O 1
ATOM 5522 N N . PRO B 1 357 ? 0.104 -12.016 16.094 1 91.75 357 PRO B N 1
ATOM 5523 C CA . PRO B 1 357 ? 1.28 -12.766 15.664 1 91.75 357 PRO B CA 1
ATOM 5524 C C . PRO B 1 357 ? 0.921 -13.953 14.773 1 91.75 357 PRO B C 1
ATOM 5526 O O . PRO B 1 357 ? -0.203 -14.461 14.828 1 91.75 357 PRO B O 1
ATOM 5529 N N . CYS B 1 358 ? 1.867 -14.32 13.93 1 88.44 358 CYS B N 1
ATOM 5530 C CA . CYS B 1 358 ? 1.675 -15.438 13.008 1 88.44 358 CYS B CA 1
ATOM 5531 C C . CYS B 1 358 ? 1.542 -16.75 13.773 1 88.44 358 CYS B C 1
ATOM 5533 O O . CYS B 1 358 ? 2.225 -16.969 14.773 1 88.44 358 CYS B O 1
#

InterPro domains:
  IPR000859 CUB domain [PS01180] (93-211)
  IPR000859 CUB domain [PS01180] (213-356)
  IPR035914 Spermadhesin, CUB domain superfamily [G3DSA:2.60.120.290] (91-208)
  IPR035914 Spermadhesin, CUB domain superfamily [G3DSA:2.60.120.290] (215-354)
  IPR035914 Spermadhesin, CUB domain superfamily [SSF49854] (92-177)
  IPR035914 Spermadhesin, CUB domain superfamily [SSF49854] (221-356)
  IPR058698 CUB domain, metazoa [PF26080] (220-355)

Nearest PDB structures (foldseek):
  4lmf-assembly1_A  TM=3.640E-01  e=1.114E-08  Homo sapiens
  6ueh-assembly1_A  TM=3.477E-01  e=2.691E-01  metagenome
  1pm4-assembly1_C  TM=3.651E-01  e=8.675E-01  Yersinia pseudotuberculosis
  6txo-assembly1_C  TM=3.900E-01  e=3.258E+00  Influenza A virus (A/harbour seal/Germany/1/2014(H10N7))
  3bow-assembly1_A  TM=2.767E-01  e=7.740E+00  Rattus norvegicus

pLDDT: mean 82.09, std 21.38, range [22.42, 98.81]

Radius of gyration: 40.0 Å; Cα contacts (8 Å, |Δi|>4): 1875; chains: 2; bounding box: 183×92×96 Å

Secondary structure (DSSP, 8-state):
-------------------------------------------------EEE-TTT--EEEEE-HHHHHHTT-EEEEEEGGGTEEEEEEEE-TT-EE-SSSEEEE-TTTTS-B---EEEEEEEE-SSTTEEEEEEEEEEEE-----TTS---SEEEEEEETT-PPPPEE-SB-TT-EEEEE--SSS-EEEEEEEE--SSS-BEEEEEEEEEETT-TTPPPTT-SEEE-SSEEEEE-TT--SSSS--PPSS-EEEEEEPPPTTEEEEEEEEEEEESSS-TTS---EEESTTT-SSSEEE-----TTS---S-SEEEESB---EEE--SSEEEEEE--S---TT--S--EEEEEEEEEE-/-----------------------------------TT------------EEE-TTT--EEEEE-HHHHHHTT-EEEEEEGGGTEEEEEEEE-TT-EE-SSSEEEE-TTTTS-B---EEEEEEE--SSTTEEEEEEEEEEEE-----TTS---SEEEEEEETT---PPEE-SB-TT-EEEEE--SSS--EEEEEEE--SSS-BEEEEEEEEEETT-TTPPPTT-SEEE-SSEEEEE-TT--SSSS--PPSS-EEEEEEPPPTTEEEEEEEEEEEESSS-TTS---EEESTTT-SSSEEE-----TTS---S-SEEEESB---EEE--SSEEEEEE--S---TT--S--EEEEEEEEEE-

Sequence (716 aa):
MSCVLESSLAIPPPRHHLTATNPTPGIRDPKFLNLPFLQTFVTVHVEPESCTTTTDGLIGVCSSSLDCSNQGGRSDGTCSNGFGVCCLYEKKCGDTIRTNSTYLVNKEYPDTFNDIDNCQYSIYKVNNEVCQLRLDFETLRLLGPDNTTSCTQDTFSFVGTAGANPTVICGDNTDHHMYLDLGAGNGGARVNIATTTRNFTRSWRIRVTQIPCSSSSRAPPNCLQYHTEYSGTIRSYNYQNTSGLHQLGGQQYTTCIRTREGFCGIKYMSEHFSLTKEGDAQNSPTSGDQDCDEDFVLIPTVDKNGAVTKKDRYCGSGFNELITYSKPFEVRLTTDSVEPSNDQENRGYSLRYTQIPCMSCVLESSLAIPPPRHHLTATNPTPGIRDPKFLNLPFLQTFVTVHVEPESCTTTTDGLIGVCSSSLDCSNQGGRSDGTCSNGFGVCCLYEKKCGDTIRTNSTYLVNKEYPDTFNDIDNCQYSIYKVNNEVCQLRLDFETLRLLGPDNTTSCTQDTFSFVGTAGANPTVICGDNTDHHMYLDLGAGNGGARVNIATTTRNFTRSWRIRVTQIPCSSSSRAPPNCLQYHTEYSGTIRSYNYQNTSGLHQLGGQQYTTCIRTREGFCGIKYMSEHFSLTKEGDAQNSPTSGDQDCDEDFVLIPTVDKNGAVTKKDRYCGSGFNELITYSKPFEVRLTTDSVEPSNDQENRGYSLRYTQIPC

Solvent-accessible surface area (backbone atoms only — not comparable to full-atom values): 37723 Å² total; per-residue (Å²): 139,82,81,80,79,78,81,78,81,77,76,81,77,80,81,79,80,75,78,76,74,71,75,75,77,76,78,73,71,79,70,75,75,74,64,74,73,66,67,73,77,70,78,77,78,59,66,80,35,81,32,60,24,68,86,78,65,42,65,13,29,21,23,40,64,64,58,24,50,75,69,60,27,45,75,28,58,63,23,78,92,66,73,17,17,12,19,35,37,67,41,42,66,68,35,74,42,60,60,64,39,27,30,42,32,44,85,55,54,94,46,62,48,32,65,66,45,78,37,39,36,40,37,44,60,74,48,82,55,45,30,30,37,34,38,37,21,70,33,31,38,44,48,52,41,50,96,49,20,36,54,78,47,18,38,35,36,64,35,44,67,54,57,60,86,53,67,71,43,41,14,46,36,54,75,40,59,40,44,44,72,44,57,88,69,89,43,36,35,35,39,39,39,36,33,66,50,63,90,49,77,29,44,41,35,31,36,35,38,68,33,38,44,49,42,88,81,57,62,53,76,62,28,34,31,71,44,74,57,67,53,50,75,51,62,44,72,19,38,53,96,59,89,44,66,30,30,58,31,54,36,74,47,20,38,33,41,52,78,50,84,46,41,51,31,37,34,38,36,57,79,40,35,8,54,24,48,41,21,85,39,74,78,42,59,40,59,18,52,87,74,28,48,53,33,28,38,39,34,68,47,20,37,91,79,34,44,45,88,62,56,37,27,35,15,25,16,21,57,69,74,41,69,26,40,45,51,56,43,51,44,31,42,33,15,30,68,70,54,54,91,58,45,37,39,20,23,29,36,32,35,35,40,39,59,31,70,99,140,87,80,80,81,80,81,80,80,80,76,82,78,81,80,74,82,78,77,81,74,79,76,74,83,72,80,74,67,81,70,71,75,72,61,71,68,66,63,72,74,68,77,75,80,58,66,79,36,82,32,60,24,67,86,78,64,42,65,14,28,21,23,41,68,64,57,25,49,75,69,60,27,44,76,30,56,67,24,81,92,65,73,16,18,12,19,35,38,68,40,43,66,70,36,72,41,58,60,64,38,24,30,41,32,45,84,53,54,94,45,64,47,32,68,65,44,76,37,36,37,41,37,43,62,75,47,82,54,44,31,31,39,36,38,38,21,69,33,30,37,43,49,52,43,50,94,48,21,36,54,79,48,18,35,36,36,63,34,45,67,54,56,61,86,53,67,70,44,39,13,48,36,54,73,40,60,42,44,46,71,43,59,86,69,88,46,37,37,37,40,40,38,37,33,67,48,64,88,48,77,28,44,42,34,32,38,37,36,68,34,40,43,48,43,88,81,56,63,52,76,62,28,34,31,72,43,72,56,69,53,51,75,49,61,43,72,20,38,55,99,57,91,44,65,31,32,57,29,55,36,75,48,19,34,32,40,52,79,51,85,46,42,52,32,37,35,38,37,57,80,39,35,9,56,24,45,43,22,87,38,76,76,41,58,40,59,18,52,86,75,28,46,52,33,28,39,39,34,69,46,21,38,90,78,33,45,44,88,59,56,38,25,34,16,23,16,21,56,72,76,41,70,27,39,44,53,58,46,48,45,33,42,32,16,30,69,72,54,55,90,58,46,38,40,19,24,28,36,33,36,34,38,38,58,31,68,96

Organism: NCBI:txid1843537